Protein AF-0000000084921694 (afdb_homodimer)

Radius of gyration: 29.92 Å; Cα contacts (8 Å, |Δi|>4): 1055; chains: 2; bounding box: 49×85×59 Å

Nearest PDB structures (foldseek):
  3d2l-assembly1_A  TM=8.899E-01  e=3.617E-26  Exiguobacterium sibiricum 255-15
  7zkg-assembly1_A  TM=8.900E-01  e=3.407E-25  Streptomyces griseofuscus
  4hh4-assembly1_D  TM=8.832E-01  e=1.857E-19  Streptomyces caelestis
  6uk5-assembly1_B  TM=8.268E-01  e=9.432E-17  Micromonospora echinospora
  5bsz-assembly1_A  TM=8.401E-01  e=8.886E-16  Streptoalloteichus sp. ATCC 53650

pLDDT: mean 91.22, std 10.89, range [32.5, 98.5]

InterPro domains:
  IPR029063 S-adenosyl-L-methionine-dependent methyltransferase superfamily [G3DSA:3.40.50.150] (3-224)
  IPR029063 S-adenosyl-L-methionine-dependent methyltransferase superfamily [SSF53335] (3-247)
  IPR041698 Methyltransferase domain 25 [PF13649] (40-136)

Organism: Filifactor alocis (strain ATCC 35896 / CCUG 47790 / D40 B5) (NCBI:txid546269)

Structure (mmCIF, N/CA/C/O backbone):
data_AF-0000000084921694-model_v1
#
loop_
_entity.id
_entity.type
_entity.pdbx_description
1 polymer 'Methyltransferase domain protein'
#
loop_
_atom_site.group_PDB
_atom_site.id
_atom_site.type_symbol
_atom_site.label_atom_id
_atom_site.label_alt_id
_atom_site.label_comp_id
_atom_site.label_asym_id
_atom_site.label_entity_id
_atom_site.label_seq_id
_atom_site.pdbx_PDB_ins_code
_atom_site.Cartn_x
_atom_site.Cartn_y
_atom_site.Cartn_z
_atom_site.occupancy
_atom_site.B_iso_or_equiv
_atom_site.auth_seq_id
_atom_site.auth_comp_id
_atom_site.auth_asym_id
_atom_site.auth_atom_id
_atom_site.pdbx_PDB_model_num
ATOM 1 N N . MET A 1 1 ? -16.516 17.828 3.838 1 32.5 1 MET A N 1
ATOM 2 C CA . MET A 1 1 ? -17 16.469 3.588 1 32.5 1 MET A CA 1
ATOM 3 C C . MET A 1 1 ? -15.836 15.477 3.551 1 32.5 1 MET A C 1
ATOM 5 O O . MET A 1 1 ? -16.047 14.266 3.627 1 32.5 1 MET A O 1
ATOM 9 N N . ALA A 1 2 ? -14.703 16.031 2.949 1 41.72 2 ALA A N 1
ATOM 10 C CA . ALA A 1 2 ? -13.344 15.516 2.805 1 41.72 2 ALA A CA 1
ATOM 11 C C . ALA A 1 2 ? -12.711 15.242 4.168 1 41.72 2 ALA A C 1
ATOM 13 O O . ALA A 1 2 ? -12.086 14.203 4.371 1 41.72 2 ALA A O 1
ATOM 14 N N . TYR A 1 3 ? -12.836 16.203 5.039 1 47.59 3 TYR A N 1
ATOM 15 C CA . TYR A 1 3 ? -12.148 16.203 6.324 1 47.59 3 TYR A CA 1
ATOM 16 C C . TYR A 1 3 ? -12.719 15.133 7.246 1 47.59 3 TYR A C 1
ATOM 18 O O . TYR A 1 3 ? -12.062 14.711 8.203 1 47.59 3 TYR A O 1
ATOM 26 N N . GLU A 1 4 ? -13.828 14.594 6.785 1 55.38 4 GLU A N 1
ATOM 27 C CA . GLU A 1 4 ? -14.445 13.602 7.66 1 55.38 4 GLU A CA 1
ATOM 28 C C . GLU A 1 4 ? -13.688 12.281 7.621 1 55.38 4 GLU A C 1
ATOM 30 O O . GLU A 1 4 ? -13.477 11.648 8.656 1 55.38 4 GLU A O 1
ATOM 35 N N . VAL A 1 5 ? -13.234 12 6.414 1 59.91 5 VAL A N 1
ATOM 36 C CA . VAL A 1 5 ? -12.555 10.719 6.262 1 59.91 5 VAL A CA 1
ATOM 37 C C . VAL A 1 5 ? -11.219 10.742 7.004 1 59.91 5 VAL A C 1
ATOM 39 O O . VAL A 1 5 ? -10.883 9.797 7.719 1 59.91 5 VAL A O 1
ATOM 42 N N . ILE A 1 6 ? -10.617 11.914 6.82 1 60.06 6 ILE A N 1
ATOM 43 C CA . ILE A 1 6 ? -9.273 12.023 7.383 1 60.06 6 ILE A CA 1
ATOM 44 C C . ILE A 1 6 ? -9.344 12.016 8.906 1 60.06 6 ILE A C 1
ATOM 46 O O . ILE A 1 6 ? -8.523 11.391 9.57 1 60.06 6 ILE A O 1
ATOM 50 N N . SER A 1 7 ? -10.359 12.695 9.367 1 58.62 7 SER A N 1
ATOM 51 C CA . SER A 1 7 ? -10.484 12.719 10.82 1 58.62 7 SER A CA 1
ATOM 52 C C . SER A 1 7 ? -10.664 11.312 11.375 1 58.62 7 SER A C 1
ATOM 54 O O . SER A 1 7 ? -10.164 11.008 12.461 1 58.62 7 SER A O 1
ATOM 56 N N . LYS A 1 8 ? -11.266 10.492 10.586 1 59.59 8 LYS A N 1
ATOM 57 C CA . LYS A 1 8 ? -11.547 9.133 11.016 1 59.59 8 LYS A CA 1
ATOM 58 C C . LYS A 1 8 ? -10.297 8.258 10.938 1 59.59 8 LYS A C 1
ATOM 60 O O . LYS A 1 8 ? -10.125 7.336 11.742 1 59.59 8 LYS A O 1
ATOM 65 N N . ILE A 1 9 ? -9.531 8.586 9.875 1 62.19 9 ILE A N 1
ATOM 66 C CA . ILE A 1 9 ? -8.375 7.719 9.672 1 62.19 9 ILE A CA 1
ATOM 67 C C . ILE A 1 9 ? -7.141 8.344 10.32 1 62.19 9 ILE A C 1
ATOM 69 O O . ILE A 1 9 ? -6.18 7.641 10.648 1 62.19 9 ILE A O 1
ATOM 73 N N . TYR A 1 10 ? -7.305 9.656 10.469 1 55.69 10 TYR A N 1
ATOM 74 C CA . TYR A 1 10 ? -6.18 10.406 11.016 1 55.69 10 TYR A CA 1
ATOM 75 C C . TYR A 1 10 ? -5.688 9.789 12.32 1 55.69 10 TYR A C 1
ATOM 77 O O . TYR A 1 10 ? -4.484 9.602 12.508 1 55.69 10 TYR A O 1
ATOM 85 N N . ASP A 1 11 ? -6.703 9.469 13.078 1 53.53 11 ASP A N 1
ATOM 86 C CA . ASP A 1 11 ? -6.289 8.906 14.359 1 53.53 11 ASP A CA 1
ATOM 87 C C . ASP A 1 11 ? -5.555 7.582 14.164 1 53.53 11 ASP A C 1
ATOM 89 O O . ASP A 1 11 ? -4.578 7.301 14.859 1 53.53 11 ASP A O 1
ATOM 93 N N . GLU A 1 12 ? -6.023 6.871 13.266 1 55.19 12 GLU A N 1
ATOM 94 C CA . GLU A 1 12 ? -5.383 5.582 13.031 1 55.19 12 GLU A CA 1
ATOM 95 C C . GLU A 1 12 ? -4.012 5.754 12.383 1 55.19 12 GLU A C 1
ATOM 97 O O . GLU A 1 12 ? -3.061 5.059 12.734 1 55.19 12 GLU A O 1
ATOM 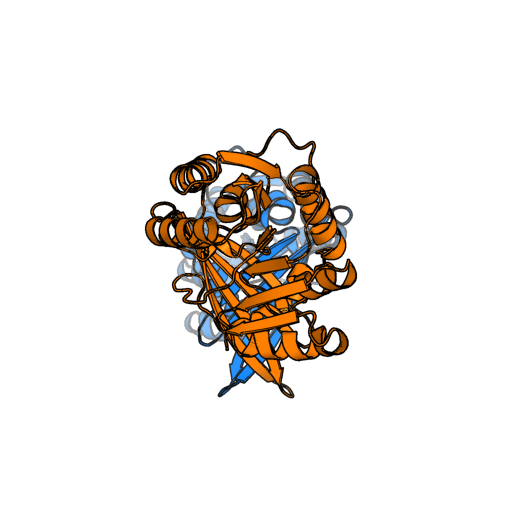102 N N . LEU A 1 13 ? -4.039 6.672 11.398 1 59.75 13 LEU A N 1
ATOM 103 C CA . LEU A 1 13 ? -2.77 6.941 10.727 1 59.75 13 LEU A CA 1
ATOM 104 C C . LEU A 1 13 ? -1.805 7.656 11.672 1 59.75 13 LEU A C 1
ATOM 106 O O . LEU A 1 13 ? -0.593 7.434 11.609 1 59.75 13 LEU A O 1
ATOM 110 N N . MET A 1 14 ? -2.518 8.406 12.586 1 57.53 14 MET A N 1
ATOM 111 C CA . MET A 1 14 ? -1.745 9.242 13.5 1 57.53 14 MET A CA 1
ATOM 112 C C . MET A 1 14 ? -1.631 8.578 14.875 1 57.53 14 MET A C 1
ATOM 114 O O . MET A 1 14 ? -1.115 9.18 15.812 1 57.53 14 MET A O 1
ATOM 118 N N . GLU A 1 15 ? -2.371 7.457 14.984 1 52.94 15 GLU A N 1
ATOM 119 C CA . GLU A 1 15 ? -2.352 6.781 16.281 1 52.94 15 GLU A CA 1
ATOM 120 C C . GLU A 1 15 ? -0.934 6.691 16.828 1 52.94 15 GLU A C 1
ATOM 122 O O . GLU A 1 15 ? -0.731 6.758 18.047 1 52.94 15 GLU A O 1
ATOM 127 N N . GLU A 1 16 ? -0.105 6.75 15.914 1 59.19 16 GLU A N 1
ATOM 128 C CA . GLU A 1 16 ? 1.253 6.586 16.422 1 59.19 16 GLU A CA 1
ATOM 129 C C . GLU A 1 16 ? 1.896 7.934 16.734 1 59.19 16 GLU A C 1
ATOM 131 O O . GLU A 1 16 ? 2.963 7.996 17.344 1 59.19 16 GLU A O 1
ATOM 136 N N . VAL A 1 17 ? 1.02 8.875 16.453 1 67.44 17 VAL A N 1
ATOM 137 C CA . VAL A 1 17 ? 1.657 10.18 16.656 1 67.44 17 VAL A CA 1
ATOM 138 C C . VAL A 1 17 ? 1.448 10.648 18.094 1 67.44 17 VAL A C 1
ATOM 140 O O . VAL A 1 17 ? 0.32 10.656 18.594 1 67.44 17 VAL A O 1
ATOM 143 N N . ASP A 1 18 ? 2.443 10.945 18.797 1 80.75 18 ASP A N 1
ATOM 144 C CA . ASP A 1 18 ? 2.42 11.555 20.125 1 80.75 18 ASP A CA 1
ATOM 145 C C . ASP A 1 18 ? 2.322 13.078 20.031 1 80.75 18 ASP A C 1
ATOM 147 O O . ASP A 1 18 ? 3.342 13.773 20.047 1 80.75 18 ASP A O 1
ATOM 151 N N . TYR A 1 19 ? 1.066 13.562 20.031 1 85.25 19 TYR A N 1
ATOM 152 C CA . TYR A 1 19 ? 0.812 14.992 19.859 1 85.25 19 TYR A CA 1
ATOM 153 C C . TYR A 1 19 ? 1.391 15.797 21 1 85.25 19 TYR A C 1
ATOM 155 O O . TYR A 1 19 ? 1.817 16.938 20.812 1 85.25 19 TYR A O 1
ATOM 163 N N . ASN A 1 20 ? 1.406 15.195 22.125 1 87.88 20 ASN A N 1
ATOM 164 C CA . ASN A 1 20 ? 1.988 15.891 23.266 1 87.88 20 ASN A CA 1
ATOM 165 C C . ASN A 1 20 ? 3.482 16.141 23.078 1 87.88 20 ASN A C 1
ATOM 167 O O . ASN A 1 20 ? 3.977 17.234 23.344 1 87.88 20 ASN A O 1
ATOM 171 N N . GLN A 1 21 ? 4.047 15.102 22.609 1 90.19 21 GLN A N 1
ATOM 172 C CA . GLN A 1 21 ? 5.473 15.258 22.344 1 90.19 21 GLN A CA 1
ATOM 173 C C . GLN A 1 21 ? 5.715 16.281 21.234 1 90.19 21 GLN A C 1
ATOM 175 O O . GLN A 1 21 ? 6.664 17.062 21.297 1 90.19 21 GLN A O 1
ATOM 180 N N . TRP A 1 22 ? 4.906 16.219 20.344 1 92.12 22 TRP A N 1
ATOM 181 C CA . TRP A 1 22 ? 4.969 17.156 19.219 1 92.12 22 TRP A CA 1
ATOM 182 C C . TRP A 1 22 ? 4.793 18.594 19.688 1 92.12 22 TRP A C 1
ATOM 184 O O . TRP A 1 22 ? 5.613 19.453 19.391 1 92.12 22 TRP A O 1
ATOM 194 N N . CYS A 1 23 ? 3.818 18.797 20.5 1 95 23 CYS A N 1
ATOM 195 C CA . CYS A 1 23 ? 3.533 20.125 21.047 1 95 23 CYS A CA 1
ATOM 196 C C . CYS A 1 23 ? 4.668 20.594 21.953 1 95 23 CYS A C 1
ATOM 198 O O . CYS A 1 23 ? 5.117 21.734 21.844 1 95 23 CYS A O 1
ATOM 200 N N . ASP A 1 24 ? 5.168 19.672 22.75 1 95.12 24 ASP A N 1
ATOM 201 C CA . ASP A 1 24 ? 6.273 19.984 23.656 1 95.12 24 ASP A CA 1
ATOM 202 C C . ASP A 1 24 ? 7.512 20.422 22.859 1 95.12 24 ASP A C 1
ATOM 204 O O . ASP A 1 24 ? 8.195 21.375 23.25 1 95.12 24 ASP A O 1
ATOM 208 N N . PHE A 1 25 ? 7.73 19.75 21.875 1 95.69 25 PHE A N 1
ATOM 209 C CA . PHE A 1 25 ? 8.906 20.031 21.062 1 95.69 25 PHE A CA 1
ATOM 210 C C . PHE A 1 25 ? 8.805 21.422 20.453 1 95.69 25 PHE A C 1
ATOM 212 O O . PHE A 1 25 ? 9.742 22.219 20.547 1 95.69 25 PHE A O 1
ATOM 219 N N . MET A 1 26 ? 7.656 21.719 19.891 1 95.69 26 MET A N 1
ATOM 220 C CA . MET A 1 26 ? 7.465 23.031 19.25 1 95.69 26 MET A CA 1
ATOM 221 C C . MET A 1 26 ? 7.484 24.141 20.281 1 95.69 26 MET A C 1
ATOM 223 O O . MET A 1 26 ? 8.016 25.234 20.031 1 95.69 26 MET A O 1
ATOM 227 N N . GLU A 1 27 ? 6.926 23.859 21.422 1 95.88 27 GLU A N 1
ATOM 228 C CA . GLU A 1 27 ? 6.945 24.859 22.484 1 95.88 27 GLU A CA 1
ATOM 229 C C . GLU A 1 27 ? 8.375 25.188 22.906 1 95.88 27 GLU A C 1
ATOM 231 O O . GLU A 1 27 ? 8.727 26.359 23.062 1 95.88 27 GLU A O 1
ATOM 236 N N . LYS A 1 28 ? 9.141 24.125 23.094 1 95.5 28 LYS A N 1
ATOM 237 C CA . LYS A 1 28 ? 10.539 24.328 23.453 1 95.5 28 LYS A CA 1
ATOM 238 C C . LYS A 1 28 ? 11.242 25.219 22.438 1 95.5 28 LYS A C 1
ATOM 240 O O . LYS A 1 28 ? 12.016 26.109 22.812 1 95.5 28 LYS A O 1
ATOM 245 N N . LEU A 1 29 ? 10.953 25.016 21.219 1 94.12 29 LEU A N 1
ATOM 246 C CA . LEU A 1 29 ? 11.617 25.75 20.141 1 94.12 29 LEU A CA 1
ATOM 247 C C . LEU A 1 29 ? 11.219 27.234 20.172 1 94.12 29 LEU A C 1
ATOM 249 O O . LEU A 1 29 ? 12.078 28.109 20.078 1 94.12 29 LEU A O 1
ATOM 253 N N . PHE A 1 30 ? 9.898 27.484 20.359 1 91.69 30 PHE A N 1
ATOM 254 C CA . PHE A 1 30 ? 9.523 28.891 20.281 1 91.69 30 PHE A CA 1
ATOM 255 C C . PHE A 1 30 ? 9.852 29.625 21.578 1 91.69 30 PHE A C 1
ATOM 257 O O . PHE A 1 30 ? 10.117 30.828 21.578 1 91.69 30 PHE A O 1
ATOM 264 N N . LEU A 1 31 ? 9.953 28.953 22.656 1 93.88 31 LEU A N 1
ATOM 265 C CA . LEU A 1 31 ? 10.305 29.578 23.922 1 93.88 31 LEU A CA 1
ATOM 266 C C . LEU A 1 31 ? 11.781 29.969 23.938 1 93.88 31 LEU A C 1
ATOM 268 O O . LEU A 1 31 ? 12.172 30.906 24.641 1 93.88 31 LEU A O 1
ATOM 272 N N . GLU A 1 32 ? 12.523 29.266 23.234 1 93.19 32 GLU A N 1
ATOM 273 C CA . GLU A 1 32 ? 13.945 29.578 23.156 1 93.19 32 GLU A CA 1
ATOM 274 C C . GLU A 1 32 ? 14.172 30.922 22.469 1 93.19 32 GLU A C 1
ATOM 276 O O . GLU A 1 32 ? 15.172 31.594 22.734 1 93.19 32 GLU A O 1
ATOM 281 N N . ARG A 1 33 ? 13.242 31.328 21.672 1 89.88 33 ARG A N 1
ATOM 282 C CA . ARG A 1 33 ? 13.414 32.562 20.891 1 89.88 33 ARG A CA 1
ATOM 283 C C . ARG A 1 33 ? 12.57 33.688 21.484 1 89.88 33 ARG A C 1
ATOM 285 O O . ARG A 1 33 ? 13.023 34.844 21.531 1 89.88 33 ARG A O 1
ATOM 292 N N . THR A 1 34 ? 11.336 33.25 21.844 1 91 34 THR A N 1
ATOM 293 C CA . THR A 1 34 ? 10.383 34.188 22.438 1 91 34 THR A CA 1
ATOM 294 C C . THR A 1 34 ? 9.898 33.719 23.797 1 91 34 THR A C 1
ATOM 296 O O . THR A 1 34 ? 8.93 32.938 23.875 1 91 34 THR A O 1
ATOM 299 N N . PRO A 1 35 ? 10.484 34.156 24.859 1 89.44 35 PRO A N 1
ATOM 300 C CA . PRO A 1 35 ? 10.188 33.594 26.172 1 89.44 35 PRO A CA 1
ATOM 301 C C . PRO A 1 35 ? 8.844 34.062 26.734 1 89.44 35 PRO A C 1
ATOM 303 O O . PRO A 1 35 ? 8.227 33.344 27.531 1 89.44 35 PRO A O 1
ATOM 306 N N . ASP A 1 36 ? 8.352 35.25 26.391 1 90.56 36 ASP A N 1
ATOM 307 C CA . ASP A 1 36 ? 7.133 35.781 26.984 1 90.56 36 ASP A CA 1
ATOM 308 C C . ASP A 1 36 ? 5.961 35.688 26 1 90.56 36 ASP A C 1
ATOM 310 O O . ASP A 1 36 ? 5.406 36.719 25.594 1 90.56 36 ASP A O 1
ATOM 314 N N . ILE A 1 37 ? 5.566 34.406 25.734 1 93.56 37 ILE A N 1
ATOM 315 C CA . ILE A 1 37 ? 4.461 34.188 24.812 1 93.56 37 ILE A CA 1
ATOM 316 C C . ILE A 1 37 ? 3.168 33.969 25.594 1 93.56 37 ILE A C 1
ATOM 318 O O . ILE A 1 37 ? 3.146 33.219 26.578 1 93.56 37 ILE A O 1
ATOM 322 N N . HIS A 1 38 ? 2.166 34.688 25.203 1 93.62 38 HIS A N 1
ATOM 323 C CA . HIS A 1 38 ? 0.856 34.5 25.812 1 93.62 38 HIS A CA 1
ATOM 324 C C . HIS A 1 38 ? -0.225 34.281 24.766 1 93.62 38 HIS A C 1
ATOM 326 O O . HIS A 1 38 ? -1.075 33.406 24.922 1 93.62 38 HIS A O 1
ATOM 332 N N . HIS A 1 39 ? -0.2 35.062 23.734 1 96.06 39 HIS A N 1
ATOM 333 C CA . HIS A 1 39 ? -1.208 35.031 22.688 1 96.06 39 HIS A CA 1
ATOM 334 C C . HIS A 1 39 ? -0.685 34.312 21.453 1 96.06 39 HIS A C 1
ATOM 336 O O . HIS A 1 39 ? 0.275 34.75 20.828 1 96.06 39 HIS A O 1
ATOM 342 N N . ILE A 1 40 ? -1.355 33.188 21.094 1 97.31 40 ILE A N 1
ATOM 343 C CA . ILE A 1 40 ? -0.927 32.344 19.969 1 97.31 40 ILE A CA 1
ATOM 344 C C . ILE A 1 40 ? -2.02 32.312 18.906 1 97.31 40 ILE A C 1
ATOM 346 O O . ILE A 1 40 ? -3.199 32.125 19.219 1 97.31 40 ILE A O 1
ATOM 350 N N . LEU A 1 41 ? -1.651 32.625 17.688 1 97.12 41 LEU A N 1
ATOM 351 C CA . LEU A 1 41 ? -2.504 32.344 16.547 1 97.12 41 LEU A CA 1
ATOM 352 C C . LEU A 1 41 ? -2.156 31.016 15.906 1 97.12 41 LEU A C 1
ATOM 354 O O . LEU A 1 41 ? -1.026 30.812 15.461 1 97.12 41 LEU A O 1
ATOM 358 N N . GLU A 1 42 ? -3.1 30.094 15.898 1 97.56 42 GLU A N 1
ATOM 359 C CA . GLU A 1 42 ? -2.867 28.781 15.305 1 97.56 42 GLU A CA 1
ATOM 360 C C . GLU A 1 42 ? -3.521 28.688 13.93 1 97.56 42 GLU A C 1
ATOM 362 O O . GLU A 1 42 ? -4.734 28.875 13.797 1 97.56 42 GLU A O 1
ATOM 367 N N . LEU A 1 43 ? -2.709 28.422 12.914 1 97.44 43 LEU A N 1
ATOM 368 C CA . LEU A 1 43 ? -3.197 28.203 11.555 1 97.44 43 LEU A CA 1
ATOM 369 C C . LEU A 1 43 ? -3.484 26.734 11.312 1 97.44 43 LEU A C 1
ATOM 371 O O . LEU A 1 43 ? -2.627 25.875 11.562 1 97.44 43 LEU A O 1
ATOM 375 N N . GLY A 1 44 ? -4.66 26.469 10.766 1 95.44 44 GLY A N 1
ATOM 376 C CA . GLY A 1 44 ? -5.027 25.078 10.547 1 95.44 44 GLY A CA 1
ATOM 377 C C . GLY A 1 44 ? -5.195 24.281 11.836 1 95.44 44 GLY A C 1
ATOM 378 O O . GLY A 1 44 ? -4.582 23.234 12.008 1 95.44 44 GLY A O 1
ATOM 379 N N . CYS A 1 45 ? -6.133 24.75 12.688 1 94.94 45 CYS A N 1
ATOM 380 C CA . CYS A 1 45 ? -6.219 24.188 14.023 1 94.94 45 CYS A CA 1
ATOM 381 C C . CYS A 1 45 ? -6.957 22.844 14 1 94.94 45 CYS A C 1
ATOM 383 O O . CYS A 1 45 ? -6.93 22.094 14.984 1 94.94 45 CYS A O 1
ATOM 385 N N . GLY A 1 46 ? -7.668 22.516 12.898 1 91.56 46 GLY A N 1
ATOM 386 C CA . GLY A 1 46 ? -8.352 21.234 12.766 1 91.56 46 GLY A CA 1
ATOM 387 C C . GLY A 1 46 ? -9.344 20.969 13.883 1 91.56 46 GLY A C 1
ATOM 388 O O . GLY A 1 46 ? -10.156 21.828 14.211 1 91.56 46 GLY A O 1
ATOM 389 N N . SER A 1 47 ? -9.312 19.781 14.43 1 88.38 47 SER A N 1
ATOM 390 C CA . SER A 1 47 ? -10.242 19.406 15.492 1 88.38 47 SER A CA 1
ATOM 391 C C . SER A 1 47 ? -9.773 19.938 16.844 1 88.38 47 SER A C 1
ATOM 393 O O . SER A 1 47 ? -10.383 19.641 17.875 1 88.38 47 SER A O 1
ATOM 395 N N . GLY A 1 48 ? -8.656 20.547 16.891 1 93.12 48 GLY A N 1
ATOM 396 C CA . GLY A 1 48 ? -8.242 21.266 18.078 1 93.12 48 GLY A CA 1
ATOM 397 C C . GLY A 1 48 ? -7.32 20.469 18.969 1 93.12 48 GLY A C 1
ATOM 398 O O . GLY A 1 48 ? -7.129 20.828 20.141 1 93.12 48 GLY A O 1
ATOM 399 N N . ILE A 1 49 ? -6.699 19.469 18.469 1 90.94 49 ILE A N 1
ATOM 400 C CA . ILE A 1 49 ? -5.844 18.609 19.297 1 90.94 49 ILE A CA 1
ATOM 401 C C . ILE A 1 49 ? -4.625 19.406 19.75 1 90.94 49 ILE A C 1
ATOM 403 O O . ILE A 1 49 ? -4.324 19.453 20.953 1 90.94 49 ILE A O 1
ATOM 407 N N . MET A 1 50 ? -3.984 20.047 18.859 1 94.31 50 MET A N 1
ATOM 408 C CA . MET A 1 50 ? -2.824 20.859 19.219 1 94.31 50 MET A CA 1
ATOM 409 C C . MET A 1 50 ? -3.248 22.094 20.016 1 94.31 50 MET A C 1
ATOM 411 O O . MET A 1 50 ? -2.537 22.516 20.922 1 94.31 50 MET A O 1
ATOM 415 N N . THR A 1 51 ? -4.391 22.609 19.641 1 96.69 51 THR A N 1
ATOM 416 C CA . THR A 1 51 ? -4.941 23.75 20.375 1 96.69 51 THR A CA 1
ATOM 417 C C . THR A 1 51 ? -5.109 23.406 21.859 1 96.69 51 THR A C 1
ATOM 419 O O . THR A 1 51 ? -4.746 24.188 22.734 1 96.69 51 THR A O 1
ATOM 422 N N . GLU A 1 52 ? -5.656 22.25 22.078 1 96.44 52 GLU A N 1
ATOM 423 C CA . GLU A 1 52 ? -5.867 21.797 23.453 1 96.44 52 GLU A CA 1
ATOM 424 C C . GLU A 1 52 ? -4.547 21.703 24.203 1 96.44 52 GLU A C 1
ATOM 426 O O . GLU A 1 52 ? -4.461 22.109 25.359 1 96.44 52 GLU A O 1
ATOM 431 N N . CYS A 1 53 ? -3.576 21.203 23.547 1 95.88 53 CYS A N 1
ATOM 432 C CA . CYS A 1 53 ? -2.25 21.094 24.141 1 95.88 53 CYS A CA 1
ATOM 433 C C . CYS A 1 53 ? -1.723 22.469 24.547 1 95.88 53 CYS A C 1
ATOM 435 O O . CYS A 1 53 ? -1.242 22.656 25.672 1 95.88 53 CYS A O 1
ATOM 437 N N . LEU A 1 54 ? -1.84 23.438 23.703 1 97.5 54 LEU A N 1
ATOM 438 C CA . LEU A 1 54 ? -1.373 24.797 23.953 1 97.5 54 LEU A CA 1
ATOM 439 C C . LEU A 1 54 ? -2.146 25.438 25.109 1 97.5 54 LEU A C 1
ATOM 441 O O . LEU A 1 54 ? -1.556 26.062 25.984 1 97.5 54 LEU A O 1
ATOM 445 N N . LEU A 1 55 ? -3.436 25.219 25.094 1 97.88 55 LEU A N 1
ATOM 446 C CA . LEU A 1 55 ? -4.289 25.781 26.125 1 97.88 55 LEU A CA 1
ATOM 447 C C . LEU A 1 55 ? -3.955 25.188 27.484 1 97.88 55 LEU A C 1
ATOM 449 O O . LEU A 1 55 ? -3.916 25.906 28.484 1 97.88 55 LEU A O 1
ATOM 453 N N . ASN A 1 56 ? -3.73 23.906 27.484 1 97 56 ASN A N 1
ATOM 454 C CA . ASN A 1 56 ? -3.355 23.234 28.719 1 97 56 ASN A CA 1
ATOM 455 C C . ASN A 1 56 ? -2.061 23.797 29.297 1 97 56 ASN A C 1
ATOM 457 O O . ASN A 1 56 ? -1.845 23.75 30.5 1 97 56 ASN A O 1
ATOM 461 N N . LYS A 1 57 ? -1.315 24.391 28.5 1 95.94 57 LYS A N 1
ATOM 462 C CA . LYS A 1 57 ? -0.029 24.938 28.922 1 95.94 57 LYS A CA 1
ATOM 463 C C . LYS A 1 57 ? -0.162 26.391 29.344 1 95.94 57 LYS A C 1
ATOM 465 O O . LYS A 1 57 ? 0.818 27.016 29.766 1 95.94 57 LYS A O 1
ATOM 470 N N . GLY A 1 58 ? -1.354 26.953 29.156 1 95.94 58 GLY A N 1
ATOM 471 C CA . GLY A 1 58 ? -1.637 28.266 29.719 1 95.94 58 GLY A CA 1
ATOM 472 C C . GLY A 1 58 ? -1.708 29.359 28.672 1 95.94 58 GLY A C 1
ATOM 473 O O . GLY A 1 58 ? -1.898 30.531 29.016 1 95.94 58 GLY A O 1
ATOM 474 N N . TYR A 1 59 ? -1.605 29.016 27.438 1 97.06 59 TYR A N 1
ATOM 475 C CA . TYR A 1 59 ? -1.667 30.016 26.391 1 97.06 59 TYR A CA 1
ATOM 476 C C . TYR A 1 59 ? -3.111 30.375 26.047 1 97.06 59 TYR A C 1
ATOM 478 O O . TYR A 1 59 ? -4.031 29.625 26.375 1 97.06 59 TYR A O 1
ATOM 486 N N . GLU A 1 60 ? -3.279 31.562 25.516 1 97.38 60 GLU A N 1
ATOM 487 C CA . GLU A 1 60 ? -4.523 31.906 24.844 1 97.38 60 GLU A CA 1
ATOM 488 C C . GLU A 1 60 ? -4.395 31.75 23.328 1 97.38 60 GLU A C 1
ATOM 490 O O . GLU A 1 60 ? -3.385 32.125 22.734 1 97.38 60 GLU A O 1
ATOM 495 N N . VAL A 1 61 ? -5.395 31.125 22.766 1 97.44 61 VAL A N 1
ATOM 496 C CA . VAL A 1 61 ? -5.195 30.688 21.375 1 97.44 61 VAL A CA 1
ATOM 497 C C . VAL A 1 61 ? -6.359 31.156 20.516 1 97.44 61 VAL A C 1
ATOM 499 O O . VAL A 1 61 ? -7.523 31.062 20.922 1 97.44 61 VAL A O 1
ATOM 502 N N . VAL A 1 62 ? -6.062 31.781 19.422 1 96.56 62 VAL A N 1
ATOM 503 C CA . VAL A 1 62 ? -7.008 31.922 18.312 1 96.56 62 VAL A CA 1
ATOM 504 C C . VAL A 1 62 ? -6.707 30.891 17.234 1 96.56 62 VAL A C 1
ATOM 506 O O . VAL A 1 62 ? -5.625 30.891 16.641 1 96.56 62 VAL A O 1
ATOM 509 N N . GLY A 1 63 ? -7.617 30.016 17.047 1 96.75 63 GLY A N 1
ATOM 510 C CA . GLY A 1 63 ? -7.453 28.984 16.031 1 96.75 63 GLY A CA 1
ATOM 511 C C . GLY A 1 63 ? -8.258 29.25 14.781 1 96.75 63 GLY A C 1
ATOM 512 O O . GLY A 1 63 ? -9.445 29.578 14.852 1 96.75 63 GLY A O 1
ATOM 513 N N . VAL A 1 64 ? -7.613 29.109 13.617 1 95.94 64 VAL A N 1
ATOM 514 C CA . VAL A 1 64 ? -8.328 29.312 12.359 1 95.94 64 VAL A CA 1
ATOM 515 C C . VAL A 1 64 ? -8.289 28.031 11.531 1 95.94 64 VAL A C 1
ATOM 517 O O . VAL A 1 64 ? -7.285 27.312 11.531 1 95.94 64 VAL A O 1
ATOM 520 N N . ASP A 1 65 ? -9.344 27.734 10.906 1 94 65 ASP A N 1
ATOM 521 C CA . ASP A 1 65 ? -9.461 26.625 9.961 1 94 65 ASP A CA 1
ATOM 522 C C . ASP A 1 65 ? -10.539 26.906 8.914 1 94 65 ASP A C 1
ATOM 524 O O . ASP A 1 65 ? -11.484 27.641 9.172 1 94 65 ASP A O 1
ATOM 528 N N . THR A 1 66 ? -10.336 26.297 7.762 1 93.25 66 THR A N 1
ATOM 529 C CA . THR A 1 66 ? -11.289 26.516 6.68 1 93.25 66 THR A CA 1
ATOM 530 C C . THR A 1 66 ? -12.492 25.594 6.812 1 93.25 66 THR A C 1
ATOM 532 O O . THR A 1 66 ? -13.57 25.891 6.297 1 93.25 66 THR A O 1
ATOM 535 N N . SER A 1 67 ? -12.352 24.516 7.559 1 88.81 67 SER A N 1
ATOM 536 C CA . SER A 1 67 ? -13.375 23.484 7.641 1 88.81 67 SER A CA 1
ATOM 537 C C . SER A 1 67 ? -14.328 23.75 8.805 1 88.81 67 SER A C 1
ATOM 539 O O . SER A 1 67 ? -13.938 23.641 9.969 1 88.81 67 SER A O 1
ATOM 541 N N . GLU A 1 68 ? -15.57 23.938 8.422 1 90.12 68 GLU A N 1
ATOM 542 C CA . GLU A 1 68 ? -16.594 24.141 9.445 1 90.12 68 GLU A CA 1
ATOM 543 C C . GLU A 1 68 ? -16.766 22.891 10.297 1 90.12 68 GLU A C 1
ATOM 545 O O . GLU A 1 68 ? -16.969 22.984 11.516 1 90.12 68 GLU A O 1
ATOM 550 N N . GLU A 1 69 ? -16.688 21.828 9.656 1 84.5 69 GLU A N 1
ATOM 551 C CA . GLU A 1 69 ? -16.844 20.547 10.367 1 84.5 69 GLU A CA 1
ATOM 552 C C . GLU A 1 69 ? -15.734 20.359 11.398 1 84.5 69 GLU A C 1
ATOM 554 O O . GLU A 1 69 ? -16 19.922 12.523 1 84.5 69 GLU A O 1
ATOM 559 N N . MET A 1 70 ? -14.555 20.672 11.047 1 88 70 MET A N 1
ATOM 560 C CA . MET A 1 70 ? -13.438 20.547 11.977 1 88 70 MET A CA 1
ATOM 561 C C . MET A 1 70 ? -13.594 21.531 13.148 1 88 70 MET A C 1
ATOM 563 O O . MET A 1 70 ? -13.32 21.172 14.297 1 88 70 MET A O 1
ATOM 567 N N . LEU A 1 71 ? -14.047 22.688 12.797 1 92.38 71 LEU A N 1
ATOM 568 C CA . LEU A 1 71 ? -14.219 23.703 13.836 1 92.38 71 LEU A CA 1
ATOM 569 C C . LEU A 1 71 ? -15.3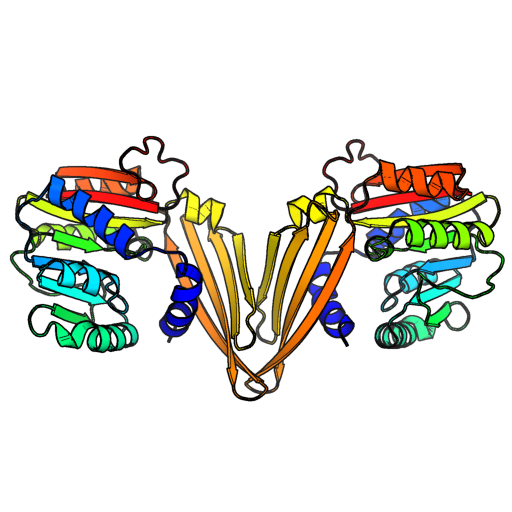12 23.297 14.82 1 92.38 71 LEU A C 1
ATOM 571 O O . LEU A 1 71 ? -15.227 23.609 16 1 92.38 71 LEU A O 1
ATOM 575 N N . PHE A 1 72 ? -16.297 22.641 14.289 1 90.94 72 PHE A N 1
ATOM 576 C CA . PHE A 1 72 ? -17.344 22.125 15.18 1 90.94 72 PHE A CA 1
ATOM 577 C C . PHE A 1 72 ? -16.766 21.125 16.172 1 90.94 72 PHE A C 1
ATOM 579 O O . PHE A 1 72 ? -17.047 21.203 17.375 1 90.94 72 PHE A O 1
ATOM 586 N N . LEU A 1 73 ? -15.977 20.266 15.703 1 88.25 73 LEU A N 1
ATOM 587 C CA . LEU A 1 73 ? -15.312 19.297 16.578 1 88.25 73 LEU A CA 1
ATOM 588 C C . LEU A 1 73 ? -14.391 20.016 17.562 1 88.25 73 LEU A C 1
ATOM 590 O O . LEU A 1 73 ? -14.328 19.641 18.734 1 88.25 73 LEU A O 1
ATOM 594 N N . ALA A 1 74 ? -13.711 20.969 17.094 1 92.75 74 ALA A N 1
ATOM 595 C CA . ALA A 1 74 ? -12.805 21.719 17.938 1 92.75 74 ALA A CA 1
ATOM 596 C C . ALA A 1 74 ? -13.562 22.438 19.047 1 92.75 74 ALA A C 1
ATOM 598 O O . ALA A 1 74 ? -13.109 22.469 20.203 1 92.75 74 ALA A O 1
ATOM 599 N N . GLN A 1 75 ? -14.633 23.016 18.656 1 96 75 GLN A N 1
ATOM 600 C CA . GLN A 1 75 ? -15.453 23.703 19.641 1 96 75 GLN A CA 1
ATOM 601 C C . GLN A 1 75 ? -15.867 22.781 20.766 1 96 75 GLN A C 1
ATOM 603 O O . GLN A 1 75 ? -15.812 23.156 21.938 1 96 75 GLN A O 1
ATOM 608 N N . GLU A 1 76 ? -16.266 21.625 20.438 1 94.19 76 GLU A N 1
ATOM 609 C CA . GLU A 1 76 ? -16.672 20.641 21.438 1 94.19 76 GLU A CA 1
ATOM 610 C C . GLU A 1 76 ? -15.477 20.219 22.297 1 94.19 76 GLU A C 1
ATOM 612 O O . GLU A 1 76 ? -15.594 20.125 23.531 1 94.19 76 GLU A O 1
ATOM 617 N N . ARG A 1 77 ? -14.367 20.062 21.719 1 93.88 77 ARG A N 1
ATOM 618 C CA . ARG A 1 77 ? -13.156 19.625 22.406 1 93.88 77 ARG A CA 1
ATOM 619 C C . ARG A 1 77 ? -12.664 20.688 23.391 1 93.88 77 ARG A C 1
ATOM 621 O O . ARG A 1 77 ? -12.172 20.359 24.469 1 93.88 77 ARG A O 1
ATOM 628 N N . LEU A 1 78 ? -12.883 21.922 23 1 97.5 78 LEU A N 1
ATOM 629 C CA . LEU A 1 78 ? -12.203 23.016 23.703 1 97.5 78 LEU A CA 1
ATOM 630 C C . LEU A 1 78 ? -13.18 23.797 24.578 1 97.5 78 LEU A C 1
ATOM 632 O O . LEU A 1 78 ? -12.828 24.828 25.125 1 97.5 78 LEU A O 1
ATOM 636 N N . ARG A 1 79 ? -14.328 23.266 24.734 1 97.06 79 ARG A N 1
ATOM 637 C CA . ARG A 1 79 ? -15.414 23.969 25.422 1 97.06 79 ARG A CA 1
ATOM 638 C C . ARG A 1 79 ? -15 24.375 26.828 1 97.06 79 ARG A C 1
ATOM 640 O O . ARG A 1 79 ? -15.328 25.469 27.297 1 97.06 79 ARG A O 1
ATOM 647 N N . ARG A 1 80 ? -14.266 23.625 27.469 1 97.12 80 ARG A N 1
ATOM 648 C CA . ARG A 1 80 ? -13.938 23.828 28.875 1 97.12 80 ARG A CA 1
ATOM 649 C C . ARG A 1 80 ? -13 25.016 29.047 1 97.12 80 ARG A C 1
ATOM 651 O O . ARG A 1 80 ? -12.836 25.531 30.156 1 97.12 80 ARG A O 1
ATOM 658 N N . PHE A 1 81 ? -12.43 25.516 27.984 1 97.69 81 PHE A N 1
ATOM 659 C CA . PHE A 1 81 ? -11.422 26.562 28.109 1 97.69 81 PHE A CA 1
ATOM 660 C C . PHE A 1 81 ? -12.062 27.938 28 1 97.69 81 PHE A C 1
ATOM 662 O O . PHE A 1 81 ? -11.406 28.953 28.234 1 97.69 81 PHE A O 1
ATOM 669 N N . GLY A 1 82 ? -13.258 28.016 27.578 1 94.62 82 GLY A N 1
ATOM 670 C CA . GLY A 1 82 ? -14.016 29.266 27.578 1 94.62 82 GLY A CA 1
ATOM 671 C C . GLY A 1 82 ? -13.406 30.344 26.703 1 94.62 82 GLY A C 1
ATOM 672 O O . GLY A 1 82 ? -13.117 30.094 25.531 1 94.62 82 GLY A O 1
ATOM 673 N N . ASN A 1 83 ? -13.062 31.469 27.391 1 93.75 83 ASN A N 1
ATOM 674 C CA . ASN A 1 83 ? -12.641 32.656 26.641 1 93.75 83 ASN A CA 1
ATOM 675 C C . ASN A 1 83 ? -11.164 32.594 26.281 1 93.75 83 ASN A C 1
ATOM 677 O O . ASN A 1 83 ? -10.641 33.5 25.625 1 93.75 83 ASN A O 1
ATOM 681 N N . LYS A 1 84 ? -10.508 31.594 26.656 1 96.88 84 LYS A N 1
ATOM 682 C CA . LYS A 1 84 ? -9.086 31.469 26.359 1 96.88 84 LYS A CA 1
ATOM 683 C C . LYS A 1 84 ? -8.867 31 24.922 1 96.88 84 LYS A C 1
ATOM 685 O O . LYS A 1 84 ? -7.734 31.016 24.422 1 96.88 84 LYS A O 1
ATOM 690 N N . VAL A 1 85 ? -9.922 30.578 24.25 1 97.62 85 VAL A N 1
ATOM 691 C CA . VAL A 1 85 ? -9.797 30.109 22.875 1 97.62 85 VAL A CA 1
ATOM 692 C C . VAL A 1 85 ? -10.891 30.75 22.016 1 97.62 85 VAL A C 1
ATOM 694 O O . VAL A 1 85 ? -12.039 30.875 22.453 1 97.62 85 VAL A O 1
ATOM 697 N N . ILE A 1 86 ? -10.539 31.25 20.938 1 95.94 86 ILE A N 1
ATOM 698 C CA . ILE A 1 86 ? -11.453 31.719 19.906 1 95.94 86 ILE A CA 1
ATOM 699 C C . ILE A 1 86 ? -11.219 30.938 18.609 1 95.94 86 ILE A C 1
ATOM 701 O O . ILE A 1 86 ? -10.078 30.781 18.172 1 95.94 86 ILE A O 1
ATOM 705 N N . LEU A 1 87 ? -12.234 30.391 18.062 1 96.62 87 LEU A N 1
ATOM 706 C CA . LEU A 1 87 ? -12.156 29.656 16.797 1 96.62 87 LEU A CA 1
ATOM 707 C C . LEU A 1 87 ? -12.789 30.438 15.664 1 96.62 87 LEU A C 1
ATOM 709 O O . LEU A 1 87 ? -13.891 30.969 15.812 1 96.62 87 LEU A O 1
ATOM 713 N N . MET A 1 88 ? -12.109 30.531 14.57 1 95.06 88 MET A N 1
ATOM 714 C CA . MET A 1 88 ? -12.578 31.312 13.438 1 95.06 88 MET A CA 1
ATOM 715 C C . MET A 1 88 ? -12.492 30.5 12.141 1 95.06 88 MET A C 1
ATOM 717 O O . MET A 1 88 ? -11.477 29.875 11.867 1 95.06 88 MET A O 1
ATOM 721 N N . GLU A 1 89 ? -13.57 30.547 11.391 1 94.12 89 GLU A N 1
ATOM 722 C CA . GLU A 1 89 ? -13.539 29.969 10.055 1 94.12 89 GLU A CA 1
ATOM 723 C C . GLU A 1 89 ? -12.883 30.906 9.047 1 94.12 89 GLU A C 1
ATOM 725 O O . GLU A 1 89 ? -13.453 31.938 8.688 1 94.12 89 GLU A O 1
ATOM 730 N N . GLN A 1 90 ? -11.68 30.547 8.664 1 91.88 90 GLN A N 1
ATOM 731 C CA . GLN A 1 90 ? -10.93 31.359 7.719 1 91.88 90 GLN A CA 1
ATOM 732 C C . GLN A 1 90 ? -10.117 30.5 6.762 1 91.88 90 GLN A C 1
ATOM 734 O O . GLN A 1 90 ? -9.617 29.438 7.148 1 91.88 90 GLN A O 1
ATOM 739 N N . ASP A 1 91 ? -10.023 31.047 5.59 1 93.12 91 ASP A N 1
ATOM 740 C CA . ASP A 1 91 ? -9.055 30.516 4.629 1 93.12 91 ASP A CA 1
ATOM 741 C C . ASP A 1 91 ? -7.688 31.172 4.816 1 93.12 91 ASP A C 1
ATOM 743 O O . ASP A 1 91 ? -7.531 32.375 4.605 1 93.12 91 ASP A O 1
ATOM 747 N N . ILE A 1 92 ? -6.715 30.391 5.148 1 91.12 92 ILE A N 1
ATOM 748 C CA . ILE A 1 92 ? -5.418 30.953 5.508 1 91.12 92 ILE A CA 1
ATOM 749 C C . ILE A 1 92 ? -4.797 31.641 4.289 1 91.12 92 ILE A C 1
ATOM 751 O O . ILE A 1 92 ? -3.893 32.469 4.422 1 91.12 92 ILE A O 1
ATOM 755 N N . GLU A 1 93 ? -5.238 31.281 3.135 1 91.25 93 GLU A N 1
ATOM 756 C CA . GLU A 1 93 ? -4.719 31.922 1.931 1 91.25 93 GLU A CA 1
ATOM 757 C C . GLU A 1 93 ? -5.359 33.281 1.719 1 91.25 93 GLU A C 1
ATOM 759 O O . GLU A 1 93 ? -4.879 34.094 0.912 1 91.25 93 GLU A O 1
ATOM 764 N N . ASN A 1 94 ? -6.449 33.469 2.377 1 88.12 94 ASN A N 1
ATOM 765 C CA . ASN A 1 94 ? -7.184 34.719 2.252 1 88.12 94 ASN A CA 1
ATOM 766 C C . ASN A 1 94 ? -7.699 35.219 3.604 1 88.12 94 ASN A C 1
ATOM 768 O O . ASN A 1 94 ? -8.891 35.5 3.758 1 88.12 94 ASN A O 1
ATOM 772 N N . MET A 1 95 ? -6.832 35.344 4.473 1 86.62 95 MET A N 1
ATOM 773 C CA . MET A 1 95 ? -7.227 35.781 5.809 1 86.62 95 MET A CA 1
ATOM 774 C C . MET A 1 95 ? -7.496 37.281 5.832 1 86.62 95 MET A C 1
ATOM 776 O O . MET A 1 95 ? -6.82 38.031 5.141 1 86.62 95 MET A O 1
ATOM 780 N N . ASP A 1 96 ? -8.57 37.625 6.543 1 81.12 96 ASP A N 1
ATOM 781 C CA . ASP A 1 96 ? -8.945 39.031 6.613 1 81.12 96 ASP A CA 1
ATOM 782 C C . ASP A 1 96 ? -9.352 39.438 8.031 1 81.12 96 ASP A C 1
ATOM 784 O O . ASP A 1 96 ? -10.531 39.688 8.297 1 81.12 96 ASP A O 1
ATOM 788 N N . PHE A 1 97 ? -8.578 39.188 8.969 1 77.31 97 PHE A N 1
ATOM 789 C CA . PHE A 1 97 ? -8.938 39.656 10.305 1 77.31 97 PHE A CA 1
ATOM 790 C C . PHE A 1 97 ? -7.809 40.469 10.922 1 77.31 97 PHE A C 1
ATOM 792 O O . PHE A 1 97 ? -6.668 40.406 10.453 1 77.31 97 PHE A O 1
ATOM 799 N N . GLU A 1 98 ? -8.273 41.375 11.82 1 77.94 98 GLU A N 1
ATOM 800 C CA . GLU A 1 98 ? -7.32 42.219 12.531 1 77.94 98 GLU A CA 1
ATOM 801 C C . GLU A 1 98 ? -7.082 41.719 13.953 1 77.94 98 GLU A C 1
ATOM 803 O O . GLU A 1 98 ? -8.016 41.594 14.742 1 77.94 98 GLU A O 1
ATOM 808 N N . ILE A 1 99 ? -6.086 40.938 14.039 1 71.88 99 ILE A N 1
ATOM 809 C CA . ILE A 1 99 ? -5.664 40.531 15.383 1 71.88 99 ILE A CA 1
ATOM 810 C C . ILE A 1 99 ? -4.316 41.156 15.703 1 71.88 99 ILE A C 1
ATOM 812 O O . ILE A 1 99 ? -3.389 41.125 14.891 1 71.88 99 ILE A O 1
ATOM 816 N N . TYR A 1 100 ? -4.422 41.875 16.812 1 73.88 100 TYR A N 1
ATOM 817 C CA . TYR A 1 100 ? -3.188 42.562 17.203 1 73.88 100 TYR A CA 1
ATOM 818 C C . TYR A 1 100 ? -2.555 41.844 18.406 1 73.88 100 TYR A C 1
ATOM 820 O O . TYR A 1 100 ? -3.184 41 19.031 1 73.88 100 TYR A O 1
ATOM 828 N N . GLU A 1 101 ? -1.221 41.844 18.547 1 82.56 101 GLU A N 1
ATOM 829 C CA . GLU A 1 101 ? -0.43 41.406 19.688 1 82.56 101 GLU A CA 1
ATOM 830 C C . GLU A 1 101 ? -0.211 39.875 19.656 1 82.56 101 GLU A C 1
ATOM 832 O O . GLU A 1 101 ? -0.333 39.219 20.688 1 82.56 101 GLU A O 1
ATOM 837 N N . ILE A 1 102 ? 0.025 39.469 18.516 1 94.56 102 ILE A N 1
ATOM 838 C CA . ILE A 1 102 ? 0.354 38.031 18.422 1 94.56 102 ILE A CA 1
ATOM 839 C C . ILE A 1 102 ? 1.819 37.812 18.797 1 94.56 102 ILE A C 1
ATOM 841 O O . ILE A 1 102 ? 2.717 38.375 18.172 1 94.56 102 ILE A O 1
ATOM 845 N N . ASP A 1 103 ? 1.996 37.031 19.859 1 96.62 103 ASP A N 1
ATOM 846 C CA . ASP A 1 103 ? 3.354 36.719 20.297 1 96.62 103 ASP A CA 1
ATOM 847 C C . ASP A 1 103 ? 3.951 35.594 19.438 1 96.62 103 ASP A C 1
ATOM 849 O O . ASP A 1 103 ? 5.16 35.562 19.188 1 96.62 103 ASP A O 1
ATOM 853 N N . CYS A 1 104 ? 3.059 34.688 19.062 1 97.62 104 CYS A N 1
ATOM 854 C CA . CYS A 1 104 ? 3.502 33.5 18.344 1 97.62 104 CYS A CA 1
ATOM 855 C C . CYS A 1 104 ? 2.438 33.031 17.359 1 97.62 104 CYS A C 1
ATOM 857 O O . CYS A 1 104 ? 1.248 33.031 17.672 1 97.62 104 CYS A O 1
ATOM 859 N N . ILE A 1 105 ? 2.848 32.781 16.188 1 97.5 105 ILE A N 1
ATOM 860 C CA . ILE A 1 105 ? 2.014 32.094 15.227 1 97.5 105 ILE A CA 1
ATOM 861 C C . ILE A 1 105 ? 2.424 30.609 15.164 1 97.5 105 ILE A C 1
ATOM 863 O O . ILE A 1 105 ? 3.609 30.297 15.039 1 97.5 105 ILE A O 1
ATOM 867 N N . PHE A 1 106 ? 1.441 29.75 15.281 1 98.25 106 PHE A N 1
ATOM 868 C CA . PHE A 1 106 ? 1.641 28.312 15.406 1 98.25 106 PHE A CA 1
ATOM 869 C C . PHE A 1 106 ? 0.89 27.562 14.312 1 98.25 106 PHE A C 1
ATOM 871 O O . PHE A 1 106 ? -0.294 27.812 14.086 1 98.25 106 PHE A O 1
ATOM 878 N N . SER A 1 107 ? 1.58 26.719 13.586 1 98 107 SER A N 1
ATOM 879 C CA . SER A 1 107 ? 0.936 25.891 12.578 1 98 107 SER A CA 1
ATOM 880 C C . SER A 1 107 ? 1.574 24.5 12.516 1 98 107 SER A C 1
ATOM 882 O O . SER A 1 107 ? 2.787 24.375 12.328 1 98 107 SER A O 1
ATOM 884 N N . SER A 1 108 ? 0.729 23.484 12.695 1 94.81 108 SER A N 1
ATOM 885 C CA . SER A 1 108 ? 1.255 22.125 12.703 1 94.81 108 SER A CA 1
ATOM 886 C C . SER A 1 108 ? 0.53 21.25 11.688 1 94.81 108 SER A C 1
ATOM 888 O O . SER A 1 108 ? -0.381 21.703 11 1 94.81 108 SER A O 1
ATOM 890 N N . ASN A 1 109 ? 1.042 20.078 11.531 1 91.38 109 ASN A N 1
ATOM 891 C CA . ASN A 1 109 ? 0.442 19.047 10.703 1 91.38 109 ASN A CA 1
ATOM 892 C C . ASN A 1 109 ? 0.476 19.406 9.227 1 91.38 109 ASN A C 1
ATOM 894 O O . ASN A 1 109 ? -0.522 19.25 8.523 1 91.38 109 ASN A O 1
ATOM 898 N N . ASP A 1 110 ? 1.528 20 8.828 1 94.12 110 ASP A N 1
ATOM 899 C CA . ASP A 1 110 ? 1.884 20.25 7.434 1 94.12 110 ASP A CA 1
ATOM 900 C C . ASP A 1 110 ? 0.872 21.172 6.766 1 94.12 110 ASP A C 1
ATOM 902 O O . ASP A 1 110 ? 0.581 21.031 5.574 1 94.12 110 ASP A O 1
ATOM 906 N N . THR A 1 111 ? 0.299 22.047 7.504 1 95.81 111 THR A N 1
ATOM 907 C CA . THR A 1 111 ? -0.715 22.969 7.012 1 95.81 111 THR A CA 1
ATOM 908 C C . THR A 1 111 ? -0.19 23.766 5.82 1 95.81 111 THR A C 1
ATOM 910 O O . THR A 1 111 ? -0.892 23.938 4.82 1 95.81 111 THR A O 1
ATOM 913 N N . LEU A 1 112 ? 1.071 24.203 5.867 1 97.56 112 LEU A N 1
ATOM 914 C CA . LEU A 1 112 ? 1.597 25.094 4.828 1 97.56 112 LEU A CA 1
ATOM 915 C C . LEU A 1 112 ? 1.86 24.312 3.541 1 97.56 112 LEU A C 1
ATOM 917 O O . LEU A 1 112 ? 2.006 24.906 2.471 1 97.56 112 LEU A O 1
ATOM 921 N N . ASN A 1 113 ? 1.975 23 3.652 1 97.81 113 ASN A N 1
ATOM 922 C CA . ASN A 1 113 ? 2.123 22.188 2.449 1 97.81 113 ASN A CA 1
ATOM 923 C C . ASN A 1 113 ? 0.895 22.297 1.55 1 97.81 113 ASN A C 1
ATOM 925 O O . ASN A 1 113 ? 0.965 21.984 0.359 1 97.81 113 ASN A O 1
ATOM 929 N N . TYR A 1 114 ? -0.196 22.797 2.104 1 96.25 114 TYR A N 1
ATOM 930 C CA . TYR A 1 114 ? -1.44 22.859 1.344 1 96.25 114 TYR A CA 1
ATOM 931 C C . TYR A 1 114 ? -1.525 24.156 0.544 1 96.25 114 TYR A C 1
ATOM 933 O O . TYR A 1 114 ? -2.449 24.328 -0.251 1 96.25 114 TYR A O 1
ATOM 941 N N . ILE A 1 115 ? -0.624 25.016 0.799 1 97.25 115 ILE A N 1
ATOM 942 C CA . ILE A 1 115 ? -0.514 26.203 -0.048 1 97.25 115 ILE A CA 1
ATOM 943 C C . ILE A 1 115 ? 0.321 25.875 -1.285 1 97.25 115 ILE A C 1
ATOM 945 O O . ILE A 1 115 ? 1.551 25.812 -1.214 1 97.25 115 ILE A O 1
ATOM 949 N N . LEU A 1 116 ? -0.297 25.766 -2.477 1 97.19 116 LEU A N 1
ATOM 950 C CA . LEU A 1 116 ? 0.315 25.125 -3.637 1 97.19 116 LEU A CA 1
ATOM 951 C C . LEU A 1 116 ? 1.137 26.125 -4.441 1 97.19 116 LEU A C 1
ATOM 953 O O . LEU A 1 116 ? 2.02 25.734 -5.211 1 97.19 116 LEU A O 1
ATOM 957 N N . GLU A 1 117 ? 0.806 27.422 -4.281 1 96.38 117 GLU A N 1
ATOM 958 C CA . GLU A 1 117 ? 1.49 28.453 -5.047 1 96.38 117 GLU A CA 1
ATOM 959 C C . GLU A 1 117 ? 2.416 29.281 -4.156 1 96.38 117 GLU A C 1
ATOM 961 O O . GLU A 1 117 ? 2.002 29.766 -3.098 1 96.38 117 GLU A O 1
ATOM 966 N N . GLN A 1 118 ? 3.557 29.5 -4.637 1 96 118 GLN A N 1
ATOM 967 C CA . GLN A 1 118 ? 4.562 30.219 -3.867 1 96 118 GLN A CA 1
ATOM 968 C C . GLN A 1 118 ? 4.098 31.641 -3.553 1 96 118 GLN A C 1
ATOM 970 O O . GLN A 1 118 ? 4.328 32.156 -2.453 1 96 118 GLN A O 1
ATOM 975 N N . ASP A 1 119 ? 3.449 32.219 -4.527 1 96.19 119 ASP A N 1
ATOM 976 C CA . ASP A 1 119 ? 2.996 33.594 -4.332 1 96.19 119 ASP A CA 1
ATOM 977 C C . ASP A 1 119 ? 1.952 33.688 -3.221 1 96.19 119 ASP A C 1
ATOM 979 O O . ASP A 1 119 ? 1.922 34.656 -2.461 1 96.19 119 ASP A O 1
ATOM 983 N N . LYS A 1 120 ? 1.159 32.719 -3.166 1 96.94 120 LYS A N 1
ATOM 984 C CA . LYS A 1 120 ? 0.159 32.688 -2.102 1 96.94 120 LYS A CA 1
ATOM 985 C C . LYS A 1 120 ? 0.815 32.5 -0.737 1 96.94 120 LYS A C 1
ATOM 987 O O . LYS A 1 120 ? 0.372 33.062 0.257 1 96.94 120 LYS A O 1
ATOM 992 N N . LEU A 1 121 ? 1.858 31.703 -0.732 1 97.56 121 LEU A N 1
ATOM 993 C CA . LEU A 1 121 ? 2.605 31.516 0.508 1 97.56 121 LEU A CA 1
ATOM 994 C C . LEU A 1 121 ? 3.275 32.812 0.934 1 97.56 121 LEU A C 1
ATOM 996 O O . LEU A 1 121 ? 3.213 33.219 2.105 1 97.56 121 LEU A O 1
ATOM 1000 N N . LYS A 1 122 ? 3.834 33.469 -0.012 1 97.31 122 LYS A N 1
ATOM 1001 C CA . LYS A 1 122 ? 4.473 34.75 0.265 1 97.31 122 LYS A CA 1
ATOM 1002 C C . LYS A 1 122 ? 3.469 35.75 0.824 1 97.31 122 LYS A C 1
ATOM 1004 O O . LYS A 1 122 ? 3.76 36.469 1.794 1 97.31 122 LYS A O 1
ATOM 1009 N N . ASN A 1 123 ? 2.332 35.781 0.188 1 96.06 123 ASN A N 1
ATOM 1010 C CA . ASN A 1 123 ? 1.286 36.688 0.649 1 96.06 123 ASN A CA 1
ATOM 1011 C C . ASN A 1 123 ? 0.869 36.375 2.084 1 96.06 123 ASN A C 1
ATOM 1013 O O . ASN A 1 123 ? 0.706 37.281 2.898 1 96.06 123 ASN A O 1
ATOM 1017 N N . LEU A 1 124 ? 0.708 35.125 2.361 1 96.44 124 LEU A N 1
ATOM 1018 C CA . LEU A 1 124 ? 0.327 34.719 3.709 1 96.44 124 LEU A CA 1
ATOM 1019 C C . LEU A 1 124 ? 1.393 35.125 4.723 1 96.44 124 LEU A C 1
ATOM 1021 O O . LEU A 1 124 ? 1.079 35.719 5.754 1 96.44 124 LEU A O 1
ATOM 1025 N N . LEU A 1 125 ? 2.605 34.875 4.398 1 97.12 125 LEU A N 1
ATOM 1026 C CA . LEU A 1 125 ? 3.697 35.125 5.332 1 97.12 125 LEU A CA 1
ATOM 1027 C C . LEU A 1 125 ? 3.879 36.594 5.57 1 97.12 125 LEU A C 1
ATOM 1029 O O . LEU A 1 125 ? 4.152 37.031 6.695 1 97.12 125 LEU A O 1
ATOM 1033 N N . SER A 1 126 ? 3.682 37.344 4.539 1 95.56 126 SER A N 1
ATOM 1034 C CA . SER A 1 126 ? 3.732 38.781 4.688 1 95.56 126 SER A CA 1
ATOM 1035 C C . SER A 1 126 ? 2.604 39.281 5.578 1 95.56 126 SER A C 1
ATOM 1037 O O . SER A 1 126 ? 2.822 40.156 6.445 1 95.56 126 SER A O 1
ATOM 1039 N N . TYR A 1 127 ? 1.475 38.75 5.293 1 94.69 127 TYR A N 1
ATOM 1040 C CA . TYR A 1 127 ? 0.3 39.094 6.082 1 94.69 127 TYR A CA 1
ATOM 1041 C C . TYR A 1 127 ? 0.524 38.812 7.559 1 94.69 127 TYR A C 1
ATOM 1043 O O . TYR A 1 127 ? 0.231 39.625 8.422 1 94.69 127 TYR A O 1
ATOM 1051 N N . LEU A 1 128 ? 1.035 37.688 7.891 1 95.19 128 LEU A N 1
ATOM 1052 C CA . LEU A 1 128 ? 1.281 37.219 9.258 1 95.19 128 LEU A CA 1
ATOM 1053 C C . LEU A 1 128 ? 2.369 38.062 9.922 1 95.19 128 LEU A C 1
ATOM 1055 O O . LEU A 1 128 ? 2.248 38.438 11.086 1 95.19 128 LEU A O 1
ATOM 1059 N N . ASN A 1 129 ? 3.408 38.344 9.141 1 95.06 129 ASN A N 1
ATOM 1060 C CA . ASN A 1 129 ? 4.516 39.125 9.672 1 95.06 129 ASN A CA 1
ATOM 1061 C C . ASN A 1 129 ? 4.047 40.469 10.18 1 95.06 129 ASN A C 1
ATOM 1063 O O . ASN A 1 129 ? 4.488 40.938 11.234 1 95.06 129 ASN A O 1
ATOM 1067 N N . ARG A 1 130 ? 3.115 41.062 9.5 1 92.94 130 ARG A N 1
ATOM 1068 C CA . ARG A 1 130 ? 2.602 42.406 9.859 1 92.94 130 ARG A CA 1
ATOM 1069 C C . ARG A 1 130 ? 1.832 42.344 11.172 1 92.94 130 ARG A C 1
ATOM 1071 O O . ARG A 1 130 ? 1.708 43.344 11.867 1 92.94 130 ARG A O 1
ATOM 1078 N N . ARG A 1 131 ? 1.446 41.219 11.531 1 93.31 131 ARG A N 1
ATOM 1079 C CA . ARG A 1 131 ? 0.583 41.094 12.703 1 93.31 131 ARG A CA 1
ATOM 1080 C C . ARG A 1 131 ? 1.337 40.469 13.875 1 93.31 131 ARG A C 1
ATOM 1082 O O . ARG A 1 131 ? 0.839 40.469 15.008 1 93.31 131 ARG A O 1
ATOM 1089 N N . LEU A 1 132 ? 2.412 39.969 13.57 1 94.62 132 LEU A N 1
ATOM 1090 C CA . LEU A 1 132 ? 3.291 39.438 14.602 1 94.62 132 LEU A CA 1
ATOM 1091 C C . LEU A 1 132 ? 4.051 40.531 15.312 1 94.62 132 LEU A C 1
ATOM 1093 O O . LEU A 1 132 ? 4.547 41.469 14.672 1 94.62 132 LEU A O 1
ATOM 1097 N N . LYS A 1 133 ? 4.168 40.5 16.656 1 94.38 133 LYS A N 1
ATOM 1098 C CA . LYS A 1 133 ? 4.953 41.469 17.406 1 94.38 133 LYS A CA 1
ATOM 1099 C C . LYS A 1 133 ? 6.426 41.406 17 1 94.38 133 LYS A C 1
ATOM 1101 O O . LYS A 1 133 ? 6.918 40.375 16.562 1 94.38 133 LYS A O 1
ATOM 1106 N N . LYS A 1 134 ? 7.047 42.594 17.25 1 92.81 134 LYS A N 1
ATOM 1107 C CA . LYS A 1 134 ? 8.5 42.562 17.109 1 92.81 134 LYS A CA 1
ATOM 1108 C C . LYS A 1 134 ? 9.133 41.562 18.062 1 92.81 134 LYS A C 1
ATOM 1110 O O . LYS A 1 134 ? 8.82 41.531 19.25 1 92.81 134 LYS A O 1
ATOM 1115 N N . GLY A 1 135 ? 9.867 40.719 17.516 1 93.56 135 GLY A N 1
ATOM 1116 C CA . GLY A 1 135 ? 10.477 39.656 18.328 1 93.56 135 GLY A CA 1
ATOM 1117 C C . GLY A 1 135 ? 9.602 38.438 18.453 1 93.56 135 GLY A C 1
ATOM 1118 O O . GLY A 1 135 ? 10.016 37.438 19.047 1 93.56 135 GLY A O 1
ATOM 1119 N N . GLY A 1 136 ? 8.406 38.531 17.859 1 96.12 136 GLY A N 1
ATOM 1120 C CA . GLY A 1 136 ? 7.527 37.375 17.859 1 96.12 136 GLY A CA 1
ATOM 1121 C C . GLY A 1 136 ? 8.016 36.25 16.969 1 96.12 136 GLY A C 1
ATOM 1122 O O . GLY A 1 136 ? 8.938 36.438 16.172 1 96.12 136 GLY A O 1
ATOM 1123 N N . THR A 1 137 ? 7.398 35.062 17.125 1 97.25 137 THR A N 1
ATOM 1124 C CA . THR A 1 137 ? 7.891 33.875 16.422 1 97.25 137 THR A CA 1
ATOM 1125 C C . THR A 1 137 ? 6.766 33.188 15.648 1 97.25 137 THR A C 1
ATOM 1127 O O . THR A 1 137 ? 5.637 33.094 16.141 1 97.25 137 THR A O 1
ATOM 1130 N N . PHE A 1 138 ? 7.09 32.812 14.453 1 98.19 138 PHE A N 1
ATOM 1131 C CA . PHE A 1 138 ? 6.262 31.875 13.688 1 98.19 138 PHE A CA 1
ATOM 1132 C C . PHE A 1 138 ? 6.879 30.484 13.672 1 98.19 138 PHE A C 1
ATOM 1134 O O . PHE A 1 138 ? 7.965 30.281 13.125 1 98.19 138 PHE A O 1
ATOM 1141 N N . ILE A 1 139 ? 6.176 29.547 14.305 1 98.44 139 ILE A N 1
ATOM 1142 C CA . ILE A 1 139 ? 6.66 28.156 14.32 1 98.44 139 ILE A CA 1
ATOM 1143 C C . ILE A 1 139 ? 5.691 27.266 13.555 1 98.44 139 ILE A C 1
ATOM 1145 O O . ILE A 1 139 ? 4.477 27.328 13.758 1 98.44 139 ILE A O 1
ATOM 1149 N N . PHE A 1 140 ? 6.227 26.469 12.656 1 98.44 140 PHE A N 1
ATOM 1150 C CA . PHE A 1 140 ? 5.383 25.562 11.891 1 98.44 140 PHE A CA 1
ATOM 1151 C C . PHE A 1 140 ? 6.176 24.344 11.43 1 98.44 140 PHE A C 1
ATOM 1153 O O . PHE A 1 140 ? 7.406 24.359 11.461 1 98.44 140 PHE A O 1
ATOM 1160 N N . ASP A 1 141 ? 5.406 23.312 11.148 1 97.44 141 ASP A N 1
ATOM 1161 C CA . ASP A 1 141 ? 6.031 22.141 10.539 1 97.44 141 ASP A CA 1
ATOM 1162 C C . ASP A 1 141 ? 5.473 21.875 9.141 1 97.44 141 ASP A C 1
ATOM 1164 O O . ASP A 1 141 ? 4.402 22.391 8.797 1 97.44 141 ASP A O 1
ATOM 1168 N N . ILE A 1 142 ? 6.281 21.203 8.359 1 97.62 142 ILE A N 1
ATOM 1169 C CA . ILE A 1 142 ? 5.832 20.75 7.051 1 97.62 142 ILE A CA 1
ATOM 1170 C C . ILE A 1 142 ? 6.328 19.312 6.809 1 97.62 142 ILE A C 1
ATOM 1172 O O . ILE A 1 142 ? 7.309 18.891 7.418 1 97.62 142 ILE A O 1
ATOM 1176 N N . SER A 1 143 ? 5.574 18.625 5.996 1 96.31 143 SER A N 1
ATOM 1177 C CA . SER A 1 143 ? 6.141 17.406 5.406 1 96.31 143 SER A CA 1
ATOM 1178 C C . SER A 1 143 ? 7.285 17.75 4.453 1 96.31 143 SER A C 1
ATOM 1180 O O . SER A 1 143 ? 7.145 18.609 3.586 1 96.31 143 SER A O 1
ATOM 1182 N N . SER A 1 144 ? 8.406 17.094 4.633 1 97.12 144 SER A N 1
ATOM 1183 C CA . SER A 1 144 ? 9.594 17.406 3.838 1 97.12 144 SER A CA 1
ATOM 1184 C C . SER A 1 144 ? 9.414 16.984 2.387 1 97.12 144 SER A C 1
ATOM 1186 O O . SER A 1 144 ? 8.531 16.188 2.072 1 97.12 144 SER A O 1
ATOM 1188 N N . GLU A 1 145 ? 10.242 17.594 1.587 1 96.81 145 GLU A N 1
ATOM 1189 C CA . GLU A 1 145 ? 10.273 17.156 0.194 1 96.81 145 GLU A CA 1
ATOM 1190 C C . GLU A 1 145 ? 10.609 15.672 0.087 1 96.81 145 GLU A C 1
ATOM 1192 O O . GLU A 1 145 ? 10.047 14.953 -0.741 1 96.81 145 GLU A O 1
ATOM 1197 N N . TYR A 1 146 ? 11.5 15.227 0.914 1 95.75 146 TYR A N 1
ATOM 1198 C CA . TYR A 1 146 ? 11.875 13.812 0.964 1 95.75 146 TYR A CA 1
ATOM 1199 C C . TYR A 1 146 ? 10.664 12.938 1.261 1 95.75 146 TYR A C 1
ATOM 1201 O O . TYR A 1 146 ? 10.406 11.969 0.551 1 95.75 146 TYR A O 1
ATOM 1209 N N . LYS A 1 147 ? 9.938 13.266 2.246 1 95.38 147 LYS A N 1
ATOM 1210 C CA . LYS A 1 147 ? 8.758 12.492 2.623 1 95.38 147 LYS A CA 1
ATOM 1211 C C . LYS A 1 147 ? 7.73 12.469 1.492 1 95.38 147 LYS A C 1
ATOM 1213 O O . LYS A 1 147 ? 7.246 11.406 1.107 1 95.38 147 LYS A O 1
ATOM 1218 N N . LEU A 1 148 ? 7.434 13.641 0.92 1 96.62 148 LEU A N 1
ATOM 1219 C CA . LEU A 1 148 ? 6.355 13.758 -0.056 1 96.62 148 LEU A CA 1
ATOM 1220 C C . LEU A 1 148 ? 6.73 13.078 -1.365 1 96.62 148 LEU A C 1
ATOM 1222 O O . LEU A 1 148 ? 5.879 12.461 -2.014 1 96.62 148 LEU A O 1
ATOM 1226 N N . SER A 1 149 ? 8.016 13.141 -1.75 1 96.38 149 SER A N 1
ATOM 1227 C CA . SER A 1 149 ? 8.422 12.617 -3.051 1 96.38 149 SER A CA 1
ATOM 1228 C C . SER A 1 149 ? 8.836 11.156 -2.953 1 96.38 149 SER A C 1
ATOM 1230 O O . SER A 1 149 ? 8.547 10.359 -3.852 1 96.38 149 SER A O 1
ATOM 1232 N N . GLU A 1 150 ? 9.469 10.773 -1.786 1 92.81 150 GLU A N 1
ATOM 1233 C CA . GLU A 1 150 ? 10.109 9.461 -1.74 1 92.81 150 GLU A CA 1
ATOM 1234 C C . GLU A 1 150 ? 9.312 8.492 -0.875 1 92.81 150 GLU A C 1
ATOM 1236 O O . GLU A 1 150 ? 9.289 7.289 -1.144 1 92.81 150 GLU A O 1
ATOM 1241 N N . ILE A 1 151 ? 8.797 8.969 0.148 1 90.44 151 ILE A N 1
ATOM 1242 C CA . ILE A 1 151 ? 8.102 8.078 1.069 1 90.44 151 ILE A CA 1
ATOM 1243 C C . ILE A 1 151 ? 6.645 7.938 0.649 1 90.44 151 ILE A C 1
ATOM 1245 O O . ILE A 1 151 ? 6.164 6.828 0.402 1 90.44 151 ILE A O 1
ATOM 1249 N N . LEU A 1 152 ? 5.973 9.062 0.476 1 89.94 152 LEU A N 1
ATOM 1250 C CA . LEU A 1 152 ? 4.566 9.047 0.088 1 89.94 152 LEU A CA 1
ATOM 1251 C C . LEU A 1 152 ? 4.422 8.891 -1.422 1 89.94 152 LEU A C 1
ATOM 1253 O O . LEU A 1 152 ? 3.547 8.156 -1.89 1 89.94 152 LEU A O 1
ATOM 1257 N N . GLY A 1 153 ? 5.297 9.547 -2.143 1 90.44 153 GLY A N 1
ATOM 1258 C CA . GLY A 1 153 ? 5.133 9.641 -3.584 1 90.44 153 GLY A CA 1
ATOM 1259 C C . GLY A 1 153 ? 5.07 8.281 -4.266 1 90.44 153 GLY A C 1
ATOM 1260 O O . GLY A 1 153 ? 5.992 7.48 -4.141 1 90.44 153 GLY A O 1
ATOM 1261 N N . ASN A 1 154 ? 3.924 8.031 -4.883 1 88.38 154 ASN A N 1
ATOM 1262 C CA . ASN A 1 154 ? 3.668 6.871 -5.73 1 88.38 154 ASN A CA 1
ATOM 1263 C C . ASN A 1 154 ? 3.592 5.582 -4.918 1 88.38 154 ASN A C 1
ATOM 1265 O O . ASN A 1 154 ? 3.93 4.508 -5.414 1 88.38 154 ASN A O 1
ATOM 1269 N N . ASN A 1 155 ? 3.434 5.746 -3.672 1 90.25 155 ASN A N 1
ATOM 1270 C CA . ASN A 1 155 ? 3.213 4.602 -2.791 1 90.25 155 ASN A CA 1
ATOM 1271 C C . ASN A 1 155 ? 1.766 4.539 -2.311 1 90.25 155 ASN A C 1
ATOM 1273 O O . ASN A 1 155 ? 1.017 5.508 -2.449 1 90.25 155 ASN A O 1
ATOM 1277 N N . VAL A 1 156 ? 1.458 3.357 -1.85 1 91.62 156 VAL A N 1
ATOM 1278 C CA . VAL A 1 156 ? 0.109 3.113 -1.35 1 91.62 156 VAL A CA 1
ATOM 1279 C C . VAL A 1 156 ? 0.172 2.65 0.104 1 91.62 156 VAL A C 1
ATOM 1281 O O . VAL A 1 156 ? 1.071 1.896 0.483 1 91.62 156 VAL A O 1
ATOM 1284 N N . PHE A 1 157 ? -0.742 3.16 0.878 1 89.69 157 PHE A N 1
ATOM 1285 C CA . PHE A 1 157 ? -0.914 2.725 2.258 1 89.69 157 PHE A CA 1
ATOM 1286 C C . PHE A 1 157 ? -2.359 2.32 2.523 1 89.69 157 PHE A C 1
ATOM 1288 O O . PHE A 1 157 ? -3.27 2.748 1.808 1 89.69 157 PHE A O 1
ATOM 1295 N N . GLY A 1 158 ? -2.57 1.468 3.461 1 90.88 158 GLY A N 1
ATOM 1296 C CA . GLY A 1 158 ? -3.922 1.049 3.799 1 90.88 158 GLY A CA 1
ATOM 1297 C C . GLY A 1 158 ? -3.963 -0.027 4.867 1 90.88 158 GLY A C 1
ATOM 1298 O O . GLY A 1 158 ? -2.945 -0.654 5.164 1 90.88 158 GLY A O 1
ATOM 1299 N N . GLN A 1 159 ? -5.121 -0.171 5.402 1 90.25 159 GLN A N 1
ATOM 1300 C CA . GLN A 1 159 ? -5.359 -1.188 6.418 1 90.25 159 GLN A CA 1
ATOM 1301 C C . GLN A 1 159 ? -6.84 -1.55 6.496 1 90.25 159 GLN A C 1
ATOM 1303 O O . GLN A 1 159 ? -7.707 -0.692 6.305 1 90.25 159 GLN A O 1
ATOM 1308 N N . SER A 1 160 ? -7.07 -2.766 6.691 1 91.56 160 SER A N 1
ATOM 1309 C CA . SER A 1 160 ? -8.445 -3.23 6.84 1 91.56 160 SER A CA 1
ATOM 1310 C C . SER A 1 160 ? -8.75 -3.598 8.289 1 91.56 160 SER A C 1
ATOM 1312 O O . SER A 1 160 ? -7.949 -4.254 8.953 1 91.56 160 SER A O 1
ATOM 1314 N N . PHE A 1 161 ? -9.82 -3.047 8.758 1 87.69 161 PHE A N 1
ATOM 1315 C CA . PHE A 1 161 ? -10.445 -3.42 10.023 1 87.69 161 PHE A CA 1
ATOM 1316 C C . PHE A 1 161 ? -11.805 -4.059 9.789 1 87.69 161 PHE A C 1
ATOM 1318 O O . PHE A 1 161 ? -12.297 -4.102 8.656 1 87.69 161 PHE A O 1
ATOM 1325 N N . GLU A 1 162 ? -12.336 -4.625 10.805 1 87.56 162 GLU A N 1
ATOM 1326 C CA . GLU A 1 162 ? -13.641 -5.266 10.633 1 87.56 162 GLU A CA 1
ATOM 1327 C C . GLU A 1 162 ? -14.695 -4.258 10.195 1 87.56 162 GLU A C 1
ATOM 1329 O O . GLU A 1 162 ? -15.492 -4.539 9.297 1 87.56 162 GLU A O 1
ATOM 1334 N N . ASP A 1 163 ? -14.68 -3.088 10.75 1 90.31 163 ASP A N 1
ATOM 1335 C CA . ASP A 1 163 ? -15.773 -2.143 10.531 1 90.31 163 ASP A CA 1
ATOM 1336 C C . ASP A 1 163 ? -15.367 -1.048 9.555 1 90.31 163 ASP A C 1
ATOM 1338 O O . ASP A 1 163 ? -16.172 -0.177 9.219 1 90.31 163 ASP A O 1
ATOM 1342 N N . MET A 1 164 ? -14.125 -1.15 9.031 1 89.75 164 MET A N 1
ATOM 1343 C CA . MET A 1 164 ? -13.703 -0.119 8.086 1 89.75 164 MET A CA 1
ATOM 1344 C C . MET A 1 164 ? -12.461 -0.559 7.32 1 89.75 164 MET A C 1
ATOM 1346 O O . MET A 1 164 ? -11.695 -1.392 7.801 1 89.75 164 MET A O 1
ATOM 1350 N N . ILE A 1 165 ? -12.297 -0.021 6.141 1 91 165 ILE A N 1
ATOM 1351 C CA . ILE A 1 165 ? -11.07 -0.132 5.352 1 91 165 ILE A CA 1
ATOM 1352 C C . ILE A 1 165 ? -10.688 1.239 4.805 1 91 165 ILE A C 1
ATOM 1354 O O . ILE A 1 165 ? -11.547 2.031 4.426 1 91 165 ILE A O 1
ATOM 1358 N N . TYR A 1 166 ? -9.422 1.483 4.855 1 90.62 166 TYR A N 1
ATOM 1359 C CA . TYR A 1 166 ? -9.008 2.701 4.172 1 90.62 166 TYR A CA 1
ATOM 1360 C C . TYR A 1 166 ? -7.855 2.422 3.209 1 90.62 166 TYR A C 1
ATOM 1362 O O . TYR A 1 166 ? -7.031 1.538 3.459 1 90.62 166 TYR A O 1
ATOM 1370 N N . LEU A 1 167 ? -7.812 3.104 2.15 1 92.94 167 LEU A N 1
ATOM 1371 C CA . LEU A 1 167 ? -6.777 3.07 1.122 1 92.94 167 LEU A CA 1
ATOM 1372 C C . LEU A 1 167 ? -6.266 4.473 0.823 1 92.94 167 LEU A C 1
ATOM 1374 O O . LEU A 1 167 ? -7.047 5.371 0.498 1 92.94 167 LEU A O 1
ATOM 1378 N N . TRP A 1 168 ? -4.988 4.645 1.044 1 91.12 168 TRP A N 1
ATOM 1379 C CA . TRP A 1 168 ? -4.305 5.906 0.792 1 91.12 168 TRP A CA 1
ATOM 1380 C C . TRP A 1 168 ? -3.389 5.801 -0.424 1 91.12 168 TRP A C 1
ATOM 1382 O O . TRP A 1 168 ? -2.301 5.227 -0.341 1 91.12 168 TRP A O 1
ATOM 1392 N N . GLU A 1 169 ? -3.857 6.363 -1.547 1 93.94 169 GLU A N 1
ATOM 1393 C CA . GLU A 1 169 ? -3.115 6.336 -2.803 1 93.94 169 GLU A CA 1
ATOM 1394 C C . GLU A 1 169 ? -2.422 7.672 -3.064 1 93.94 169 GLU A C 1
ATOM 1396 O O . GLU A 1 169 ? -3.057 8.727 -3 1 93.94 169 GLU A O 1
ATOM 1401 N N . ASN A 1 170 ? -1.134 7.625 -3.357 1 94.19 170 ASN A N 1
ATOM 1402 C CA . ASN A 1 170 ? -0.357 8.852 -3.527 1 94.19 170 ASN A CA 1
ATOM 1403 C C . ASN A 1 170 ? 0.356 8.875 -4.875 1 94.19 170 ASN A C 1
ATOM 1405 O O . ASN A 1 170 ? 0.908 7.863 -5.312 1 94.19 170 ASN A O 1
ATOM 1409 N N . GLU A 1 171 ? 0.269 9.953 -5.562 1 96.5 171 GLU A N 1
ATOM 1410 C CA . GLU A 1 171 ? 0.975 10.203 -6.816 1 96.5 171 GLU A CA 1
ATOM 1411 C C . GLU A 1 171 ? 1.76 11.508 -6.762 1 96.5 171 GLU A C 1
ATOM 1413 O O . GLU A 1 171 ? 1.193 12.562 -6.484 1 96.5 171 GLU A O 1
ATOM 1418 N N . TYR A 1 172 ? 3.037 11.438 -7.027 1 97.75 172 TYR A N 1
ATOM 1419 C CA . TYR A 1 172 ? 3.881 12.625 -6.961 1 97.75 172 TYR A CA 1
ATOM 1420 C C . TYR A 1 172 ? 4.18 13.164 -8.359 1 97.75 172 TYR A C 1
ATOM 1422 O O . TYR A 1 172 ? 4.613 12.414 -9.234 1 97.75 172 TYR A O 1
ATOM 1430 N N . ASP A 1 173 ? 3.896 14.391 -8.617 1 97.75 173 ASP A N 1
ATOM 1431 C CA . ASP A 1 173 ? 4.25 15.117 -9.828 1 97.75 173 ASP A CA 1
ATOM 1432 C C . ASP A 1 173 ? 5.574 15.859 -9.664 1 97.75 173 ASP A C 1
ATOM 1434 O O . ASP A 1 173 ? 5.637 16.891 -8.992 1 97.75 173 ASP A O 1
ATOM 1438 N N . GLU A 1 174 ? 6.605 15.422 -10.328 1 96.38 174 GLU A N 1
ATOM 1439 C CA . GLU A 1 174 ? 7.949 15.977 -10.172 1 96.38 174 GLU A CA 1
ATOM 1440 C C . GLU A 1 174 ? 8.023 17.406 -10.719 1 96.38 174 GLU A C 1
ATOM 1442 O O . GLU A 1 174 ? 8.742 18.234 -10.172 1 96.38 174 GLU A O 1
ATOM 1447 N N . GLU A 1 175 ? 7.297 17.641 -11.773 1 96.5 175 GLU A N 1
ATOM 1448 C CA . GLU A 1 175 ? 7.336 18.969 -12.398 1 96.5 175 GLU A CA 1
ATOM 1449 C C . GLU A 1 175 ? 6.68 20.016 -11.508 1 96.5 175 GLU A C 1
ATOM 1451 O O . GLU A 1 175 ? 7.234 21.094 -11.297 1 96.5 175 GLU A O 1
ATOM 1456 N N . LYS A 1 176 ? 5.586 19.719 -10.906 1 97 176 LYS A N 1
ATOM 1457 C CA . LYS A 1 176 ? 4.852 20.656 -10.062 1 97 176 LYS A CA 1
ATOM 1458 C C . LYS A 1 176 ? 5.316 20.578 -8.617 1 97 176 LYS A C 1
ATOM 1460 O O . LYS A 1 176 ? 4.977 21.438 -7.797 1 97 176 LYS A O 1
ATOM 1465 N N . LYS A 1 177 ? 6.086 19.531 -8.258 1 97.75 177 LYS A N 1
ATOM 1466 C CA . LYS A 1 177 ? 6.512 19.234 -6.895 1 97.75 177 LYS A CA 1
ATOM 1467 C C . LYS A 1 177 ? 5.309 19.109 -5.961 1 97.75 177 LYS A C 1
ATOM 1469 O O . LYS A 1 177 ? 5.289 19.719 -4.887 1 97.75 177 LYS A O 1
ATOM 1474 N N . GLN A 1 178 ? 4.332 18.391 -6.438 1 98.38 178 GLN A N 1
ATOM 1475 C CA . GLN A 1 178 ? 3.096 18.203 -5.688 1 98.38 178 GLN A CA 1
ATOM 1476 C C . GLN A 1 178 ? 2.748 16.719 -5.57 1 98.38 178 GLN A C 1
ATOM 1478 O O . GLN A 1 178 ? 2.986 15.938 -6.496 1 98.38 178 GLN A O 1
ATOM 1483 N N . VAL A 1 179 ? 2.27 16.344 -4.426 1 97.62 179 VAL A N 1
ATOM 1484 C CA . VAL A 1 179 ? 1.744 14.992 -4.238 1 97.62 179 VAL A CA 1
ATOM 1485 C C . VAL A 1 179 ? 0.219 15.039 -4.172 1 97.62 179 VAL A C 1
ATOM 1487 O O . VAL A 1 179 ? -0.355 15.812 -3.408 1 97.62 179 VAL A O 1
ATOM 1490 N N . GLU A 1 180 ? -0.396 14.336 -5.051 1 97.12 180 GLU A N 1
ATOM 1491 C CA . GLU A 1 180 ? -1.838 14.125 -4.977 1 97.12 180 GLU A CA 1
ATOM 1492 C C . GLU A 1 180 ? -2.174 12.891 -4.152 1 97.12 180 GLU A C 1
ATOM 1494 O O . GLU A 1 180 ? -1.724 11.781 -4.469 1 97.12 180 GLU A O 1
ATOM 1499 N N . MET A 1 181 ? -2.926 13.102 -3.115 1 93.44 181 MET A N 1
ATOM 1500 C CA . MET A 1 181 ? -3.279 12.031 -2.193 1 93.44 181 MET A CA 1
ATOM 1501 C C . MET A 1 181 ? -4.773 11.727 -2.252 1 93.44 181 MET A C 1
ATOM 1503 O O . MET A 1 181 ? -5.598 12.641 -2.143 1 93.44 181 MET A O 1
ATOM 1507 N N . THR A 1 182 ? -5.102 10.555 -2.539 1 93.5 182 THR A N 1
ATOM 1508 C CA . THR A 1 182 ? -6.484 10.094 -2.523 1 93.5 182 THR A CA 1
ATOM 1509 C C . THR A 1 182 ? -6.711 9.094 -1.398 1 93.5 182 THR A C 1
ATOM 1511 O O . THR A 1 182 ? -6.062 8.039 -1.36 1 93.5 182 THR A O 1
ATOM 1514 N N . ILE A 1 183 ? -7.609 9.461 -0.526 1 91.12 183 ILE A N 1
ATOM 1515 C CA . ILE A 1 183 ? -7.938 8.555 0.569 1 91.12 183 ILE A CA 1
ATOM 1516 C C . ILE A 1 183 ? -9.367 8.039 0.4 1 91.12 183 ILE A C 1
ATOM 1518 O O . ILE A 1 183 ? -10.312 8.828 0.322 1 91.12 183 ILE A O 1
ATOM 1522 N N . THR A 1 184 ? -9.461 6.809 0.268 1 92.06 184 THR A N 1
ATOM 1523 C CA . THR A 1 184 ? -10.758 6.148 0.199 1 92.06 184 THR A CA 1
ATOM 1524 C C . THR A 1 184 ? -11.047 5.391 1.492 1 92.06 184 THR A C 1
ATOM 1526 O O . THR A 1 184 ? -10.219 4.602 1.956 1 92.06 184 THR A O 1
ATOM 1529 N N . LEU A 1 185 ? -12.18 5.699 2.064 1 91.12 185 LEU A N 1
ATOM 1530 C CA . LEU A 1 185 ? -12.625 5.047 3.289 1 91.12 185 LEU A CA 1
ATOM 1531 C C . LEU A 1 185 ? -13.914 4.27 3.047 1 91.12 185 LEU A C 1
ATOM 1533 O O . LEU A 1 185 ? -14.852 4.785 2.43 1 91.12 185 LEU A O 1
ATOM 1537 N N . MET A 1 186 ? -13.891 3.047 3.4 1 93 186 MET A N 1
ATOM 1538 C CA . MET A 1 186 ? -15.102 2.234 3.463 1 93 186 MET A CA 1
ATOM 1539 C C . MET A 1 186 ? -15.523 1.998 4.91 1 93 186 MET A C 1
ATOM 1541 O O . MET A 1 186 ? -14.773 1.405 5.691 1 93 186 MET A O 1
ATOM 1545 N N . GLU A 1 187 ? -16.719 2.457 5.25 1 91.69 187 GLU A N 1
ATOM 1546 C CA . GLU A 1 187 ? -17.219 2.312 6.617 1 91.69 187 GLU A CA 1
ATOM 1547 C C . GLU A 1 187 ? -18.453 1.419 6.664 1 91.69 187 GLU A C 1
ATOM 1549 O O . GLU A 1 187 ? -19.344 1.553 5.832 1 91.69 187 GLU A O 1
ATOM 1554 N N . GLN A 1 188 ? -18.453 0.543 7.621 1 93.56 188 GLN A N 1
ATOM 1555 C CA . GLN A 1 188 ? -19.531 -0.424 7.734 1 93.56 188 GLN A CA 1
ATOM 1556 C C . GLN A 1 188 ? -20.875 0.275 7.941 1 93.56 188 GLN A C 1
ATOM 1558 O O . GLN A 1 188 ? -20.969 1.208 8.742 1 93.56 188 GLN A O 1
ATOM 1563 N N . GLU A 1 189 ? -21.844 -0.035 7.199 1 94.38 189 GLU A N 1
ATOM 1564 C CA . GLU A 1 189 ? -23.25 0.355 7.301 1 94.38 189 GLU A CA 1
ATOM 1565 C C . GLU A 1 189 ? -24.172 -0.859 7.211 1 94.38 189 GLU A C 1
ATOM 1567 O O . GLU A 1 189 ? -24.594 -1.245 6.117 1 94.38 189 GLU A O 1
ATOM 1572 N N . GLY A 1 190 ? -24.547 -1.409 8.406 1 94 190 GLY A N 1
ATOM 1573 C CA . GLY A 1 190 ? -25.25 -2.684 8.398 1 94 190 GLY A CA 1
ATOM 1574 C C . GLY A 1 190 ? -24.375 -3.844 7.969 1 94 190 GLY A C 1
ATOM 1575 O O . GLY A 1 190 ? -23.297 -4.062 8.539 1 94 190 GLY A O 1
ATOM 1576 N N . MET A 1 191 ? -24.828 -4.535 6.957 1 93.81 191 MET A N 1
ATOM 1577 C CA . MET A 1 191 ? -24.062 -5.668 6.449 1 93.81 191 MET A CA 1
ATOM 1578 C C . MET A 1 191 ? -23.156 -5.238 5.301 1 93.81 191 MET A C 1
ATOM 1580 O O . MET A 1 191 ? -22.359 -6.039 4.801 1 93.81 191 MET A O 1
ATOM 1584 N N . LEU A 1 192 ? -23.391 -3.998 4.98 1 96.75 192 LEU A N 1
ATOM 1585 C CA . LEU A 1 192 ? -22.641 -3.467 3.848 1 96.75 192 LEU A CA 1
ATOM 1586 C C . LEU A 1 192 ? -21.75 -2.301 4.281 1 96.75 192 LEU A C 1
ATOM 1588 O O . LEU A 1 192 ? -21.516 -2.104 5.473 1 96.75 192 LEU A O 1
ATOM 1592 N N . TYR A 1 193 ? -21.125 -1.639 3.295 1 95.5 193 TYR A N 1
ATOM 1593 C CA . TYR A 1 193 ? -20.188 -0.558 3.596 1 95.5 193 TYR A CA 1
ATOM 1594 C C . TYR A 1 193 ? -20.484 0.671 2.744 1 95.5 193 TYR A C 1
ATOM 1596 O O . TYR A 1 193 ? -20.891 0.548 1.586 1 95.5 193 TYR A O 1
ATOM 1604 N N . ARG A 1 194 ? -20.219 1.772 3.357 1 95.12 194 ARG A N 1
ATOM 1605 C CA . ARG A 1 194 ? -20.375 3.049 2.664 1 95.12 194 ARG A CA 1
ATOM 1606 C C . ARG A 1 194 ? -19.016 3.623 2.287 1 95.12 194 ARG A C 1
ATOM 1608 O O . ARG A 1 194 ? -18.062 3.578 3.084 1 95.12 194 ARG A O 1
ATOM 1615 N N . ARG A 1 195 ? -18.969 4.098 1.047 1 93.5 195 ARG A N 1
ATOM 1616 C CA . ARG A 1 195 ? -17.719 4.652 0.531 1 93.5 195 ARG A CA 1
ATOM 1617 C C . ARG A 1 195 ? -17.656 6.16 0.762 1 93.5 195 ARG A C 1
ATOM 1619 O O . ARG A 1 195 ? -18.641 6.871 0.546 1 93.5 195 ARG A O 1
ATOM 1626 N N . MET A 1 196 ? -16.578 6.598 1.252 1 91 196 MET A N 1
ATOM 1627 C CA . MET A 1 196 ? -16.203 8.008 1.313 1 91 196 MET A CA 1
ATOM 1628 C C . MET A 1 196 ? -14.82 8.242 0.726 1 91 196 MET A C 1
ATOM 1630 O O . MET A 1 196 ? -13.938 7.387 0.851 1 91 196 MET A O 1
ATOM 1634 N N . GLN A 1 197 ? -14.664 9.25 0.022 1 90.44 197 GLN A N 1
ATOM 1635 C CA . GLN A 1 197 ? -13.367 9.531 -0.587 1 90.44 197 GLN A CA 1
ATOM 1636 C C . GLN A 1 197 ? -12.984 11 -0.414 1 90.44 197 GLN A C 1
ATOM 1638 O O . GLN A 1 197 ? -13.836 11.883 -0.504 1 90.44 197 GLN A O 1
ATOM 1643 N N . GLU A 1 198 ? -11.75 11.25 -0.158 1 89.31 198 GLU A N 1
ATOM 1644 C CA . GLU A 1 198 ? -11.188 12.586 -0.05 1 89.31 198 GLU A CA 1
ATOM 1645 C C . GLU A 1 198 ? -9.914 12.719 -0.884 1 89.31 198 GLU A C 1
ATOM 1647 O O . GLU A 1 198 ? -9.109 11.781 -0.955 1 89.31 198 GLU A O 1
ATOM 1652 N N . LYS A 1 199 ? -9.812 13.82 -1.517 1 91.69 199 LYS A N 1
ATOM 1653 C CA . LYS A 1 199 ? -8.609 14.133 -2.277 1 91.69 199 LYS A CA 1
ATOM 1654 C C . LYS A 1 199 ? -7.938 15.398 -1.749 1 91.69 199 LYS A C 1
ATOM 1656 O O . LYS A 1 199 ? -8.609 16.359 -1.399 1 91.69 199 LYS A O 1
ATOM 1661 N N . GLN A 1 200 ? -6.699 15.289 -1.61 1 92 200 GLN A N 1
ATOM 1662 C CA . GLN A 1 200 ? -5.895 16.422 -1.169 1 92 200 GLN A CA 1
ATOM 1663 C C . GLN A 1 200 ? -4.602 16.531 -1.973 1 92 200 GLN A C 1
ATOM 1665 O O . GLN A 1 200 ? -4.137 15.539 -2.545 1 92 200 GLN A O 1
ATOM 1670 N N . THR A 1 201 ? -4.105 17.703 -2.062 1 96.12 201 THR A N 1
ATOM 1671 C CA . THR A 1 201 ? -2.83 17.938 -2.727 1 96.12 201 THR A CA 1
ATOM 1672 C C . THR A 1 201 ? -1.909 18.781 -1.838 1 96.12 201 THR A C 1
ATOM 1674 O O . THR A 1 201 ? -2.35 19.734 -1.21 1 96.12 201 THR A O 1
ATOM 1677 N N . GLN A 1 202 ? -0.727 18.359 -1.71 1 97.12 202 GLN A N 1
ATOM 1678 C CA . GLN A 1 202 ? 0.294 19.109 -0.989 1 97.12 202 GLN A CA 1
ATOM 1679 C C . GLN A 1 202 ? 1.464 19.469 -1.903 1 97.12 202 GLN A C 1
ATOM 1681 O O . GLN A 1 202 ? 1.793 18.719 -2.82 1 97.12 202 GLN A O 1
ATOM 1686 N N . ARG A 1 203 ? 2.064 20.609 -1.654 1 98.31 203 ARG A N 1
ATOM 1687 C CA . ARG A 1 203 ? 3.271 21.031 -2.355 1 98.31 203 ARG A CA 1
ATOM 1688 C C . ARG A 1 203 ? 4.516 20.766 -1.517 1 98.31 203 ARG A C 1
ATOM 1690 O O . ARG A 1 203 ? 4.52 21.016 -0.307 1 98.31 203 ARG A O 1
ATOM 1697 N N . ALA A 1 204 ? 5.512 20.234 -2.178 1 98.12 204 ALA A N 1
ATOM 1698 C CA . ALA A 1 204 ? 6.812 20.047 -1.544 1 98.12 204 ALA A CA 1
ATOM 1699 C C . ALA A 1 204 ? 7.641 21.328 -1.599 1 98.12 204 ALA A C 1
ATOM 1701 O O . ALA A 1 204 ? 7.957 21.828 -2.684 1 98.12 204 ALA A O 1
ATOM 1702 N N . TYR A 1 205 ? 7.938 21.875 -0.487 1 97.94 205 TYR A N 1
ATOM 1703 C CA . TYR A 1 205 ? 8.852 23.016 -0.382 1 97.94 205 TYR A CA 1
ATOM 1704 C C . TYR A 1 205 ? 10.211 22.562 0.142 1 97.94 205 TYR A C 1
ATOM 1706 O O . TYR A 1 205 ? 10.297 21.859 1.148 1 97.94 205 TYR A O 1
ATOM 1714 N N . SER A 1 206 ? 11.258 22.953 -0.537 1 97.31 206 SER A N 1
ATOM 1715 C CA . SER A 1 206 ? 12.594 22.703 0.001 1 97.31 206 SER A CA 1
ATOM 1716 C C . SER A 1 206 ? 12.906 23.641 1.165 1 97.31 206 SER A C 1
ATOM 1718 O O . SER A 1 206 ? 12.258 24.672 1.329 1 97.31 206 SER A O 1
ATOM 1720 N N . ILE A 1 207 ? 13.891 23.266 1.935 1 97.88 207 ILE A N 1
ATOM 1721 C CA . ILE A 1 207 ? 14.344 24.109 3.035 1 97.88 207 ILE A CA 1
ATOM 1722 C C . ILE A 1 207 ? 14.781 25.469 2.496 1 97.88 207 ILE A C 1
ATOM 1724 O O . ILE A 1 207 ? 14.406 26.5 3.047 1 97.88 207 ILE A O 1
ATOM 1728 N N . LYS A 1 208 ? 15.453 25.453 1.393 1 97.44 208 LYS A N 1
ATOM 1729 C CA . LYS A 1 208 ? 15.945 26.688 0.787 1 97.44 208 LYS A CA 1
ATOM 1730 C C . LYS A 1 208 ? 14.789 27.578 0.328 1 97.44 208 LYS A C 1
ATOM 1732 O O . LYS A 1 208 ? 14.781 28.781 0.593 1 97.44 208 LYS A O 1
ATOM 1737 N N . GLU A 1 209 ? 13.852 27 -0.345 1 97.44 209 GLU A N 1
ATOM 1738 C CA . GLU A 1 209 ? 12.695 27.75 -0.817 1 97.44 209 GLU A CA 1
ATOM 1739 C C . GLU A 1 209 ? 11.945 28.391 0.345 1 97.44 209 GLU A C 1
ATOM 1741 O O . GLU A 1 209 ? 11.656 29.594 0.31 1 97.44 209 GLU A O 1
ATOM 1746 N N . MET A 1 210 ? 11.695 27.625 1.362 1 98.19 210 MET A N 1
ATOM 1747 C CA . MET A 1 210 ? 10.914 28.109 2.498 1 98.19 210 MET A CA 1
ATOM 1748 C C . MET A 1 210 ? 11.664 29.203 3.254 1 98.19 210 MET A C 1
ATOM 1750 O O . MET A 1 210 ? 11.094 30.234 3.586 1 98.19 210 MET A O 1
ATOM 1754 N N . THR A 1 211 ? 12.953 29 3.477 1 98.06 211 THR A N 1
ATOM 1755 C CA . THR A 1 211 ? 13.773 29.969 4.191 1 98.06 211 THR A CA 1
ATOM 1756 C C . THR A 1 211 ? 13.852 31.281 3.414 1 98.06 211 THR A C 1
ATOM 1758 O O . THR A 1 211 ? 13.734 32.344 3.996 1 98.06 211 THR A O 1
ATOM 1761 N N . THR A 1 212 ? 13.961 31.156 2.135 1 97.94 212 THR A N 1
ATOM 1762 C CA . THR A 1 212 ? 14.047 32.344 1.284 1 97.94 212 THR A CA 1
ATOM 1763 C C . THR A 1 212 ? 12.75 33.125 1.344 1 97.94 212 THR A C 1
ATOM 1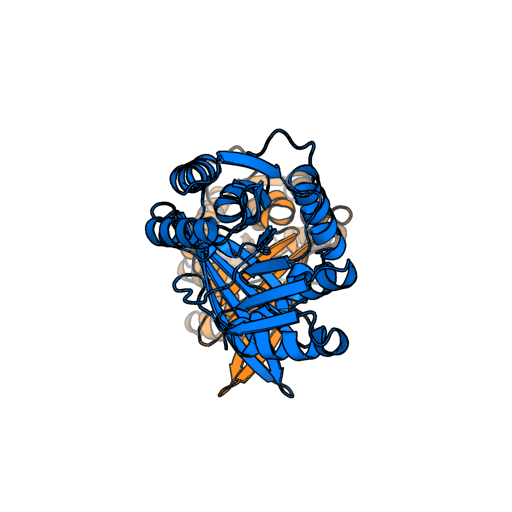765 O O . THR A 1 212 ? 12.773 34.375 1.506 1 97.94 212 THR A O 1
ATOM 1768 N N . ILE A 1 213 ? 11.664 32.438 1.238 1 98.12 213 ILE A N 1
ATOM 1769 C CA . ILE A 1 213 ? 10.367 33.125 1.266 1 98.12 213 ILE A CA 1
ATOM 1770 C C . ILE A 1 213 ? 10.164 33.781 2.621 1 98.12 213 ILE A C 1
ATOM 1772 O O . ILE A 1 213 ? 9.695 34.938 2.693 1 98.12 213 ILE A O 1
ATOM 1776 N N . LEU A 1 214 ? 10.508 33.094 3.699 1 98.5 214 LEU A N 1
ATOM 1777 C CA . LEU A 1 214 ? 10.398 33.656 5.043 1 98.5 214 LEU A CA 1
ATOM 1778 C C . LEU A 1 214 ? 11.227 34.938 5.172 1 98.5 214 LEU A C 1
ATOM 1780 O O . LEU A 1 214 ? 10.742 35.938 5.676 1 98.5 214 LEU A O 1
ATOM 1784 N N . GLN A 1 215 ? 12.414 34.875 4.68 1 97.75 215 GLN A N 1
ATOM 1785 C CA . GLN A 1 215 ? 13.305 36.031 4.773 1 97.75 215 GLN A CA 1
ATOM 1786 C C . GLN A 1 215 ? 12.789 37.188 3.92 1 97.75 215 GLN A C 1
ATOM 1788 O O . GLN A 1 215 ? 12.805 38.344 4.355 1 97.75 215 GLN A O 1
ATOM 1793 N N . GLU A 1 216 ? 12.289 36.875 2.809 1 97.56 216 GLU A N 1
ATOM 1794 C CA . GLU A 1 216 ? 11.773 37.906 1.899 1 97.56 216 GLU A CA 1
ATOM 1795 C C . GLU A 1 216 ? 10.523 38.562 2.471 1 97.56 216 GLU A C 1
ATOM 1797 O O . GLU A 1 216 ? 10.188 39.688 2.096 1 97.56 216 GLU A O 1
ATOM 1802 N N . THR A 1 217 ? 9.914 37.906 3.332 1 97.75 217 THR A N 1
ATOM 1803 C CA . THR A 1 217 ? 8.656 38.438 3.854 1 97.75 217 THR A CA 1
ATOM 1804 C C . THR A 1 217 ? 8.852 39.031 5.246 1 97.75 217 THR A C 1
ATOM 1806 O O . THR A 1 217 ? 7.875 39.312 5.945 1 97.75 217 THR A O 1
ATOM 1809 N N . GLY A 1 218 ? 10.047 39.125 5.77 1 96.81 218 GLY A N 1
ATOM 1810 C CA . GLY A 1 218 ? 10.305 39.969 6.914 1 96.81 218 GLY A CA 1
ATOM 1811 C C . GLY A 1 218 ? 10.758 39.219 8.141 1 96.81 218 GLY A C 1
ATOM 1812 O O . GLY A 1 218 ? 10.969 39.812 9.203 1 96.81 218 GLY A O 1
ATOM 1813 N N . TYR A 1 219 ? 10.914 37.906 8.055 1 97.62 219 TYR A N 1
ATOM 1814 C CA . TYR A 1 219 ? 11.438 37.156 9.18 1 97.62 219 TYR A CA 1
ATOM 1815 C C . TYR A 1 219 ? 12.961 37.156 9.18 1 97.62 219 TYR A C 1
ATOM 1817 O O . TYR A 1 219 ? 13.594 36.625 8.266 1 97.62 219 TYR A O 1
ATOM 1825 N N . ARG A 1 220 ? 13.492 37.719 10.18 1 93.56 220 ARG A N 1
ATOM 1826 C CA . ARG A 1 220 ? 14.914 38.031 10.219 1 93.56 220 ARG A CA 1
ATOM 1827 C C . ARG A 1 220 ? 15.758 36.781 10.461 1 93.56 220 ARG A C 1
ATOM 1829 O O . ARG A 1 220 ? 16.812 36.625 9.859 1 93.56 220 ARG A O 1
ATOM 1836 N N . GLU A 1 221 ? 15.32 36 11.375 1 96.5 221 GLU A N 1
ATOM 1837 C CA . GLU A 1 221 ? 16.016 34.75 11.703 1 96.5 221 GLU A CA 1
ATOM 1838 C C . GLU A 1 221 ? 15.133 33.531 11.438 1 96.5 221 GLU A C 1
ATOM 1840 O O . GLU A 1 221 ? 13.945 33.531 11.773 1 96.5 221 GLU A O 1
ATOM 1845 N N . VAL A 1 222 ? 15.773 32.594 10.805 1 97.62 222 VAL A N 1
ATOM 1846 C CA . VAL A 1 222 ? 15.055 31.359 10.516 1 97.62 222 VAL A CA 1
ATOM 1847 C C . VAL A 1 222 ? 15.891 30.156 10.969 1 97.62 222 VAL A C 1
ATOM 1849 O O . VAL A 1 222 ? 17.062 30.047 10.625 1 97.62 222 VAL A O 1
ATOM 1852 N N . PHE A 1 223 ? 15.242 29.297 11.789 1 97 223 PHE A N 1
ATOM 1853 C CA . PHE A 1 223 ? 15.844 28.062 12.242 1 97 223 PHE A CA 1
ATOM 1854 C C . PHE A 1 223 ? 15.055 26.844 11.75 1 97 223 PHE A C 1
ATOM 1856 O O . PHE A 1 223 ? 13.82 26.891 11.695 1 97 223 PHE A O 1
ATOM 1863 N N . VAL A 1 224 ? 15.773 25.828 11.383 1 97.44 224 VAL A N 1
ATOM 1864 C CA . VAL A 1 224 ? 15.125 24.641 10.844 1 97.44 224 VAL A CA 1
ATOM 1865 C C . VAL A 1 224 ? 15.578 23.406 11.617 1 97.44 224 VAL A C 1
ATOM 1867 O O . VAL A 1 224 ? 16.766 23.25 11.922 1 97.44 224 VAL A O 1
ATOM 1870 N N . TYR A 1 225 ? 14.594 22.578 11.977 1 96.88 225 TYR A N 1
ATOM 1871 C CA . TYR A 1 225 ? 14.852 21.328 12.688 1 96.88 225 TYR A CA 1
ATOM 1872 C C . TYR A 1 225 ? 14.164 20.156 11.992 1 96.88 225 TYR A C 1
ATOM 1874 O O . TYR A 1 225 ? 13.266 20.344 11.172 1 96.88 225 TYR A O 1
ATOM 1882 N N . GLY A 1 226 ? 14.625 18.891 12.367 1 95.44 226 GLY A N 1
ATOM 1883 C CA . GLY A 1 226 ? 14.086 17.703 11.727 1 95.44 226 GLY A CA 1
ATOM 1884 C C . GLY A 1 226 ? 13.594 16.672 12.711 1 95.44 226 GLY A C 1
ATOM 1885 O O . GLY A 1 226 ? 14.258 16.391 13.711 1 95.44 226 GLY A O 1
ATOM 1886 N N . ASP A 1 227 ? 12.438 16.047 12.492 1 89.81 227 ASP A N 1
ATOM 1887 C CA . ASP A 1 227 ? 11.875 14.852 13.117 1 89.81 227 ASP A CA 1
ATOM 1888 C C . ASP A 1 227 ? 11.883 14.977 14.641 1 89.81 227 ASP A C 1
ATOM 1890 O O . ASP A 1 227 ? 12.273 14.047 15.344 1 89.81 227 ASP A O 1
ATOM 1894 N N . LEU A 1 228 ? 11.539 15.898 15.164 1 90.25 228 LEU A N 1
ATOM 1895 C CA . LEU A 1 228 ? 11.406 16.188 16.594 1 90.25 228 LEU A CA 1
ATOM 1896 C C . LEU A 1 228 ? 12.734 15.984 17.312 1 90.25 228 LEU A C 1
ATOM 1898 O O . LEU A 1 228 ? 12.766 15.469 18.438 1 90.25 228 LEU A O 1
ATOM 1902 N N . ASP A 1 229 ? 13.773 16.188 16.672 1 89.25 229 ASP A N 1
ATOM 1903 C CA . ASP A 1 229 ? 15.125 16.062 17.219 1 89.25 229 ASP A CA 1
ATOM 1904 C C . ASP A 1 229 ? 15.938 17.328 16.938 1 89.25 229 ASP A C 1
ATOM 1906 O O . ASP A 1 229 ? 16.422 17.531 15.828 1 89.25 229 ASP A O 1
ATOM 1910 N N . LYS A 1 230 ? 16.219 18.031 17.984 1 89.56 230 LYS A N 1
ATOM 1911 C CA . LYS A 1 230 ? 16.922 19.312 17.859 1 89.56 230 LYS A CA 1
ATOM 1912 C C . LYS A 1 230 ? 18.375 19.109 17.438 1 89.56 230 LYS A C 1
ATOM 1914 O O . LYS A 1 230 ? 19.016 20.016 16.922 1 89.56 230 LYS A O 1
ATOM 1919 N N . GLU A 1 231 ? 18.859 17.953 17.641 1 86.94 231 GLU A N 1
ATOM 1920 C CA . GLU A 1 231 ? 20.266 17.672 17.359 1 86.94 231 GLU A CA 1
ATOM 1921 C C . GLU A 1 231 ? 20.453 17.094 15.961 1 86.94 231 GLU A C 1
ATOM 1923 O O . GLU A 1 231 ? 21.578 16.875 15.523 1 86.94 231 GLU A O 1
ATOM 1928 N N . GLN A 1 232 ? 19.375 16.859 15.289 1 85.44 232 GLN A N 1
ATOM 1929 C CA . GLN A 1 232 ? 19.469 16.328 13.938 1 85.44 232 GLN A CA 1
ATOM 1930 C C . GLN A 1 232 ? 20.109 17.328 12.984 1 85.44 232 GLN A C 1
ATOM 1932 O O . GLN A 1 232 ? 19.516 18.359 12.664 1 85.44 232 GLN A O 1
ATOM 1937 N N . LYS A 1 233 ? 21.266 17.016 12.445 1 84.88 233 LYS A N 1
ATOM 1938 C CA . LYS A 1 233 ? 22 17.969 11.609 1 84.88 233 LYS A CA 1
ATOM 1939 C C . LYS A 1 233 ? 21.719 17.734 10.133 1 84.88 233 LYS A C 1
ATOM 1941 O O . LYS A 1 233 ? 21.594 18.688 9.359 1 84.88 233 LYS A O 1
ATOM 1946 N N . ASP A 1 234 ? 21.625 16.5 9.898 1 91.69 234 ASP A N 1
ATOM 1947 C CA . ASP A 1 234 ? 21.328 16.156 8.508 1 91.69 234 ASP A CA 1
ATOM 1948 C C . ASP A 1 234 ? 19.828 16.141 8.25 1 91.69 234 ASP A C 1
ATOM 1950 O O . ASP A 1 234 ? 19.109 15.273 8.758 1 91.69 234 ASP A O 1
ATOM 1954 N N . LEU A 1 235 ? 19.438 17.094 7.457 1 94.81 235 LEU A N 1
ATOM 1955 C CA . LEU A 1 235 ? 18 17.297 7.273 1 94.81 235 LEU A CA 1
ATOM 1956 C C . LEU A 1 235 ? 17.547 16.734 5.934 1 94.81 235 LEU A C 1
ATOM 1958 O O . LEU A 1 235 ? 16.375 16.859 5.57 1 94.81 235 LEU A O 1
ATOM 1962 N N . ASP A 1 236 ? 18.406 16.031 5.223 1 91.5 236 ASP A N 1
ATOM 1963 C CA . ASP A 1 236 ? 18.125 15.602 3.857 1 91.5 236 ASP A CA 1
ATOM 1964 C C . ASP A 1 236 ? 17.094 14.477 3.838 1 91.5 236 ASP A C 1
ATOM 1966 O O . ASP A 1 236 ? 16.359 14.32 2.859 1 91.5 236 ASP A O 1
ATOM 1970 N N . PHE A 1 237 ? 17.047 13.734 4.93 1 92.62 237 PHE A N 1
ATOM 1971 C CA . PHE A 1 237 ? 16.219 12.539 4.902 1 92.62 237 PHE A CA 1
ATOM 1972 C C . PHE A 1 237 ? 15.211 12.555 6.055 1 92.62 237 PHE A C 1
ATOM 1974 O O . PHE A 1 237 ? 14.727 11.5 6.473 1 92.62 237 PHE A O 1
ATOM 1981 N N . VAL A 1 238 ? 14.922 13.719 6.566 1 94.75 238 VAL A N 1
ATOM 1982 C CA . VAL A 1 238 ? 13.906 13.828 7.609 1 94.75 238 VAL A CA 1
ATOM 1983 C C . VAL A 1 238 ? 12.516 13.898 6.973 1 94.75 238 VAL A C 1
ATOM 1985 O O . VAL A 1 238 ? 12.367 14.383 5.848 1 94.75 238 VAL A O 1
ATOM 1988 N N . GLU A 1 239 ? 11.562 13.414 7.656 1 93.75 239 GLU A N 1
ATOM 1989 C CA . GLU A 1 239 ? 10.203 13.359 7.125 1 93.75 239 GLU A CA 1
ATOM 1990 C C . GLU A 1 239 ? 9.43 14.625 7.473 1 93.75 239 GLU A C 1
ATOM 1992 O O . GLU A 1 239 ? 8.539 15.039 6.723 1 93.75 239 GLU A O 1
ATOM 1997 N N . ARG A 1 240 ? 9.766 15.156 8.609 1 95.62 240 ARG A N 1
ATOM 1998 C CA . ARG A 1 240 ? 9.102 16.375 9.062 1 95.62 240 ARG A CA 1
ATOM 1999 C C . ARG A 1 240 ? 10.117 17.469 9.375 1 95.62 240 ARG A C 1
ATOM 2001 O O . ARG A 1 240 ? 11.141 17.203 10.008 1 95.62 240 ARG A O 1
ATOM 2008 N N . LEU A 1 241 ? 9.859 18.594 8.828 1 97.5 241 LEU A N 1
ATOM 2009 C CA . LEU A 1 241 ? 10.68 19.766 9.094 1 97.5 241 LEU A CA 1
ATOM 2010 C C . LEU A 1 241 ? 9.953 20.75 10 1 97.5 241 LEU A C 1
ATOM 2012 O O . LEU A 1 241 ? 8.75 20.969 9.844 1 97.5 241 LEU A O 1
ATOM 2016 N N . PHE A 1 242 ? 10.641 21.297 10.938 1 97.75 242 PHE A N 1
ATOM 2017 C CA . PHE A 1 242 ? 10.133 22.344 11.812 1 97.75 242 PHE A CA 1
ATOM 2018 C C . PHE A 1 242 ? 10.867 23.656 11.57 1 97.75 242 PHE A C 1
ATOM 2020 O O . PHE A 1 242 ? 12.094 23.703 11.562 1 97.75 242 PHE A O 1
ATOM 2027 N N . PHE A 1 243 ? 10.141 24.719 11.359 1 98.31 243 PHE A N 1
ATOM 2028 C CA . PHE A 1 243 ? 10.703 26.047 11.133 1 98.31 243 PHE A CA 1
ATOM 2029 C C . PHE A 1 243 ? 10.352 26.984 12.281 1 98.31 243 PHE A C 1
ATOM 2031 O O . PHE A 1 243 ? 9.211 26.984 12.75 1 98.31 243 PHE A O 1
ATOM 2038 N N . VAL A 1 244 ? 11.328 27.656 12.781 1 98 244 VAL A N 1
ATOM 2039 C CA . VAL A 1 244 ? 11.148 28.781 13.703 1 98 244 VAL A CA 1
ATOM 2040 C C . VAL A 1 244 ? 11.617 30.062 13.039 1 98 244 VAL A C 1
ATOM 2042 O O . VAL A 1 244 ? 12.805 30.234 12.773 1 98 244 VAL A O 1
ATOM 2045 N N . ALA A 1 245 ? 10.703 30.922 12.758 1 98.31 245 ALA A N 1
ATOM 2046 C CA . ALA A 1 245 ? 11 32.188 12.109 1 98.31 245 ALA A CA 1
ATOM 2047 C C . ALA A 1 245 ? 10.711 33.375 13.047 1 98.31 245 ALA A C 1
ATOM 2049 O O . ALA A 1 245 ? 9.586 33.5 13.539 1 98.31 245 ALA A O 1
ATOM 2050 N N . VAL A 1 246 ? 11.688 34.188 13.219 1 97.38 246 VAL A N 1
ATOM 2051 C CA . VAL A 1 246 ? 11.57 35.281 14.164 1 97.38 246 VAL A CA 1
ATOM 2052 C C . VAL A 1 246 ? 11.477 36.594 13.414 1 97.38 246 VAL A C 1
ATOM 2054 O O . VAL A 1 246 ? 12.211 36.812 12.445 1 97.38 246 VAL A O 1
ATOM 2057 N N . LYS A 1 247 ? 10.555 37.375 13.82 1 95.69 247 LYS A N 1
ATOM 2058 C CA . LYS A 1 247 ? 10.422 38.719 13.25 1 95.69 247 LYS A CA 1
ATOM 2059 C C . LYS A 1 247 ? 11.477 39.656 13.805 1 95.69 247 LYS A C 1
ATOM 2061 O O . LYS A 1 247 ? 11.664 39.75 15.023 1 95.69 247 LYS A O 1
ATOM 2066 N N . MET B 1 1 ? -14.43 -19.75 -2.145 1 32.5 1 MET B N 1
ATOM 2067 C CA . MET B 1 1 ? -15.117 -18.516 -1.822 1 32.5 1 MET B CA 1
ATOM 2068 C C . MET B 1 1 ? -14.172 -17.328 -1.903 1 32.5 1 MET B C 1
ATOM 2070 O O . MET B 1 1 ? -14.609 -16.172 -1.931 1 32.5 1 MET B O 1
ATOM 2074 N N . ALA B 1 2 ? -12.938 -17.656 -1.44 1 41.09 2 ALA B N 1
ATOM 2075 C CA . ALA B 1 2 ? -11.68 -16.922 -1.469 1 41.09 2 ALA B CA 1
ATOM 2076 C C . ALA B 1 2 ? -11.266 -16.578 -2.9 1 41.09 2 ALA B C 1
ATOM 2078 O O . ALA B 1 2 ? -10.781 -15.484 -3.176 1 41.09 2 ALA B O 1
ATOM 2079 N N . TYR B 1 3 ? -11.344 -17.578 -3.725 1 47.56 3 TYR B N 1
ATOM 2080 C CA . TYR B 1 3 ? -10.82 -17.547 -5.086 1 47.56 3 TYR B CA 1
ATOM 2081 C C . TYR B 1 3 ? -11.586 -16.531 -5.941 1 47.56 3 TYR B C 1
ATOM 2083 O O . TYR B 1 3 ? -11.062 -16.047 -6.949 1 47.56 3 TYR B O 1
ATOM 2091 N N . GLU B 1 4 ? -12.727 -16.156 -5.41 1 54.78 4 GLU B N 1
ATOM 2092 C CA . GLU B 1 4 ? -13.531 -15.234 -6.203 1 54.78 4 GLU B CA 1
ATOM 2093 C C . GLU B 1 4 ? -12.93 -13.836 -6.219 1 54.78 4 GLU B C 1
ATOM 2095 O O . GLU B 1 4 ? -12.906 -13.172 -7.258 1 54.78 4 GLU B O 1
ATOM 2100 N N . VAL B 1 5 ? -12.367 -13.547 -5.062 1 59.09 5 VAL B N 1
ATOM 2101 C CA . VAL B 1 5 ? -11.828 -12.195 -4.957 1 59.09 5 VAL B CA 1
ATOM 2102 C C . VAL B 1 5 ? -10.602 -12.062 -5.852 1 59.09 5 VAL B C 1
ATOM 2104 O O . VAL B 1 5 ? -10.453 -11.07 -6.57 1 59.09 5 VAL B O 1
ATOM 2107 N N . ILE B 1 6 ? -9.836 -13.148 -5.754 1 59.59 6 ILE B N 1
ATOM 2108 C CA . ILE B 1 6 ? -8.562 -13.102 -6.465 1 59.59 6 ILE B CA 1
ATOM 2109 C C . ILE B 1 6 ? -8.812 -13.102 -7.973 1 59.59 6 ILE B C 1
ATOM 2111 O O . ILE B 1 6 ? -8.156 -12.367 -8.719 1 59.59 6 ILE B O 1
ATOM 2115 N N . SER B 1 7 ? -9.781 -13.93 -8.32 1 58.41 7 SER B N 1
ATOM 2116 C CA . SER B 1 7 ? -10.078 -13.961 -9.75 1 58.41 7 SER B CA 1
ATOM 2117 C C . SER B 1 7 ? -10.484 -12.578 -10.258 1 58.41 7 SER B C 1
ATOM 2119 O O . SER B 1 7 ? -10.148 -12.203 -11.383 1 58.41 7 SER B O 1
ATOM 2121 N N . LYS B 1 8 ? -11.039 -11.867 -9.336 1 58.56 8 LYS B N 1
ATOM 2122 C CA . LYS B 1 8 ? -11.531 -10.555 -9.734 1 58.56 8 LYS B CA 1
ATOM 2123 C C . LYS B 1 8 ? -10.398 -9.531 -9.789 1 58.56 8 LYS B C 1
ATOM 2125 O O . LYS B 1 8 ? -10.406 -8.633 -10.625 1 58.56 8 LYS B O 1
ATOM 2130 N N . ILE B 1 9 ? -9.477 -9.766 -8.82 1 61.88 9 ILE B N 1
ATOM 2131 C CA . ILE 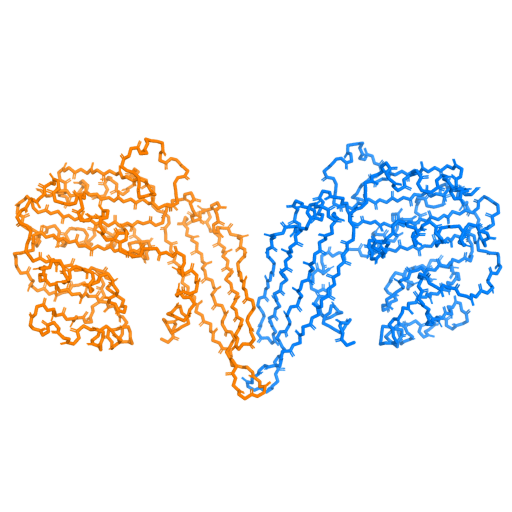B 1 9 ? -8.422 -8.766 -8.742 1 61.88 9 ILE B CA 1
ATOM 2132 C C . ILE B 1 9 ? -7.207 -9.227 -9.539 1 61.88 9 ILE B C 1
ATOM 2134 O O . ILE B 1 9 ? -6.398 -8.414 -9.984 1 61.88 9 ILE B O 1
ATOM 2138 N N . TYR B 1 10 ? -7.199 -10.539 -9.641 1 55.53 10 TYR B N 1
ATOM 2139 C CA . TYR B 1 10 ? -6.047 -11.133 -10.312 1 55.53 10 TYR B CA 1
ATOM 2140 C C . TYR B 1 10 ? -5.848 -10.516 -11.688 1 55.53 10 TYR B C 1
ATOM 2142 O O . TYR B 1 10 ? -4.73 -10.148 -12.055 1 55.53 10 TYR B O 1
ATOM 2150 N N . ASP B 1 11 ? -7.004 -10.422 -12.305 1 53.69 11 ASP B N 1
ATOM 2151 C CA . ASP B 1 11 ? -6.867 -9.867 -13.648 1 53.69 11 ASP B CA 1
ATOM 2152 C C . ASP B 1 11 ? -6.363 -8.43 -13.594 1 53.69 11 ASP B C 1
ATOM 2154 O O . ASP B 1 11 ? -5.566 -8.016 -14.445 1 53.69 11 ASP B O 1
ATOM 2158 N N . GLU B 1 12 ? -6.824 -7.758 -12.641 1 54.56 12 GLU B N 1
ATOM 2159 C CA . GLU B 1 12 ? -6.387 -6.367 -12.531 1 54.56 12 GLU B CA 1
ATOM 2160 C C . GLU B 1 12 ? -4.93 -6.281 -12.086 1 54.56 12 GLU B C 1
ATOM 2162 O O . GLU B 1 12 ? -4.168 -5.461 -12.602 1 54.56 12 GLU B O 1
ATOM 2167 N N . LEU B 1 13 ? -4.645 -7.137 -11.078 1 59.31 13 LEU B N 1
ATOM 2168 C CA . LEU B 1 13 ? -3.266 -7.152 -10.602 1 59.31 13 LEU B CA 1
ATOM 2169 C C . LEU B 1 13 ? -2.332 -7.734 -11.664 1 59.31 13 LEU B C 1
ATOM 2171 O O . LEU B 1 13 ? -1.179 -7.312 -11.773 1 59.31 13 LEU B O 1
ATOM 2175 N N . MET B 1 14 ? -3.033 -8.641 -12.445 1 57.53 14 MET B N 1
ATOM 2176 C CA . MET B 1 14 ? -2.268 -9.359 -13.453 1 57.53 14 MET B CA 1
ATOM 2177 C C . MET B 1 14 ? -2.455 -8.734 -14.836 1 57.53 14 MET B C 1
ATOM 2179 O O . MET B 1 14 ? -2.004 -9.281 -15.836 1 57.53 14 MET B O 1
ATOM 2183 N N . GLU B 1 15 ? -3.365 -7.738 -14.859 1 52.44 15 GLU B N 1
ATOM 2184 C CA . GLU B 1 15 ? -3.641 -7.109 -16.141 1 52.44 15 GLU B CA 1
ATOM 2185 C C . GLU B 1 15 ? -2.35 -6.828 -16.906 1 52.44 15 GLU B C 1
ATOM 2187 O O . GLU B 1 15 ? -2.32 -6.898 -18.141 1 52.44 15 GLU B O 1
ATOM 2192 N N . GLU B 1 16 ? -1.401 -6.727 -16.109 1 58.97 16 GLU B N 1
ATOM 2193 C CA . GLU B 1 16 ? -0.176 -6.379 -16.828 1 58.97 16 GLU B CA 1
ATOM 2194 C C . GLU B 1 16 ? 0.61 -7.629 -17.203 1 58.97 16 GLU B C 1
ATOM 2196 O O . GLU B 1 16 ? 1.588 -7.551 -17.953 1 58.97 16 GLU B O 1
ATOM 2201 N N . VAL B 1 17 ? -0.077 -8.688 -16.797 1 67.19 17 VAL B N 1
ATOM 2202 C CA . VAL B 1 17 ? 0.71 -9.891 -17.078 1 67.19 17 VAL B CA 1
ATOM 2203 C C . VAL B 1 17 ? 0.376 -10.414 -18.469 1 67.19 17 VAL B C 1
ATOM 2205 O O . VAL B 1 17 ? -0.797 -10.594 -18.812 1 67.19 17 VAL B O 1
ATOM 2208 N N . ASP B 1 18 ? 1.303 -10.594 -19.312 1 80.69 18 ASP B N 1
ATOM 2209 C CA . ASP B 1 18 ? 1.184 -11.227 -20.625 1 80.69 18 ASP B CA 1
ATOM 2210 C C . ASP B 1 18 ? 1.3 -12.742 -20.516 1 80.69 18 ASP B C 1
ATOM 2212 O O . ASP B 1 18 ? 2.391 -13.297 -20.656 1 80.69 18 ASP B O 1
ATOM 2216 N N . TYR B 1 19 ? 0.122 -13.398 -20.375 1 85.31 19 TYR B N 1
ATOM 2217 C CA . TYR B 1 19 ? 0.084 -14.844 -20.172 1 85.31 19 TYR B CA 1
ATOM 2218 C C . TYR B 1 19 ? 0.605 -15.586 -21.391 1 85.31 19 TYR B C 1
ATOM 2220 O O . TYR B 1 19 ? 1.196 -16.656 -21.266 1 85.31 19 TYR B O 1
ATOM 2228 N N . ASN B 1 20 ? 0.387 -14.984 -22.5 1 87.88 20 ASN B N 1
ATOM 2229 C CA . ASN B 1 20 ? 0.898 -15.617 -23.703 1 87.88 20 ASN B CA 1
ATOM 2230 C C . ASN B 1 20 ? 2.424 -15.656 -23.719 1 87.88 20 ASN B C 1
ATOM 2232 O O . ASN B 1 20 ? 3.02 -16.688 -24.047 1 87.88 20 ASN B O 1
ATOM 2236 N N . GLN B 1 21 ? 2.902 -14.555 -23.328 1 90.19 21 GLN B N 1
ATOM 2237 C CA . GLN B 1 21 ? 4.359 -14.516 -23.25 1 90.19 21 GLN B CA 1
ATOM 2238 C C . GLN B 1 21 ? 4.875 -15.484 -22.188 1 90.19 21 GLN B C 1
ATOM 2240 O O . GLN B 1 21 ? 5.898 -16.141 -22.391 1 90.19 21 GLN B O 1
ATOM 2245 N N . TRP B 1 22 ? 4.207 -15.539 -21.188 1 92.12 22 TRP B N 1
ATOM 2246 C CA . TRP B 1 22 ? 4.539 -16.438 -20.094 1 92.12 22 TRP B CA 1
ATOM 2247 C C . TRP B 1 22 ? 4.488 -17.891 -20.547 1 92.12 22 TRP B C 1
ATOM 2249 O O . 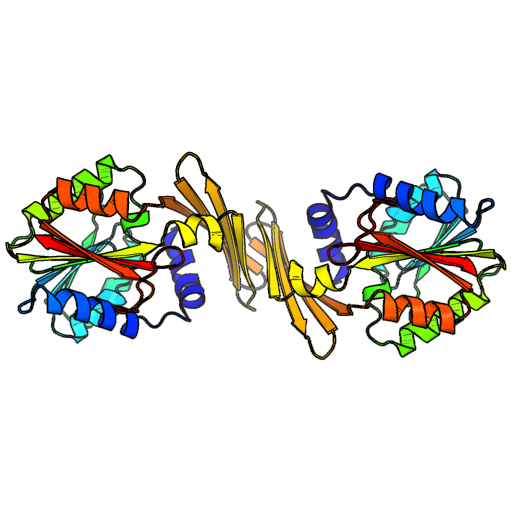TRP B 1 22 ? 5.453 -18.641 -20.359 1 92.12 22 TRP B O 1
ATOM 2259 N N . CYS B 1 23 ? 3.453 -18.25 -21.219 1 95 23 CYS B N 1
ATOM 2260 C CA . CYS B 1 23 ? 3.271 -19.609 -21.734 1 95 23 CYS B CA 1
ATOM 2261 C C . CYS B 1 23 ? 4.324 -19.938 -22.781 1 95 23 CYS B C 1
ATOM 2263 O O . CYS B 1 23 ? 4.934 -21 -22.734 1 95 23 CYS B O 1
ATOM 2265 N N . ASP B 1 24 ? 4.582 -18.953 -23.641 1 95.06 24 ASP B N 1
ATOM 2266 C CA . ASP B 1 24 ? 5.59 -19.125 -24.672 1 95.06 24 ASP B CA 1
ATOM 2267 C C . ASP B 1 24 ? 6.969 -19.375 -24.062 1 95.06 24 ASP B C 1
ATOM 2269 O O . ASP B 1 24 ? 7.715 -20.234 -24.547 1 95.06 24 ASP B O 1
ATOM 2273 N N . PHE B 1 25 ? 7.227 -18.656 -23.109 1 95.62 25 PHE B N 1
ATOM 2274 C CA . PHE B 1 25 ? 8.523 -18.781 -22.469 1 95.62 25 PHE B CA 1
ATOM 2275 C C . PHE B 1 25 ? 8.695 -20.172 -21.859 1 95.62 25 PHE B C 1
ATOM 2277 O O . PHE B 1 25 ? 9.711 -20.844 -22.078 1 95.62 25 PHE B O 1
ATOM 2284 N N . MET B 1 26 ? 7.688 -20.625 -21.156 1 95.62 26 MET B N 1
ATOM 2285 C CA . MET B 1 26 ? 7.754 -21.922 -20.5 1 95.62 26 MET B CA 1
ATOM 2286 C C . MET B 1 26 ? 7.785 -23.047 -21.531 1 95.62 26 MET B C 1
ATOM 2288 O O . MET B 1 26 ? 8.492 -24.047 -21.359 1 95.62 26 MET B O 1
ATOM 2292 N N . GLU B 1 27 ? 7.055 -22.844 -22.578 1 95.81 27 GLU B N 1
ATOM 2293 C CA . GLU B 1 27 ? 7.062 -23.844 -23.656 1 95.81 27 GLU B CA 1
ATOM 2294 C C . GLU B 1 27 ? 8.461 -23.984 -24.25 1 95.81 27 GLU B C 1
ATOM 2296 O O . GLU B 1 27 ? 8.938 -25.109 -24.469 1 95.81 27 GLU B O 1
ATOM 2301 N N . LYS B 1 28 ? 9.031 -22.844 -24.531 1 95.44 28 LYS B N 1
ATOM 2302 C CA . LYS B 1 28 ? 10.391 -22.859 -25.078 1 95.44 28 LYS B CA 1
ATOM 2303 C C . LYS B 1 28 ? 11.336 -23.641 -24.172 1 95.44 28 LYS B C 1
ATOM 2305 O O . LYS B 1 28 ? 12.148 -24.438 -24.656 1 95.44 28 LYS B O 1
ATOM 2310 N N . LEU B 1 29 ? 11.188 -23.469 -22.922 1 94.06 29 LEU B N 1
ATOM 2311 C CA . LEU B 1 29 ? 12.078 -24.109 -21.953 1 94.06 29 LEU B CA 1
ATOM 2312 C C . LEU B 1 29 ? 11.883 -25.609 -21.938 1 94.06 29 LEU B C 1
ATOM 2314 O O . LEU B 1 29 ? 12.859 -26.375 -21.953 1 94.06 29 LEU B O 1
ATOM 2318 N N . PHE B 1 30 ? 10.586 -26.047 -21.953 1 91.56 30 PHE B N 1
ATOM 2319 C CA . PHE B 1 30 ? 10.422 -27.484 -21.828 1 91.56 30 PHE B CA 1
ATOM 2320 C C . PHE B 1 30 ? 10.664 -28.188 -23.172 1 91.56 30 PHE B C 1
ATOM 2322 O O . PHE B 1 30 ? 11.094 -29.344 -23.203 1 91.56 30 PHE B O 1
ATOM 2329 N N . LEU B 1 31 ? 10.547 -27.516 -24.234 1 93.88 31 LEU B N 1
ATOM 2330 C CA . LEU B 1 31 ? 10.805 -28.109 -25.547 1 93.88 31 LEU B CA 1
ATOM 2331 C C . LEU B 1 31 ? 12.305 -28.297 -25.766 1 93.88 31 LEU B C 1
ATOM 2333 O O . LEU B 1 31 ? 12.719 -29.188 -26.516 1 93.88 31 LEU B O 1
ATOM 2337 N N . GLU B 1 32 ? 13.023 -27.484 -25.172 1 93.12 32 GLU B N 1
ATOM 2338 C CA . GLU B 1 32 ? 14.477 -27.609 -25.266 1 93.12 32 GLU B CA 1
ATOM 2339 C C . GLU B 1 32 ? 14.969 -28.906 -24.641 1 93.12 32 GLU B C 1
ATOM 2341 O O . GLU B 1 32 ? 16 -29.453 -25.031 1 93.12 32 GLU B O 1
ATOM 2346 N N . ARG B 1 33 ? 14.211 -29.422 -23.719 1 89.75 33 ARG B N 1
ATOM 2347 C CA . ARG B 1 33 ? 14.641 -30.609 -22.984 1 89.75 33 ARG B CA 1
ATOM 2348 C C . ARG B 1 33 ? 13.891 -31.859 -23.453 1 89.75 33 ARG B C 1
ATOM 2350 O O . ARG B 1 33 ? 14.477 -32.938 -23.578 1 89.75 33 ARG B O 1
ATOM 2357 N N . THR B 1 34 ? 12.57 -31.609 -23.656 1 90.94 34 THR B N 1
ATOM 2358 C CA . THR B 1 34 ? 11.688 -32.656 -24.109 1 90.94 34 THR B CA 1
ATOM 2359 C C . THR B 1 34 ? 10.961 -32.25 -25.391 1 90.94 34 THR B C 1
ATOM 2361 O O . THR B 1 34 ? 9.891 -31.641 -25.328 1 90.94 34 THR B O 1
ATOM 2364 N N . PRO B 1 35 ? 11.453 -32.656 -26.516 1 89.31 35 PRO B N 1
ATOM 2365 C CA . PRO B 1 35 ? 10.914 -32.125 -27.766 1 89.31 35 PRO B CA 1
ATOM 2366 C C . PRO B 1 35 ? 9.578 -32.781 -28.156 1 89.31 35 PRO B C 1
ATOM 2368 O O . PRO B 1 35 ? 8.773 -32.156 -28.859 1 89.31 35 PRO B O 1
ATOM 2371 N N . ASP B 1 36 ? 9.305 -34.031 -27.766 1 90.62 36 ASP B N 1
ATOM 2372 C CA . ASP B 1 36 ? 8.094 -34.719 -28.203 1 90.62 36 ASP B CA 1
ATOM 2373 C C . ASP B 1 36 ? 7.07 -34.781 -27.062 1 90.62 36 ASP B C 1
ATOM 2375 O O . ASP B 1 36 ? 6.746 -35.844 -26.562 1 90.62 36 ASP B O 1
ATOM 2379 N N . ILE B 1 37 ? 6.535 -33.562 -26.734 1 93.62 37 ILE B N 1
ATOM 2380 C CA . ILE B 1 37 ? 5.539 -33.469 -25.672 1 93.62 37 ILE B CA 1
ATOM 2381 C C . ILE B 1 37 ? 4.137 -33.438 -26.281 1 93.62 37 ILE B C 1
ATOM 2383 O O . ILE B 1 37 ? 3.883 -32.719 -27.25 1 93.62 37 ILE B O 1
ATOM 2387 N N . HIS B 1 38 ? 3.309 -34.281 -25.75 1 93.62 38 HIS B N 1
ATOM 2388 C CA . HIS B 1 38 ? 1.917 -34.281 -26.188 1 93.62 38 HIS B CA 1
ATOM 2389 C C . HIS B 1 38 ? 0.967 -34.188 -25 1 93.62 38 HIS B C 1
ATOM 2391 O O . HIS B 1 38 ? 0.002 -33.438 -25.031 1 93.62 38 HIS B O 1
ATOM 2397 N N . HIS B 1 39 ? 1.232 -34.969 -24 1 96.06 39 HIS B N 1
ATOM 2398 C CA . HIS B 1 39 ? 0.375 -35.031 -22.828 1 96.06 39 HIS B CA 1
ATOM 2399 C C . HIS B 1 39 ? 0.957 -34.219 -21.672 1 96.06 39 HIS B C 1
ATOM 2401 O O . HIS B 1 39 ? 2.049 -34.531 -21.172 1 96.06 39 HIS B O 1
ATOM 2407 N N . ILE B 1 40 ? 0.198 -33.219 -21.219 1 97.31 40 ILE B N 1
ATOM 2408 C CA . ILE B 1 40 ? 0.656 -32.312 -20.156 1 97.31 40 ILE B CA 1
ATOM 2409 C C . ILE B 1 40 ? -0.276 -32.406 -18.953 1 97.31 40 ILE B C 1
ATOM 2411 O O . ILE B 1 40 ? -1.5 -32.406 -19.094 1 97.31 40 ILE B O 1
ATOM 2415 N N . LEU B 1 41 ? 0.294 -32.656 -17.797 1 97.06 41 LEU B N 1
ATOM 2416 C CA . LEU B 1 41 ? -0.423 -32.469 -16.531 1 97.06 41 LEU B CA 1
ATOM 2417 C C . LEU B 1 41 ? -0.177 -31.094 -15.945 1 97.06 41 LEU B C 1
ATOM 2419 O O . LEU B 1 41 ? 0.965 -30.734 -15.656 1 97.06 41 LEU B O 1
ATOM 2423 N N . GLU B 1 42 ? -1.225 -30.312 -15.805 1 97.5 42 GLU B N 1
ATOM 2424 C CA . GLU B 1 42 ? -1.094 -28.969 -15.234 1 97.5 42 GLU B CA 1
ATOM 2425 C C . GLU B 1 42 ? -1.564 -28.938 -13.789 1 97.5 42 GLU B C 1
ATOM 2427 O O . GLU B 1 42 ? -2.713 -29.281 -13.492 1 97.5 42 GLU B O 1
ATOM 2432 N N . LEU B 1 43 ? -0.669 -28.562 -12.891 1 97.31 43 LEU B N 1
ATOM 2433 C CA . LEU B 1 43 ? -0.994 -28.406 -11.477 1 97.31 43 LEU B CA 1
ATOM 2434 C C . LEU B 1 43 ? -1.441 -26.969 -11.188 1 97.31 43 LEU B C 1
ATOM 2436 O O . LEU B 1 43 ? -0.751 -26.016 -11.547 1 97.31 43 LEU B O 1
ATOM 2440 N N . GLY B 1 44 ? -2.547 -26.859 -10.484 1 95.5 44 GLY B N 1
ATOM 2441 C CA . GLY B 1 44 ? -3.07 -25.531 -10.203 1 95.5 44 GLY B CA 1
ATOM 2442 C C . GLY B 1 44 ? -3.508 -24.797 -11.453 1 95.5 44 GLY B C 1
ATOM 2443 O O . GLY B 1 44 ? -3.062 -23.672 -11.703 1 95.5 44 GLY B O 1
ATOM 2444 N N . CYS B 1 45 ? -4.48 -25.391 -12.172 1 94.88 45 CYS B N 1
ATOM 2445 C CA . CYS B 1 45 ? -4.816 -24.844 -13.484 1 94.88 45 CYS B CA 1
ATOM 2446 C C . CYS B 1 45 ? -5.715 -23.625 -13.359 1 94.88 45 CYS B C 1
ATOM 2448 O O . CYS B 1 45 ? -5.918 -22.891 -14.328 1 94.88 45 CYS B O 1
ATOM 2450 N N . GLY B 1 46 ? -6.324 -23.375 -12.164 1 91.56 46 GLY B N 1
ATOM 2451 C CA . GLY B 1 46 ? -7.145 -22.203 -11.938 1 91.56 46 GLY B CA 1
ATOM 2452 C C . GLY B 1 46 ? -8.305 -22.078 -12.914 1 91.56 46 GLY B C 1
ATOM 2453 O O . GLY B 1 46 ? -9.031 -23.047 -13.133 1 91.56 46 GLY B O 1
ATOM 2454 N N . SER B 1 47 ? -8.5 -20.891 -13.461 1 88.5 47 SER B N 1
ATOM 2455 C CA . SER B 1 47 ? -9.609 -20.656 -14.383 1 88.5 47 SER B CA 1
ATOM 2456 C C . SER B 1 47 ? -9.258 -21.141 -15.789 1 88.5 47 SER B C 1
ATOM 2458 O O . SER B 1 47 ? -10.031 -20.938 -16.734 1 88.5 47 SER B O 1
ATOM 2460 N N . GLY B 1 48 ? -8.086 -21.594 -15.992 1 93.38 48 GLY B N 1
ATOM 2461 C CA . GLY B 1 48 ? -7.738 -22.266 -17.234 1 93.38 48 GLY B CA 1
ATOM 2462 C C . GLY B 1 48 ? -7.059 -21.359 -18.234 1 93.38 48 GLY B C 1
ATOM 2463 O O . GLY B 1 48 ? -6.984 -21.688 -19.422 1 93.38 48 GLY B O 1
ATOM 2464 N N . ILE B 1 49 ? -6.52 -20.266 -17.812 1 91 49 ILE B N 1
ATOM 2465 C CA . ILE B 1 49 ? -5.902 -19.328 -18.75 1 91 49 ILE B CA 1
ATOM 2466 C C . ILE B 1 49 ? -4.66 -19.953 -19.375 1 91 49 ILE B C 1
ATOM 2468 O O . ILE B 1 49 ? -4.516 -19.984 -20.594 1 91 49 ILE B O 1
ATOM 2472 N N . MET B 1 50 ? -3.822 -20.484 -18.562 1 94.38 50 MET B N 1
ATOM 2473 C CA . MET B 1 50 ? -2.623 -21.141 -19.078 1 94.38 50 MET B CA 1
ATOM 2474 C C . MET B 1 50 ? -2.98 -22.438 -19.812 1 94.38 50 MET B C 1
ATOM 2476 O O . MET B 1 50 ? -2.348 -22.781 -20.812 1 94.38 50 MET B O 1
ATOM 2480 N N . THR B 1 51 ? -3.979 -23.094 -19.297 1 96.75 51 THR B N 1
ATOM 2481 C CA . THR B 1 51 ? -4.469 -24.312 -19.969 1 96.75 51 THR B CA 1
ATOM 2482 C C . THR B 1 51 ? -4.879 -24 -21.406 1 96.75 51 THR B C 1
ATOM 2484 O O . THR B 1 51 ? -4.527 -24.75 -22.328 1 96.75 51 THR B O 1
ATOM 2487 N N . GLU B 1 52 ? -5.59 -22.938 -21.547 1 96.56 52 GLU B N 1
ATOM 2488 C CA . GLU B 1 52 ? -6.039 -22.531 -22.875 1 96.56 52 GLU B CA 1
ATOM 2489 C C . GLU B 1 52 ? -4.855 -22.281 -23.797 1 96.56 52 GLU B C 1
ATOM 2491 O O . GLU B 1 52 ? -4.875 -22.688 -24.969 1 96.56 52 GLU B O 1
ATOM 2496 N N . CYS B 1 53 ? -3.887 -21.656 -23.266 1 95.94 53 CYS B N 1
ATOM 2497 C CA . CYS B 1 53 ? -2.682 -21.375 -24.047 1 95.94 53 CYS B CA 1
ATOM 2498 C C . CYS B 1 53 ? -2.035 -22.672 -24.516 1 95.94 53 CYS B C 1
ATOM 2500 O O . CYS B 1 53 ? -1.688 -22.797 -25.703 1 95.94 53 CYS B O 1
ATOM 2502 N N . LEU B 1 54 ? -1.917 -23.625 -23.672 1 97.5 54 LEU B N 1
ATOM 2503 C CA . LEU B 1 54 ? -1.312 -24.922 -24 1 97.5 54 LEU B CA 1
ATOM 2504 C C . LEU B 1 54 ? -2.143 -25.672 -25.031 1 97.5 54 LEU B C 1
ATOM 2506 O O . LEU B 1 54 ? -1.595 -26.234 -25.984 1 97.5 54 LEU B O 1
ATOM 2510 N N . LEU B 1 55 ? -3.43 -25.625 -24.844 1 97.88 55 LEU B N 1
ATOM 2511 C CA . LEU B 1 55 ? -4.332 -26.328 -25.766 1 97.88 55 LEU B CA 1
ATOM 2512 C C . LEU B 1 55 ? -4.266 -25.703 -27.156 1 97.88 55 LEU B C 1
ATOM 2514 O O . LEU B 1 55 ? -4.27 -26.422 -28.156 1 97.88 55 LEU B O 1
ATOM 2518 N N . ASN B 1 56 ? -4.215 -24.406 -27.172 1 97 56 ASN B N 1
ATOM 2519 C CA . ASN B 1 56 ? -4.102 -23.703 -28.438 1 97 56 ASN B CA 1
ATOM 2520 C C . ASN B 1 56 ? -2.834 -24.094 -29.188 1 97 56 ASN B C 1
ATOM 2522 O O . ASN B 1 56 ? -2.787 -24.031 -30.422 1 97 56 ASN B O 1
ATOM 2526 N N . LYS B 1 57 ? -1.908 -24.578 -28.5 1 95.94 57 LYS B N 1
ATOM 2527 C CA . LYS B 1 57 ? -0.63 -24.953 -29.094 1 95.94 57 LYS B CA 1
ATOM 2528 C C . LYS B 1 57 ? -0.625 -26.422 -29.516 1 95.94 57 LYS B C 1
ATOM 2530 O O . LYS B 1 57 ? 0.362 -26.906 -30.062 1 95.94 57 LYS B O 1
ATOM 2535 N N . GLY B 1 58 ? -1.703 -27.141 -29.172 1 96 58 GLY B N 1
ATOM 2536 C CA . GLY B 1 58 ? -1.886 -28.469 -29.703 1 96 58 GLY B CA 1
ATOM 2537 C C . GLY B 1 58 ? -1.668 -29.562 -28.656 1 96 58 GLY B C 1
ATOM 2538 O O . GLY B 1 58 ? -1.75 -30.75 -28.969 1 96 58 GLY B O 1
ATOM 2539 N N . TYR B 1 59 ? -1.448 -29.188 -27.438 1 97.12 59 TYR B N 1
ATOM 2540 C CA . TYR B 1 59 ? -1.233 -30.172 -26.391 1 97.12 59 TYR B CA 1
ATOM 2541 C C . TYR B 1 59 ? -2.561 -30.719 -25.859 1 97.12 59 TYR B C 1
ATOM 2543 O O . TYR B 1 59 ? -3.607 -30.094 -26.062 1 97.12 59 TYR B O 1
ATOM 2551 N N . GLU B 1 60 ? -2.488 -31.906 -25.328 1 97.38 60 GLU B N 1
ATOM 2552 C CA . GLU B 1 60 ? -3.572 -32.406 -24.484 1 97.38 60 GLU B CA 1
ATOM 2553 C C . GLU B 1 60 ? -3.268 -32.219 -23 1 97.38 60 GLU B C 1
ATOM 2555 O O . GLU B 1 60 ? -2.148 -32.469 -22.547 1 97.38 60 GLU B O 1
ATOM 2560 N N . VAL B 1 61 ? -4.262 -31.719 -22.312 1 97.38 61 VAL B N 1
ATOM 2561 C CA . VAL B 1 61 ? -3.941 -31.234 -20.969 1 97.38 61 VAL B CA 1
ATOM 2562 C C . VAL B 1 61 ? -4.906 -31.859 -19.969 1 97.38 61 VAL B C 1
ATOM 2564 O O . VAL B 1 61 ? -6.117 -31.906 -20.203 1 97.38 61 VAL B O 1
ATOM 2567 N N . VAL B 1 62 ? -4.379 -32.406 -18.922 1 96.44 62 VAL B N 1
ATOM 2568 C CA . VAL B 1 62 ? -5.137 -32.688 -17.703 1 96.44 62 VAL B CA 1
ATOM 2569 C C . VAL B 1 62 ? -4.836 -31.594 -16.656 1 96.44 62 VAL B C 1
ATOM 2571 O O . VAL B 1 62 ? -3.695 -31.453 -16.219 1 96.44 62 VAL B O 1
ATOM 2574 N N . GLY B 1 63 ? -5.82 -30.844 -16.359 1 96.69 63 GLY B N 1
ATOM 2575 C CA . GLY B 1 63 ? -5.656 -29.781 -15.367 1 96.69 63 GLY B CA 1
ATOM 2576 C C . GLY B 1 63 ? -6.246 -30.141 -14.008 1 96.69 63 GLY B C 1
ATOM 2577 O O . GLY B 1 63 ? -7.375 -30.625 -13.93 1 96.69 63 GLY B O 1
ATOM 2578 N N . VAL B 1 64 ? -5.484 -29.906 -12.938 1 95.88 64 VAL B N 1
ATOM 2579 C CA . VAL B 1 64 ? -5.988 -30.188 -11.602 1 95.88 64 VAL B CA 1
ATOM 2580 C C . VAL B 1 64 ? -6.012 -28.906 -10.781 1 95.88 64 VAL B C 1
ATOM 2582 O O . VAL B 1 64 ? -5.121 -28.062 -10.898 1 95.88 64 VAL B O 1
ATOM 2585 N N . ASP B 1 65 ? -7.012 -28.75 -10 1 94.19 65 ASP B N 1
ATOM 2586 C CA . ASP B 1 65 ? -7.145 -27.641 -9.047 1 94.19 65 ASP B CA 1
ATOM 2587 C C . ASP B 1 65 ? -8.023 -28.047 -7.863 1 94.19 65 ASP B C 1
ATOM 2589 O O . ASP B 1 65 ? -8.883 -28.922 -7.996 1 94.19 65 ASP B O 1
ATOM 2593 N N . THR B 1 66 ? -7.742 -27.406 -6.738 1 93.06 66 THR B N 1
ATOM 2594 C CA . THR B 1 66 ? -8.5 -27.75 -5.543 1 93.06 66 THR B CA 1
ATOM 2595 C C . THR B 1 66 ? -9.828 -26.984 -5.512 1 93.06 66 THR B C 1
ATOM 2597 O O . THR B 1 66 ? -10.773 -27.406 -4.848 1 93.06 66 THR B O 1
ATOM 2600 N N . SER B 1 67 ? -9.938 -25.922 -6.262 1 88.81 67 SER B N 1
ATOM 2601 C CA . SER B 1 67 ? -11.094 -25.031 -6.199 1 88.81 67 SER B CA 1
ATOM 2602 C C . SER B 1 67 ? -12.148 -25.438 -7.227 1 88.81 67 SER B C 1
ATOM 2604 O O . SER B 1 67 ? -11.93 -25.281 -8.43 1 88.81 67 SER B O 1
ATOM 2606 N N . GLU B 1 68 ? -13.289 -25.797 -6.691 1 90.12 68 GLU B N 1
ATOM 2607 C CA . GLU B 1 68 ? -14.406 -26.141 -7.57 1 90.12 68 GLU B CA 1
ATOM 2608 C C . GLU B 1 68 ? -14.859 -24.922 -8.391 1 90.12 68 GLU B C 1
ATOM 2610 O O . GLU B 1 68 ? -15.195 -25.062 -9.57 1 90.12 68 GLU B O 1
ATOM 2615 N N . GLU B 1 69 ? -14.844 -23.859 -7.77 1 84.62 69 GLU B N 1
ATOM 2616 C CA . GLU B 1 69 ? -15.258 -22.625 -8.445 1 84.62 69 GLU B CA 1
ATOM 2617 C C . GLU B 1 69 ? -14.336 -22.297 -9.609 1 84.62 69 GLU B C 1
ATOM 2619 O O . GLU B 1 69 ? -14.797 -21.922 -10.688 1 84.62 69 GLU B O 1
ATOM 2624 N N . MET B 1 70 ? -13.086 -22.438 -9.414 1 88 70 MET B N 1
ATOM 2625 C CA . MET B 1 70 ? -12.125 -22.188 -10.484 1 88 70 MET B CA 1
ATOM 2626 C C . MET B 1 70 ? -12.305 -23.188 -11.625 1 88 70 MET B C 1
ATOM 2628 O O . MET B 1 70 ? -12.234 -22.812 -12.797 1 88 70 MET B O 1
ATOM 2632 N N . LEU B 1 71 ? -12.555 -24.391 -11.227 1 92.38 71 LEU B N 1
ATOM 2633 C CA . LEU B 1 71 ? -12.719 -25.438 -12.242 1 92.38 71 LEU B CA 1
ATOM 2634 C C . LEU B 1 71 ? -13.977 -25.188 -13.07 1 92.38 71 LEU B C 1
ATOM 2636 O O . LEU B 1 71 ? -14.008 -25.5 -14.266 1 92.38 71 LEU B O 1
ATOM 2640 N N . PHE B 1 72 ? -14.961 -24.656 -12.422 1 90.94 72 PHE B N 1
ATOM 2641 C CA . PHE B 1 72 ? -16.172 -24.297 -13.156 1 90.94 72 PHE B CA 1
ATOM 2642 C C . PHE B 1 72 ? -15.867 -23.25 -14.219 1 90.94 72 PHE B C 1
ATOM 2644 O O . PHE B 1 72 ? -16.281 -23.375 -15.367 1 90.94 72 PHE B O 1
ATOM 2651 N N . LEU B 1 73 ? -15.156 -22.281 -13.836 1 88.25 73 LEU B N 1
ATOM 2652 C CA . LEU B 1 73 ? -14.75 -21.25 -14.781 1 88.25 73 LEU B CA 1
ATOM 2653 C C . LEU B 1 73 ? -13.883 -21.828 -15.891 1 88.25 73 LEU B C 1
ATOM 2655 O O . LEU B 1 73 ? -14.031 -21.469 -17.062 1 88.25 73 LEU B O 1
ATOM 2659 N N . ALA B 1 74 ? -13.016 -22.688 -15.516 1 92.75 74 ALA B N 1
ATOM 2660 C CA . ALA B 1 74 ? -12.125 -23.328 -16.484 1 92.75 74 ALA B CA 1
ATOM 2661 C C . ALA B 1 74 ? -12.922 -24.156 -17.5 1 92.75 74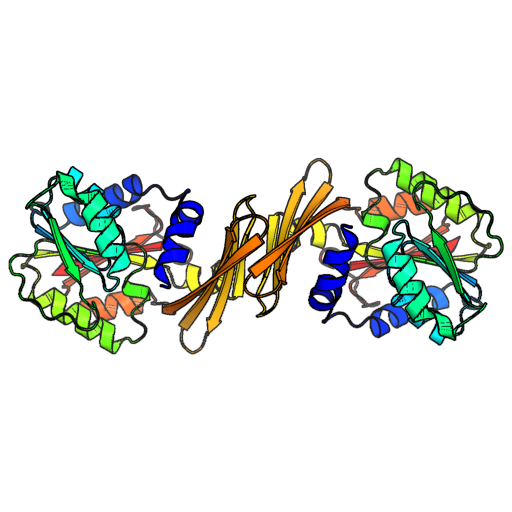 ALA B C 1
ATOM 2663 O O . ALA B 1 74 ? -12.633 -24.141 -18.688 1 92.75 74 ALA B O 1
ATOM 2664 N N . GLN B 1 75 ? -13.852 -24.844 -16.969 1 96 75 GLN B N 1
ATOM 2665 C CA . GLN B 1 75 ? -14.688 -25.656 -17.828 1 96 75 GLN B CA 1
ATOM 2666 C C . GLN B 1 75 ? -15.375 -24.812 -18.891 1 96 75 GLN B C 1
ATOM 2668 O O . GLN B 1 75 ? -15.422 -25.188 -20.078 1 96 75 GLN B O 1
ATOM 2673 N N . GLU B 1 76 ? -15.875 -23.703 -18.5 1 94.25 76 GLU B N 1
ATOM 2674 C CA . GLU B 1 76 ? -16.531 -22.797 -19.438 1 94.25 76 GLU B CA 1
ATOM 2675 C C . GLU B 1 76 ? -15.531 -22.234 -20.438 1 94.25 76 GLU B C 1
ATOM 2677 O O . GLU B 1 76 ? -15.82 -22.188 -21.641 1 94.25 76 GLU B O 1
ATOM 2682 N N . ARG B 1 77 ? -14.383 -21.922 -20.016 1 93.81 77 ARG B N 1
ATOM 2683 C CA . ARG B 1 77 ? -13.344 -21.344 -20.844 1 93.81 77 ARG B CA 1
ATOM 2684 C C . ARG B 1 77 ? -12.844 -22.344 -21.891 1 93.81 77 ARG B C 1
ATOM 2686 O O . ARG B 1 77 ? -12.547 -21.969 -23.031 1 93.81 77 ARG B O 1
ATOM 2693 N N . LEU B 1 78 ? -12.852 -23.594 -21.5 1 97.56 78 LEU B N 1
ATOM 2694 C CA . LEU B 1 78 ? -12.133 -24.594 -22.281 1 97.56 78 LEU B CA 1
ATOM 2695 C C . LEU B 1 78 ? -13.102 -25.5 -23.031 1 97.56 78 LEU B C 1
ATOM 2697 O O . LEU B 1 78 ? -12.688 -26.5 -23.641 1 97.56 78 LEU B O 1
ATOM 2701 N N . ARG B 1 79 ? -14.328 -25.156 -23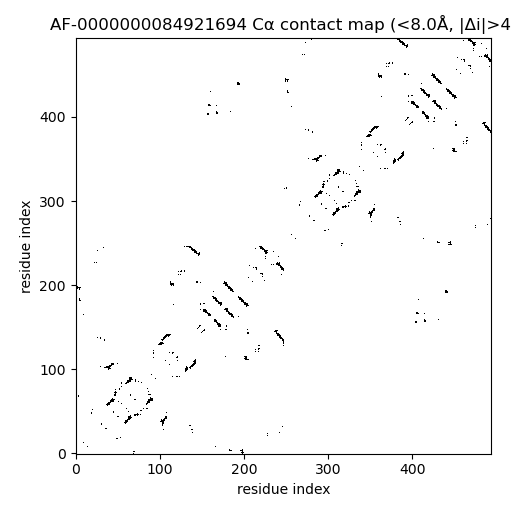.031 1 97.12 79 ARG B N 1
ATOM 2702 C CA . ARG B 1 79 ? -15.391 -26 -23.578 1 97.12 79 ARG B CA 1
ATOM 2703 C C . ARG B 1 79 ? -15.109 -26.359 -25.031 1 97.12 79 ARG B C 1
ATOM 2705 O O . ARG B 1 79 ? -15.352 -27.484 -25.453 1 97.12 79 ARG B O 1
ATOM 2712 N N . ARG B 1 80 ? -14.57 -25.531 -25.75 1 97.06 80 ARG B N 1
ATOM 2713 C CA . ARG B 1 80 ? -14.398 -25.703 -27.188 1 97.06 80 ARG B CA 1
ATOM 2714 C C . ARG B 1 80 ? -13.344 -26.75 -27.5 1 97.06 80 ARG B C 1
ATOM 2716 O O . ARG B 1 80 ? -13.258 -27.25 -28.625 1 97.06 80 ARG B O 1
ATOM 2723 N N . PHE B 1 81 ? -12.586 -27.156 -26.531 1 97.69 81 PHE B N 1
ATOM 2724 C CA . PHE B 1 81 ? -11.469 -28.062 -26.781 1 97.69 81 PHE B CA 1
ATOM 2725 C C . PHE B 1 81 ? -11.898 -29.516 -26.594 1 97.69 81 PHE B C 1
ATOM 2727 O O . PHE B 1 81 ? -11.148 -30.438 -26.922 1 97.69 81 PHE B O 1
ATOM 2734 N N . GLY B 1 82 ? -13.016 -29.75 -26.031 1 94.62 82 GLY B N 1
ATOM 2735 C CA . GLY B 1 82 ? -13.602 -31.078 -25.938 1 94.62 82 GLY B CA 1
ATOM 2736 C C . GLY B 1 82 ? -12.742 -32.062 -25.156 1 94.62 82 GLY B C 1
ATOM 2737 O O . GLY B 1 82 ? -12.336 -31.766 -24.031 1 94.62 82 GLY B O 1
ATOM 2738 N N . ASN B 1 83 ? -12.352 -33.125 -25.891 1 93.81 83 ASN B N 1
ATOM 2739 C CA . ASN B 1 83 ? -11.688 -34.25 -25.203 1 93.81 83 ASN B CA 1
ATOM 2740 C C . ASN B 1 83 ? -10.195 -34 -25.062 1 93.81 83 ASN B C 1
ATOM 2742 O O . ASN B 1 83 ? -9.477 -34.812 -24.484 1 93.81 83 ASN B O 1
ATOM 2746 N N . LYS B 1 84 ? -9.727 -32.906 -25.5 1 96.88 84 LYS B N 1
ATOM 2747 C CA . LYS B 1 84 ? -8.305 -32.594 -25.391 1 96.88 84 LYS B CA 1
ATOM 2748 C C . LYS B 1 84 ? -7.965 -32.094 -23.984 1 96.88 84 LYS B C 1
ATOM 2750 O O . LYS B 1 84 ? -6.789 -31.953 -23.641 1 96.88 84 LYS B O 1
ATOM 2755 N N . VAL B 1 85 ? -8.984 -31.797 -23.188 1 97.69 85 VAL B N 1
ATOM 2756 C CA . VAL B 1 85 ? -8.742 -31.297 -21.844 1 97.69 85 VAL B CA 1
ATOM 2757 C C . VAL B 1 85 ? -9.617 -32.062 -20.844 1 97.69 85 VAL B C 1
ATOM 2759 O O . VAL B 1 85 ? -10.781 -32.344 -21.125 1 97.69 85 VAL B O 1
ATOM 2762 N N . ILE B 1 86 ? -9.062 -32.5 -19.828 1 95.94 86 ILE B N 1
ATOM 2763 C CA . ILE B 1 86 ? -9.758 -33.062 -18.672 1 95.94 86 ILE B CA 1
ATOM 2764 C C . ILE B 1 86 ? -9.453 -32.25 -17.422 1 95.94 86 ILE B C 1
ATOM 2766 O O . ILE B 1 86 ? -8.297 -31.922 -17.156 1 95.94 86 ILE B O 1
ATOM 2770 N N . LEU B 1 87 ? -10.453 -31.844 -16.734 1 96.62 87 LEU B N 1
ATOM 2771 C CA . LEU B 1 87 ? -10.305 -31.078 -15.492 1 96.62 87 LEU B CA 1
ATOM 2772 C C . LEU B 1 87 ? -10.672 -31.938 -14.289 1 96.62 87 LEU B C 1
ATOM 2774 O O . LEU B 1 87 ? -11.703 -32.625 -14.289 1 96.62 87 LEU B O 1
ATOM 2778 N N . MET B 1 88 ? -9.844 -31.906 -13.289 1 94.94 88 MET B N 1
ATOM 2779 C CA . MET B 1 88 ? -10.047 -32.75 -12.102 1 94.94 88 MET B CA 1
ATOM 2780 C C . MET B 1 88 ? -9.898 -31.922 -10.828 1 94.94 88 MET B C 1
ATOM 2782 O O . MET B 1 88 ? -8.938 -31.156 -10.688 1 94.94 88 MET B O 1
ATOM 2786 N N . GLU B 1 89 ? -10.852 -32.094 -9.93 1 94 89 GLU B N 1
ATOM 2787 C CA . GLU B 1 89 ? -10.727 -31.5 -8.609 1 94 89 GLU B CA 1
ATOM 2788 C C . GLU B 1 89 ? -9.82 -32.344 -7.703 1 94 89 GLU B C 1
ATOM 2790 O O . GLU B 1 89 ? -10.195 -33.438 -7.277 1 94 89 GLU B O 1
ATOM 2795 N N . GLN B 1 90 ? -8.625 -31.797 -7.48 1 91.75 90 GLN B N 1
ATOM 2796 C CA . GLN B 1 90 ? -7.652 -32.5 -6.648 1 91.75 90 GLN B CA 1
ATOM 2797 C C . GLN B 1 90 ? -6.844 -31.531 -5.805 1 91.75 90 GLN B C 1
ATOM 2799 O O . GLN B 1 90 ? -6.539 -30.422 -6.25 1 91.75 90 GLN B O 1
ATOM 2804 N N . ASP B 1 91 ? -6.523 -32.062 -4.656 1 92.88 91 ASP B N 1
ATOM 2805 C CA . ASP B 1 91 ? -5.512 -31.391 -3.834 1 92.88 91 ASP B CA 1
ATOM 2806 C C . ASP B 1 91 ? -4.109 -31.859 -4.207 1 92.88 91 ASP B C 1
ATOM 2808 O O . ASP B 1 91 ? -3.777 -33.031 -4.031 1 92.88 91 ASP B O 1
ATOM 2812 N N . ILE B 1 92 ? -3.295 -30.969 -4.672 1 90.75 92 ILE B N 1
ATOM 2813 C CA . ILE B 1 92 ? -1.995 -31.375 -5.199 1 90.75 92 ILE B CA 1
ATOM 2814 C C . ILE B 1 92 ? -1.136 -31.953 -4.078 1 90.75 92 ILE B C 1
ATOM 2816 O O . ILE B 1 92 ? -0.16 -32.656 -4.34 1 90.75 92 ILE B O 1
ATOM 2820 N N . GLU B 1 93 ? -1.455 -31.641 -2.865 1 90.94 93 GLU B N 1
ATOM 2821 C CA . GLU B 1 93 ? -0.703 -32.188 -1.746 1 90.94 93 GLU B CA 1
ATOM 2822 C C . GLU B 1 93 ? -1.125 -33.625 -1.458 1 90.94 93 GLU B C 1
ATOM 2824 O O . GLU B 1 93 ? -0.441 -34.344 -0.727 1 90.94 93 GLU B O 1
ATOM 2829 N N . ASN B 1 94 ? -2.258 -33.969 -1.971 1 87.69 94 ASN B N 1
ATOM 2830 C CA . ASN B 1 94 ? -2.793 -35.312 -1.757 1 87.69 94 ASN B CA 1
ATOM 2831 C C . ASN B 1 94 ? -3.41 -35.875 -3.033 1 87.69 94 ASN B C 1
ATOM 2833 O O . ASN B 1 94 ? -4.566 -36.312 -3.031 1 87.69 94 ASN B O 1
ATOM 2837 N N . MET B 1 95 ? -2.658 -35.875 -4.016 1 86.19 95 MET B N 1
ATOM 2838 C CA . MET B 1 95 ? -3.158 -36.375 -5.293 1 86.19 95 MET B CA 1
ATOM 2839 C C . MET B 1 95 ? -3.223 -37.906 -5.289 1 86.19 95 MET B C 1
ATOM 2841 O O . MET B 1 95 ? -2.363 -38.562 -4.707 1 86.19 95 MET B O 1
ATOM 2845 N N . ASP B 1 96 ? -4.328 -38.406 -5.84 1 80.62 96 ASP B N 1
ATOM 2846 C CA . ASP B 1 96 ? -4.504 -39.875 -5.867 1 80.62 96 ASP B CA 1
ATOM 2847 C C . ASP B 1 96 ? -5.043 -40.312 -7.223 1 80.62 96 ASP B C 1
ATOM 2849 O O . ASP B 1 96 ? -6.191 -40.75 -7.324 1 80.62 96 ASP B O 1
ATOM 2853 N N . PHE B 1 97 ? -4.453 -39.969 -8.266 1 77.19 97 PHE B N 1
ATOM 2854 C CA . PHE B 1 97 ? -4.93 -40.469 -9.539 1 77.19 97 PHE B CA 1
ATOM 2855 C C . PHE B 1 97 ? -3.795 -41.156 -10.305 1 77.19 97 PHE B C 1
ATOM 2857 O O . PHE B 1 97 ? -2.621 -40.906 -10.008 1 77.19 97 PHE B O 1
ATOM 2864 N N . GLU B 1 98 ? -4.246 -42.125 -11.141 1 77.44 98 GLU B N 1
ATOM 2865 C CA . GLU B 1 98 ? -3.293 -42.844 -11.984 1 77.44 98 GLU B CA 1
ATOM 2866 C C . GLU B 1 98 ? -3.314 -42.312 -13.414 1 77.44 98 GLU B C 1
ATOM 2868 O O . GLU B 1 98 ? -4.355 -42.344 -14.078 1 77.44 98 GLU B O 1
ATOM 2873 N N . ILE B 1 99 ? -2.473 -41.375 -13.633 1 71.12 99 ILE B N 1
ATOM 2874 C CA . ILE B 1 99 ? -2.291 -40.969 -15.016 1 71.12 99 ILE B CA 1
ATOM 2875 C C . ILE B 1 99 ? -0.933 -41.438 -15.523 1 71.12 99 ILE B C 1
ATOM 2877 O O . ILE B 1 99 ? 0.085 -41.281 -14.852 1 71.12 99 ILE B O 1
ATOM 2881 N N . TYR B 1 100 ? -1.102 -42.188 -16.609 1 73.94 100 TYR B N 1
ATOM 2882 C CA . TYR B 1 100 ? 0.137 -42.688 -17.172 1 73.94 100 TYR B CA 1
ATOM 2883 C C . TYR B 1 100 ? 0.509 -41.938 -18.438 1 73.94 100 TYR B C 1
ATOM 2885 O O . TYR B 1 100 ? -0.303 -41.156 -18.969 1 73.94 100 TYR B O 1
ATOM 2893 N N . GLU B 1 101 ? 1.801 -41.719 -18.766 1 82.56 101 GLU B N 1
ATOM 2894 C CA . GLU B 1 101 ? 2.363 -41.188 -20 1 82.56 101 GLU B CA 1
ATOM 2895 C C . GLU B 1 101 ? 2.387 -39.656 -19.984 1 82.56 101 GLU B C 1
ATOM 2897 O O . GLU B 1 101 ? 2.041 -39.031 -20.984 1 82.56 101 GLU B O 1
ATOM 2902 N N . ILE B 1 102 ? 2.727 -39.188 -18.891 1 94.44 102 ILE B N 1
ATOM 2903 C CA . ILE B 1 102 ? 2.877 -37.75 -18.812 1 94.44 102 ILE B CA 1
ATOM 2904 C C . ILE B 1 102 ? 4.238 -37.344 -19.391 1 94.44 102 ILE B C 1
ATOM 2906 O O . ILE B 1 102 ? 5.277 -37.781 -18.891 1 94.44 102 ILE B O 1
ATOM 2910 N N . ASP B 1 103 ? 4.16 -36.531 -20.453 1 96.56 103 ASP B N 1
ATOM 2911 C CA . ASP B 1 103 ? 5.398 -36.062 -21.062 1 96.56 103 ASP B CA 1
ATOM 2912 C C . ASP B 1 103 ? 5.949 -34.844 -20.297 1 96.56 103 ASP B C 1
ATOM 2914 O O . ASP B 1 103 ? 7.164 -34.656 -20.203 1 96.56 103 ASP B O 1
ATOM 2918 N N . CYS B 1 104 ? 5.004 -34.094 -19.797 1 97.56 104 CYS B N 1
ATOM 2919 C CA . CYS B 1 104 ? 5.375 -32.844 -19.141 1 97.56 104 CYS B CA 1
ATOM 2920 C C . CYS B 1 104 ? 4.402 -32.5 -18.016 1 97.56 104 CYS B C 1
ATOM 2922 O O . CYS B 1 104 ? 3.189 -32.656 -18.172 1 97.56 104 CYS B O 1
ATOM 2924 N N . ILE B 1 105 ? 4.93 -32.188 -16.906 1 97.5 105 ILE B N 1
ATOM 2925 C CA . ILE B 1 105 ? 4.148 -31.578 -15.828 1 97.5 105 ILE B CA 1
ATOM 2926 C C . ILE B 1 105 ? 4.363 -30.062 -15.812 1 97.5 105 ILE B C 1
ATOM 2928 O O . ILE B 1 105 ? 5.504 -29.594 -15.844 1 97.5 105 ILE B O 1
ATOM 2932 N N . PHE B 1 106 ? 3.27 -29.344 -15.805 1 98.19 106 PHE B N 1
ATOM 2933 C CA . PHE B 1 106 ? 3.256 -27.891 -15.945 1 98.19 106 PHE B CA 1
ATOM 2934 C C . PHE B 1 106 ? 2.568 -27.234 -14.758 1 98.19 106 PHE B C 1
ATOM 2936 O O . PHE B 1 106 ? 1.469 -27.641 -14.367 1 98.19 106 PHE B O 1
ATOM 2943 N N . SER B 1 107 ? 3.238 -26.312 -14.109 1 98 107 SER B N 1
ATOM 2944 C CA . SER B 1 107 ? 2.631 -25.562 -13.016 1 98 107 SER B CA 1
ATOM 2945 C C . SER B 1 107 ? 3.08 -24.109 -13.031 1 98 107 SER B C 1
ATOM 2947 O O . SER B 1 107 ? 4.281 -23.828 -13.008 1 98 107 SER B O 1
ATOM 2949 N N . SER B 1 108 ? 2.082 -23.219 -13.094 1 94.75 108 SER B N 1
ATOM 2950 C CA . SER B 1 108 ? 2.416 -21.797 -13.164 1 94.75 108 SER B CA 1
ATOM 2951 C C . SER B 1 108 ? 1.718 -21 -12.062 1 94.75 108 SER B C 1
ATOM 2953 O O . SER B 1 108 ? 0.974 -21.578 -11.258 1 94.75 108 SER B O 1
ATOM 2955 N N . ASN B 1 109 ? 2.102 -19.781 -11.953 1 91.31 109 ASN B N 1
ATOM 2956 C CA . ASN B 1 109 ? 1.482 -18.812 -11.055 1 91.31 109 ASN B CA 1
ATOM 2957 C C . ASN B 1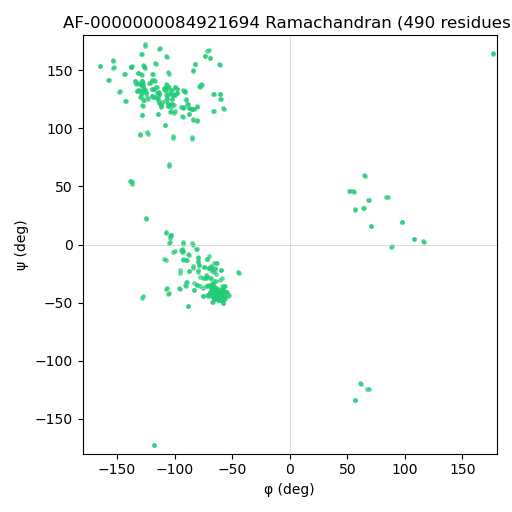 109 ? 1.756 -19.156 -9.594 1 91.31 109 ASN B C 1
ATOM 2959 O O . ASN B 1 109 ? 0.847 -19.125 -8.758 1 91.31 109 ASN B O 1
ATOM 2963 N N . ASP B 1 110 ? 2.92 -19.609 -9.336 1 94 110 ASP B N 1
ATOM 2964 C CA . ASP B 1 110 ? 3.486 -19.781 -8.008 1 94 110 ASP B CA 1
ATOM 2965 C C . ASP B 1 110 ? 2.707 -20.828 -7.211 1 94 110 ASP B C 1
ATOM 2967 O O . ASP B 1 110 ? 2.555 -20.719 -5.996 1 94 110 ASP B O 1
ATOM 2971 N N . THR B 1 111 ? 2.166 -21.797 -7.879 1 95.75 111 THR B N 1
ATOM 2972 C CA . THR B 1 111 ? 1.36 -22.844 -7.266 1 95.75 111 THR B CA 1
ATOM 2973 C C . THR B 1 111 ? 2.143 -23.547 -6.16 1 95.75 111 THR B C 1
ATOM 2975 O O . THR B 1 111 ? 1.612 -23.797 -5.074 1 95.75 111 THR B O 1
ATOM 2978 N N . LEU B 1 112 ? 3.443 -23.812 -6.371 1 97.44 112 LEU B N 1
ATOM 2979 C CA . LEU B 1 112 ? 4.219 -24.594 -5.414 1 97.44 112 LEU B CA 1
ATOM 2980 C C . LEU B 1 112 ? 4.547 -23.766 -4.176 1 97.44 112 LEU B C 1
ATOM 2982 O O . LEU B 1 112 ? 4.914 -24.328 -3.137 1 97.44 112 LEU B O 1
ATOM 2986 N N . ASN B 1 113 ? 4.461 -22.469 -4.301 1 97.75 113 ASN B N 1
ATOM 2987 C CA . ASN B 1 113 ? 4.664 -21.641 -3.125 1 97.75 113 ASN B CA 1
ATOM 2988 C C . ASN B 1 113 ? 3.596 -21.891 -2.064 1 97.75 113 ASN B C 1
ATOM 2990 O O . ASN B 1 113 ? 3.787 -21.562 -0.894 1 97.75 113 ASN B O 1
ATOM 2994 N N . TYR B 1 114 ? 2.51 -22.531 -2.467 1 96.25 114 TYR B N 1
ATOM 2995 C CA . TYR B 1 114 ? 1.401 -22.734 -1.545 1 96.25 114 TYR B CA 1
ATOM 2996 C C . TYR B 1 114 ? 1.594 -24.031 -0.753 1 96.25 114 TYR B C 1
ATOM 2998 O O . TYR B 1 114 ? 0.816 -24.328 0.157 1 96.25 114 TYR B O 1
ATOM 3006 N N . ILE B 1 115 ? 2.559 -24.781 -1.131 1 97.19 115 ILE B N 1
ATOM 3007 C CA . ILE B 1 115 ? 2.936 -25.938 -0.317 1 97.19 115 ILE B CA 1
ATOM 3008 C C . ILE B 1 115 ? 3.881 -25.484 0.798 1 97.19 115 ILE B C 1
ATOM 3010 O O . ILE B 1 115 ? 5.07 -25.266 0.562 1 97.19 115 ILE B O 1
ATOM 3014 N N . LEU B 1 116 ? 3.414 -25.438 2.064 1 97.12 116 LEU B N 1
ATOM 3015 C CA . LEU B 1 116 ? 4.086 -24.719 3.135 1 97.12 116 LEU B CA 1
ATOM 3016 C C . LEU B 1 116 ? 5.137 -25.594 3.812 1 97.12 116 LEU B C 1
ATOM 3018 O O . LEU B 1 116 ? 6.055 -25.078 4.457 1 97.12 116 LEU B O 1
ATOM 3022 N N . GLU B 1 117 ? 4.977 -26.922 3.686 1 96.31 117 GLU B N 1
ATOM 3023 C CA . GLU B 1 117 ? 5.895 -27.844 4.34 1 96.31 117 GLU B CA 1
ATOM 3024 C C . GLU B 1 117 ? 6.789 -28.547 3.326 1 96.31 117 GLU B C 1
ATOM 3026 O O . GLU B 1 117 ? 6.301 -29.078 2.326 1 96.31 117 GLU B O 1
ATOM 3031 N N . GLN B 1 118 ? 8.008 -28.594 3.645 1 96 118 GLN B N 1
ATOM 3032 C CA . GLN B 1 118 ? 8.984 -29.203 2.738 1 96 118 GLN B CA 1
ATOM 3033 C C . GLN B 1 118 ? 8.672 -30.672 2.482 1 96 118 GLN B C 1
ATOM 3035 O O . GLN B 1 118 ? 8.812 -31.156 1.358 1 96 118 GLN B O 1
ATOM 3040 N N . ASP B 1 119 ? 8.25 -31.312 3.531 1 96.12 119 ASP B N 1
ATOM 3041 C CA . ASP B 1 119 ? 7.957 -32.75 3.391 1 96.12 119 ASP B CA 1
ATOM 3042 C C . ASP B 1 119 ? 6.789 -32.969 2.432 1 96.12 119 ASP B C 1
ATOM 3044 O O . ASP B 1 119 ? 6.785 -33.938 1.673 1 96.12 119 ASP B O 1
ATOM 3048 N N . LYS B 1 120 ? 5.867 -32.125 2.492 1 96.81 120 LYS B N 1
ATOM 3049 C CA . LYS B 1 120 ? 4.734 -32.25 1.575 1 96.81 120 LYS B CA 1
ATOM 3050 C C . LYS B 1 120 ? 5.168 -31.984 0.136 1 96.81 120 LYS B C 1
ATOM 3052 O O . LYS B 1 120 ? 4.68 -32.625 -0.792 1 96.81 120 LYS B O 1
ATOM 3057 N N . LEU B 1 121 ? 6.09 -31.062 -0.004 1 97.5 121 LEU B N 1
ATOM 3058 C CA . LEU B 1 121 ? 6.633 -30.797 -1.333 1 97.5 121 LEU B CA 1
ATOM 3059 C C . LEU B 1 121 ? 7.406 -32 -1.856 1 97.5 121 LEU B C 1
ATOM 3061 O O . LEU B 1 121 ? 7.23 -32.406 -3.01 1 97.5 121 LEU B O 1
ATOM 3065 N N . LYS B 1 122 ? 8.172 -32.562 -1.005 1 97.25 122 LYS B N 1
ATOM 3066 C CA . LYS B 1 122 ? 8.93 -33.75 -1.376 1 97.25 122 LYS B CA 1
ATOM 3067 C C . LYS B 1 122 ? 8 -34.875 -1.798 1 97.25 122 LYS B C 1
ATOM 3069 O O . LYS B 1 122 ? 8.25 -35.562 -2.805 1 97.25 122 LYS B O 1
ATOM 3074 N N . ASN B 1 123 ? 6.973 -35.062 -1.011 1 95.88 123 ASN B N 1
ATOM 3075 C CA . ASN B 1 123 ? 6.004 -36.094 -1.33 1 95.88 123 ASN B CA 1
ATOM 3076 C C . ASN B 1 123 ? 5.359 -35.844 -2.693 1 95.88 123 ASN B C 1
ATOM 3078 O O . ASN B 1 123 ? 5.207 -36.781 -3.482 1 95.88 123 ASN B O 1
ATOM 3082 N N . LEU B 1 124 ? 5.004 -34.656 -2.938 1 96.25 124 LEU B N 1
ATOM 3083 C CA . LEU B 1 124 ? 4.391 -34.312 -4.219 1 96.25 124 LEU B CA 1
ATOM 3084 C C . LEU B 1 124 ? 5.355 -34.562 -5.367 1 96.25 124 LEU B C 1
ATOM 3086 O O . LEU B 1 124 ? 4.988 -35.219 -6.352 1 96.25 124 LEU B O 1
ATOM 3090 N N . LEU B 1 125 ? 6.551 -34.156 -5.211 1 97 125 LEU B N 1
ATOM 3091 C CA . LEU B 1 125 ? 7.531 -34.25 -6.285 1 97 125 LEU B CA 1
ATOM 3092 C C . LEU B 1 125 ? 7.879 -35.719 -6.551 1 97 125 LEU B C 1
ATOM 3094 O O . LEU B 1 125 ? 8.055 -36.125 -7.703 1 97 125 LEU B O 1
ATOM 3098 N N . SER B 1 126 ? 7.914 -36.469 -5.504 1 95.38 126 SER B N 1
ATOM 3099 C CA . SER B 1 126 ? 8.141 -37.906 -5.668 1 95.38 126 SER B CA 1
ATOM 3100 C C . SER B 1 126 ? 6.977 -38.562 -6.402 1 95.38 126 SER B C 1
ATOM 3102 O O . SER B 1 126 ? 7.184 -39.375 -7.301 1 95.38 126 SER B O 1
ATOM 3104 N N . TYR B 1 127 ? 5.836 -38.156 -5.961 1 94.62 127 TYR B N 1
ATOM 3105 C CA . TYR B 1 127 ? 4.621 -38.688 -6.586 1 94.62 127 TYR B CA 1
ATOM 3106 C C . TYR B 1 127 ? 4.602 -38.375 -8.078 1 94.62 127 TYR B C 1
ATOM 3108 O O . TYR B 1 127 ? 4.309 -39.219 -8.898 1 94.62 127 TYR B O 1
ATOM 3116 N N . LEU B 1 128 ? 4.918 -37.188 -8.477 1 95.06 128 LEU B N 1
ATOM 3117 C CA . LEU B 1 128 ? 4.914 -36.719 -9.859 1 95.06 128 LEU B CA 1
ATOM 3118 C C . LEU B 1 128 ? 6.008 -37.406 -10.664 1 95.06 128 LEU B C 1
ATOM 3120 O O . LEU B 1 128 ? 5.777 -37.812 -11.812 1 95.06 128 LEU B O 1
ATOM 3124 N N . ASN B 1 129 ? 7.164 -37.531 -10.039 1 95 129 ASN B N 1
ATOM 3125 C CA . ASN B 1 129 ? 8.289 -38.156 -10.727 1 95 129 ASN B CA 1
ATOM 3126 C C . ASN B 1 129 ? 7.941 -39.594 -11.164 1 95 129 ASN B C 1
ATOM 3128 O O . ASN B 1 129 ? 8.289 -40 -12.273 1 95 129 ASN B O 1
ATOM 3132 N N . ARG B 1 130 ? 7.191 -40.281 -10.375 1 92.88 130 ARG B N 1
ATOM 3133 C CA . ARG B 1 130 ? 6.816 -41.688 -10.664 1 92.88 130 ARG B CA 1
ATOM 3134 C C . ARG B 1 130 ? 5.875 -41.75 -11.867 1 92.88 130 ARG B C 1
ATOM 3136 O O . ARG B 1 130 ? 5.793 -42.781 -12.539 1 92.88 130 ARG B O 1
ATOM 3143 N N . ARG B 1 131 ? 5.293 -40.688 -12.156 1 93.25 131 ARG B N 1
ATOM 3144 C CA . ARG B 1 131 ? 4.27 -40.688 -13.195 1 93.25 131 ARG B CA 1
ATOM 3145 C C . ARG B 1 131 ? 4.77 -40 -14.461 1 93.25 131 ARG B C 1
ATOM 3147 O O . ARG B 1 131 ? 4.125 -40.062 -15.508 1 93.25 131 ARG B O 1
ATOM 3154 N N . LEU B 1 132 ? 5.809 -39.344 -14.312 1 94.56 132 LEU B N 1
ATOM 3155 C CA . LEU B 1 132 ? 6.461 -38.719 -15.445 1 94.56 132 LEU B CA 1
ATOM 3156 C C . LEU B 1 132 ? 7.258 -39.719 -16.266 1 94.56 132 LEU B C 1
ATOM 3158 O O . LEU B 1 132 ? 7.953 -40.562 -15.695 1 94.56 132 LEU B O 1
ATOM 3162 N N . LYS B 1 133 ? 7.18 -39.688 -17.594 1 94.31 133 LYS B N 1
ATOM 3163 C CA . LYS B 1 133 ? 7.98 -40.531 -18.453 1 94.31 133 LYS B CA 1
ATOM 3164 C C . LYS B 1 133 ? 9.469 -40.281 -18.25 1 94.31 133 LYS B C 1
ATOM 3166 O O . LYS B 1 133 ? 9.875 -39.188 -17.875 1 94.31 133 LYS B O 1
ATOM 3171 N N . LYS B 1 134 ? 10.211 -41.375 -18.594 1 92.81 134 LYS B N 1
ATOM 3172 C CA . LYS B 1 134 ? 11.648 -41.156 -18.641 1 92.81 134 LYS B CA 1
ATOM 3173 C C . LYS B 1 134 ? 12.008 -40.094 -19.672 1 92.81 134 LYS B C 1
ATOM 3175 O O . LYS B 1 134 ? 11.539 -40.125 -20.812 1 92.81 134 LYS B O 1
ATOM 3180 N N . GLY B 1 135 ? 12.695 -39.125 -19.219 1 93.56 135 GLY B N 1
ATOM 3181 C CA . GLY B 1 135 ? 13.047 -38.031 -20.094 1 93.56 135 GLY B CA 1
ATOM 3182 C C . GLY B 1 135 ? 12 -36.938 -20.109 1 93.56 135 GLY B C 1
ATOM 3183 O O . GLY B 1 135 ? 12.188 -35.875 -20.75 1 93.56 135 GLY B O 1
ATOM 3184 N N . GLY B 1 136 ? 10.922 -37.188 -19.344 1 96.12 136 GLY B N 1
ATOM 3185 C CA . GLY B 1 136 ? 9.906 -36.156 -19.234 1 96.12 136 GLY B CA 1
ATOM 3186 C C . GLY B 1 136 ? 10.352 -34.969 -18.391 1 96.12 136 GLY B C 1
ATOM 3187 O O . GLY B 1 136 ? 11.391 -35.031 -17.734 1 96.12 136 GLY B O 1
ATOM 3188 N N . THR B 1 137 ? 9.578 -33.844 -18.469 1 97.12 137 THR B N 1
ATOM 3189 C CA . THR B 1 137 ? 10 -32.625 -17.828 1 97.12 137 THR B CA 1
ATOM 3190 C C . THR B 1 137 ? 8.906 -32.062 -16.906 1 97.12 137 THR B C 1
ATOM 3192 O O . THR B 1 137 ? 7.723 -32.125 -17.25 1 97.12 137 THR B O 1
ATOM 3195 N N . PHE B 1 138 ? 9.328 -31.625 -15.742 1 98.12 138 PHE B N 1
ATOM 3196 C CA . PHE B 1 138 ? 8.492 -30.812 -14.875 1 98.12 138 PHE B CA 1
ATOM 3197 C C . PHE B 1 138 ? 8.914 -29.344 -14.938 1 98.12 138 PHE B C 1
ATOM 3199 O O . PHE B 1 138 ? 10.031 -29 -14.539 1 98.12 138 PHE B O 1
ATOM 3206 N N . ILE B 1 139 ? 8.023 -28.5 -15.445 1 98.44 139 ILE B N 1
ATOM 3207 C CA . ILE B 1 139 ? 8.305 -27.078 -15.523 1 98.44 139 ILE B CA 1
ATOM 3208 C C . ILE B 1 139 ? 7.34 -26.312 -14.633 1 98.44 139 ILE B C 1
ATOM 3210 O O . ILE B 1 139 ? 6.129 -26.547 -14.664 1 98.44 139 ILE B O 1
ATOM 3214 N N . PHE B 1 140 ? 7.891 -25.438 -13.812 1 98.38 140 PHE B N 1
ATOM 3215 C CA . PHE B 1 140 ? 7.043 -24.641 -12.93 1 98.38 140 PHE B CA 1
ATOM 3216 C C . PHE B 1 140 ? 7.719 -23.328 -12.578 1 98.38 140 PHE B C 1
ATOM 3218 O O . PHE B 1 140 ? 8.922 -23.172 -12.773 1 98.38 140 PHE B O 1
ATOM 3225 N N . ASP B 1 141 ? 6.863 -22.391 -12.195 1 97.38 141 ASP B N 1
ATOM 3226 C CA . ASP B 1 141 ? 7.402 -21.141 -11.672 1 97.38 141 ASP B CA 1
ATOM 3227 C C . ASP B 1 141 ? 7.004 -20.953 -10.211 1 97.38 141 ASP B C 1
ATOM 3229 O O . ASP B 1 141 ? 6.066 -21.578 -9.727 1 97.38 141 ASP B O 1
ATOM 3233 N N . ILE B 1 142 ? 7.812 -20.172 -9.531 1 97.62 142 ILE B N 1
ATOM 3234 C CA . ILE B 1 142 ? 7.488 -19.75 -8.164 1 97.62 142 ILE B CA 1
ATOM 3235 C C . ILE B 1 142 ? 7.816 -18.281 -7.984 1 97.62 142 ILE B C 1
ATOM 3237 O O . ILE B 1 142 ? 8.641 -17.719 -8.719 1 97.62 142 ILE B O 1
ATOM 3241 N N . SER B 1 143 ? 7.098 -17.656 -7.07 1 96.31 143 SER B N 1
ATOM 3242 C CA . SER B 1 143 ? 7.578 -16.375 -6.555 1 96.31 143 SER B CA 1
ATOM 3243 C C . SER B 1 143 ? 8.875 -16.547 -5.77 1 96.31 143 SER B C 1
ATOM 3245 O O . SER B 1 143 ? 8.969 -17.422 -4.902 1 96.31 143 SER B O 1
ATOM 3247 N N . SER B 1 144 ? 9.867 -15.758 -6.094 1 97.06 144 SER B N 1
ATOM 3248 C CA . SER B 1 144 ? 11.172 -15.906 -5.473 1 97.06 144 SER B CA 1
ATOM 3249 C C . SER B 1 144 ? 11.141 -15.492 -4.004 1 97.06 144 SER B C 1
ATOM 3251 O O . SER B 1 144 ? 10.203 -14.812 -3.568 1 97.06 144 SER B O 1
ATOM 3253 N N . GLU B 1 145 ? 12.141 -15.977 -3.324 1 96.81 145 GLU B N 1
ATOM 3254 C CA . GLU B 1 145 ? 12.297 -15.531 -1.944 1 96.81 145 GLU B CA 1
ATOM 3255 C C . GLU B 1 145 ? 12.453 -14.016 -1.87 1 96.81 145 GLU B C 1
ATOM 3257 O O . GLU B 1 145 ? 11.914 -13.375 -0.967 1 96.81 145 GLU B O 1
ATOM 3262 N N . TYR B 1 146 ? 13.164 -13.461 -2.807 1 95.75 146 TYR B N 1
ATOM 3263 C CA . TYR B 1 146 ? 13.336 -12.016 -2.896 1 95.75 146 TYR B CA 1
ATOM 3264 C C . TYR B 1 146 ? 11.992 -11.312 -3.016 1 95.75 146 TYR B C 1
ATOM 3266 O O . TYR B 1 146 ? 11.711 -10.375 -2.266 1 95.75 146 TYR B O 1
ATOM 3274 N N . LYS B 1 147 ? 11.188 -11.734 -3.9 1 95.31 147 LYS B N 1
ATOM 3275 C CA . LYS B 1 147 ? 9.875 -11.125 -4.102 1 95.31 147 LYS B CA 1
ATOM 3276 C C . LYS B 1 147 ? 9.016 -11.234 -2.846 1 95.31 147 LYS B C 1
ATOM 3278 O O . LYS B 1 147 ? 8.453 -10.234 -2.387 1 95.31 147 LYS B O 1
ATOM 3283 N N . LEU B 1 148 ? 8.961 -12.422 -2.244 1 96.69 148 LEU B N 1
ATOM 3284 C CA . LEU B 1 148 ? 8.047 -12.68 -1.134 1 96.69 148 LEU B CA 1
ATOM 3285 C C . LEU B 1 148 ? 8.5 -11.938 0.121 1 96.69 148 LEU B C 1
ATOM 3287 O O . LEU B 1 148 ? 7.676 -11.438 0.887 1 96.69 148 LEU B O 1
ATOM 3291 N N . SER B 1 149 ? 9.82 -11.828 0.322 1 96.31 149 SER B N 1
ATOM 3292 C CA . SER B 1 149 ? 10.336 -11.242 1.558 1 96.31 149 SER B CA 1
ATOM 3293 C C . SER B 1 149 ? 10.523 -9.742 1.418 1 96.31 149 SER B C 1
ATOM 3295 O O . SER B 1 149 ? 10.25 -8.984 2.354 1 96.31 149 SER B O 1
ATOM 3297 N N . GLU B 1 150 ? 10.945 -9.289 0.182 1 92.62 150 GLU B N 1
ATOM 3298 C CA . GLU B 1 150 ? 11.391 -7.902 0.064 1 92.62 150 GLU B CA 1
ATOM 3299 C C . GLU B 1 150 ? 10.367 -7.051 -0.676 1 92.62 150 GLU B C 1
ATOM 3301 O O . GLU B 1 150 ? 10.234 -5.855 -0.407 1 92.62 150 GLU B O 1
ATOM 3306 N N . ILE B 1 151 ? 9.789 -7.602 -1.619 1 90.31 151 ILE B N 1
ATOM 3307 C CA . ILE B 1 151 ? 8.859 -6.82 -2.432 1 90.31 151 ILE B CA 1
ATOM 3308 C C . ILE B 1 151 ? 7.465 -6.871 -1.818 1 90.31 151 ILE B C 1
ATOM 3310 O O . ILE B 1 151 ? 6.879 -5.832 -1.499 1 90.31 151 ILE B O 1
ATOM 3314 N N . LEU B 1 152 ? 6.98 -8.062 -1.565 1 90 152 LEU B N 1
ATOM 3315 C CA . LEU B 1 152 ? 5.648 -8.234 -0.992 1 90 152 LEU B CA 1
ATOM 3316 C C . LEU B 1 152 ? 5.688 -8.078 0.524 1 90 152 LEU B C 1
ATOM 3318 O O . LEU B 1 152 ? 4.789 -7.473 1.113 1 90 152 LEU B O 1
ATOM 3322 N N . GLY B 1 153 ? 6.738 -8.609 1.109 1 90.31 153 GLY B N 1
ATOM 3323 C CA . GLY B 1 153 ? 6.785 -8.703 2.559 1 90.31 153 GLY B CA 1
ATOM 3324 C C . GLY B 1 153 ? 6.625 -7.363 3.248 1 90.31 153 GLY B C 1
ATOM 3325 O O . GLY B 1 153 ? 7.402 -6.438 3.004 1 90.31 153 GLY B O 1
ATOM 3326 N N . ASN B 1 154 ? 5.543 -7.258 4.012 1 88.25 154 ASN B N 1
ATOM 3327 C CA . ASN B 1 154 ? 5.25 -6.137 4.898 1 88.25 154 ASN B CA 1
ATOM 3328 C C . ASN B 1 154 ? 4.891 -4.879 4.109 1 88.25 154 ASN B C 1
ATOM 3330 O O . ASN B 1 154 ? 5.141 -3.762 4.57 1 88.25 154 ASN B O 1
ATOM 3334 N N . ASN B 1 155 ? 4.605 -5.074 2.893 1 90.19 155 ASN B N 1
ATOM 3335 C CA . ASN B 1 155 ? 4.113 -3.982 2.055 1 90.19 155 ASN B CA 1
ATOM 3336 C C . ASN B 1 155 ? 2.621 -4.121 1.775 1 90.19 155 ASN B C 1
ATOM 3338 O O . ASN B 1 155 ? 2.037 -5.18 2.004 1 90.19 155 ASN B O 1
ATOM 3342 N N . VAL B 1 156 ? 2.098 -3 1.39 1 91.62 156 VAL B N 1
ATOM 3343 C CA . VAL B 1 156 ? 0.673 -2.945 1.075 1 91.62 156 VAL B CA 1
ATOM 3344 C C . VAL B 1 156 ? 0.479 -2.488 -0.369 1 91.62 156 VAL B C 1
ATOM 3346 O O . VAL B 1 156 ? 1.211 -1.624 -0.857 1 91.62 156 VAL B O 1
ATOM 3349 N N . PHE B 1 157 ? -0.451 -3.119 -1.021 1 89.81 157 PHE B N 1
ATOM 3350 C CA . PHE B 1 157 ? -0.86 -2.723 -2.363 1 89.81 157 PHE B CA 1
ATOM 3351 C C . PHE B 1 157 ? -2.369 -2.523 -2.434 1 89.81 157 PHE B C 1
ATOM 3353 O O . PHE B 1 157 ? -3.111 -3.064 -1.611 1 89.81 157 PHE B O 1
ATOM 3360 N N . GLY B 1 158 ? -2.82 -1.722 -3.326 1 90.88 158 GLY B N 1
ATOM 3361 C CA . GLY B 1 158 ? -4.246 -1.495 -3.482 1 90.88 158 GLY B CA 1
ATOM 3362 C C . GLY B 1 158 ? -4.574 -0.445 -4.527 1 90.88 158 GLY B C 1
ATOM 3363 O O . GLY B 1 158 ? -3.697 0.308 -4.953 1 90.88 158 GLY B O 1
ATOM 3364 N N . GLN B 1 159 ? -5.789 -0.449 -4.898 1 90.38 159 GLN B N 1
ATOM 3365 C CA . GLN B 1 159 ? -6.297 0.52 -5.863 1 90.38 159 GLN B CA 1
ATOM 3366 C C . GLN B 1 159 ? -7.809 0.679 -5.742 1 90.38 159 GLN B C 1
ATOM 3368 O O . GLN B 1 159 ? -8.523 -0.288 -5.461 1 90.38 159 GLN B O 1
ATOM 3373 N N . SER B 1 160 ? -8.234 1.848 -5.879 1 91.38 160 SER B N 1
ATOM 3374 C CA . SER B 1 160 ? -9.664 2.123 -5.844 1 91.38 160 SER B CA 1
ATOM 3375 C C . SER B 1 160 ? -10.203 2.438 -7.234 1 91.38 160 SER B C 1
ATOM 3377 O O . SER B 1 160 ? -9.586 3.189 -7.988 1 91.38 160 SER B O 1
ATOM 3379 N N . PHE B 1 161 ? -11.242 1.738 -7.582 1 87.69 161 PHE B N 1
ATOM 3380 C CA . PHE B 1 161 ? -12.07 2.016 -8.75 1 87.69 161 PHE B CA 1
ATOM 3381 C C . PHE B 1 161 ? -13.461 2.471 -8.336 1 87.69 161 PHE B C 1
ATOM 3383 O O . PHE B 1 161 ? -13.789 2.463 -7.148 1 87.69 161 PHE B O 1
ATOM 3390 N N . GLU B 1 162 ? -14.188 2.947 -9.258 1 87.38 162 GLU B N 1
ATOM 3391 C CA . GLU B 1 162 ? -15.531 3.412 -8.914 1 87.38 162 GLU B CA 1
ATOM 3392 C C . GLU B 1 162 ? -16.375 2.279 -8.344 1 87.38 162 GLU B C 1
ATOM 3394 O O . GLU B 1 162 ? -17.078 2.467 -7.355 1 87.38 162 GLU B O 1
ATOM 3399 N N . ASP B 1 163 ? -16.281 1.106 -8.891 1 90.19 163 ASP B N 1
ATOM 3400 C CA . ASP B 1 163 ? -17.203 0.029 -8.547 1 90.19 163 ASP B CA 1
ATOM 3401 C C . ASP B 1 163 ? -16.531 -0.998 -7.637 1 90.19 163 ASP B C 1
ATOM 3403 O O . ASP B 1 163 ? -17.156 -1.972 -7.219 1 90.19 163 ASP B O 1
ATOM 3407 N N . MET B 1 164 ? -15.242 -0.723 -7.285 1 89.75 164 MET B N 1
ATOM 3408 C CA . MET B 1 164 ? -14.57 -1.682 -6.414 1 89.75 164 MET B CA 1
ATOM 3409 C C . MET B 1 164 ? -13.305 -1.073 -5.812 1 89.75 164 MET B C 1
ATOM 3411 O O . MET B 1 164 ? -12.727 -0.144 -6.379 1 89.75 164 MET B O 1
ATOM 3415 N N . ILE B 1 165 ? -12.922 -1.566 -4.672 1 90.81 165 ILE B N 1
ATOM 3416 C CA . ILE B 1 165 ? -11.633 -1.284 -4.051 1 90.81 165 ILE B CA 1
ATOM 3417 C C . ILE B 1 165 ? -11 -2.586 -3.57 1 90.81 165 ILE B C 1
ATOM 3419 O O . ILE B 1 165 ? -11.695 -3.48 -3.082 1 90.81 165 ILE B O 1
ATOM 3423 N N . TYR B 1 166 ? -9.719 -2.664 -3.801 1 90.62 166 TYR B N 1
ATOM 3424 C CA . TYR B 1 166 ? -9.055 -3.811 -3.191 1 90.62 166 TYR B CA 1
ATOM 3425 C C . TYR B 1 166 ? -7.84 -3.371 -2.387 1 90.62 166 TYR B C 1
ATOM 3427 O O . TYR B 1 166 ? -7.18 -2.389 -2.732 1 90.62 166 TYR B O 1
ATOM 3435 N N . LEU B 1 167 ? -7.578 -4.023 -1.341 1 92.94 167 LEU B N 1
ATOM 3436 C CA . LEU B 1 167 ? -6.434 -3.844 -0.458 1 92.94 167 LEU B CA 1
ATOM 3437 C C . LEU B 1 167 ? -5.699 -5.164 -0.242 1 92.94 167 LEU B C 1
ATOM 3439 O O . LEU B 1 167 ? -6.305 -6.152 0.178 1 92.94 167 LEU B O 1
ATOM 3443 N N . TRP B 1 168 ? -4.441 -5.164 -0.639 1 91.25 168 TRP B N 1
ATOM 3444 C CA . TRP B 1 168 ? -3.566 -6.32 -0.496 1 91.25 168 TRP B CA 1
ATOM 3445 C C . TRP B 1 168 ? -2.52 -6.082 0.587 1 91.25 168 TRP B C 1
ATOM 3447 O O . TRP B 1 168 ? -1.54 -5.367 0.366 1 91.25 168 TRP B O 1
ATOM 3457 N N . GLU B 1 169 ? -2.762 -6.691 1.761 1 93.94 169 GLU B N 1
ATOM 3458 C CA . GLU B 1 169 ? -1.866 -6.555 2.906 1 93.94 169 GLU B CA 1
ATOM 3459 C C . GLU B 1 169 ? -0.977 -7.785 3.061 1 93.94 169 GLU B C 1
ATOM 3461 O O . GLU B 1 169 ? -1.469 -8.914 3.08 1 93.94 169 GLU B O 1
ATOM 3466 N N . ASN B 1 170 ? 0.323 -7.57 3.178 1 94.25 170 ASN B N 1
ATOM 3467 C CA . ASN B 1 170 ? 1.271 -8.68 3.23 1 94.25 170 ASN B CA 1
ATOM 3468 C C . ASN B 1 170 ? 2.158 -8.594 4.469 1 94.25 170 ASN B C 1
ATOM 3470 O O . ASN B 1 170 ? 2.627 -7.516 4.832 1 94.25 170 ASN B O 1
ATOM 3474 N N . GLU B 1 171 ? 2.307 -9.672 5.145 1 96.5 171 GLU B N 1
ATOM 3475 C CA . GLU B 1 171 ? 3.199 -9.805 6.293 1 96.5 171 GLU B CA 1
ATOM 3476 C C . GLU B 1 171 ? 4.137 -10.992 6.125 1 96.5 171 GLU B C 1
ATOM 3478 O O . GLU B 1 171 ? 3.686 -12.125 5.93 1 96.5 171 GLU B O 1
ATOM 3483 N N . TYR B 1 172 ? 5.406 -10.758 6.211 1 97.62 172 TYR B N 1
ATOM 3484 C CA . TYR B 1 172 ? 6.387 -11.828 6.023 1 97.62 172 TYR B CA 1
ATOM 3485 C C . TYR B 1 172 ? 6.938 -12.305 7.363 1 97.62 172 TYR B C 1
ATOM 3487 O O . TYR B 1 172 ? 7.379 -11.492 8.18 1 97.62 172 TYR B O 1
ATOM 3495 N N . ASP B 1 173 ? 6.863 -13.547 7.652 1 97.69 173 ASP B N 1
ATOM 3496 C CA . ASP B 1 173 ? 7.473 -14.203 8.805 1 97.69 173 ASP B CA 1
ATOM 3497 C C . ASP B 1 173 ? 8.844 -14.766 8.453 1 97.69 173 ASP B C 1
ATOM 3499 O O . ASP B 1 173 ? 8.953 -15.789 7.773 1 97.69 173 ASP B O 1
ATOM 3503 N N . GLU B 1 174 ? 9.891 -14.188 8.992 1 96.31 174 GLU B N 1
ATOM 3504 C CA . GLU B 1 174 ? 11.258 -14.562 8.648 1 96.31 174 GLU B CA 1
ATOM 3505 C C . GLU B 1 174 ? 11.586 -15.961 9.164 1 96.31 174 GLU B C 1
ATOM 3507 O O . GLU B 1 174 ? 12.328 -16.703 8.523 1 96.31 174 GLU B O 1
ATOM 3512 N N . GLU B 1 175 ? 11.047 -16.281 10.312 1 96.44 175 GLU B N 1
ATOM 3513 C CA . GLU B 1 175 ? 11.336 -17.578 10.914 1 96.44 175 GLU B CA 1
ATOM 3514 C C . GLU B 1 175 ? 10.711 -18.719 10.117 1 96.44 175 GLU B C 1
ATOM 3516 O O . GLU B 1 175 ? 11.367 -19.719 9.82 1 96.44 175 GLU B O 1
ATOM 3521 N N . LYS B 1 176 ? 9.523 -18.578 9.672 1 96.94 176 LYS B N 1
ATOM 3522 C CA . LYS B 1 176 ? 8.805 -19.609 8.93 1 96.94 176 LYS B CA 1
ATOM 3523 C C . LYS B 1 176 ? 9.062 -19.484 7.43 1 96.94 176 LYS B C 1
ATOM 3525 O O . LYS B 1 176 ? 8.719 -20.391 6.66 1 96.94 176 LYS B O 1
ATOM 3530 N N . LYS B 1 177 ? 9.633 -18.359 6.977 1 97.69 177 LYS B N 1
ATOM 3531 C CA . LYS B 1 177 ? 9.828 -18.016 5.57 1 97.69 177 LYS B CA 1
ATOM 3532 C C . LYS B 1 177 ? 8.508 -18.062 4.809 1 97.69 177 LYS B C 1
ATOM 3534 O O . LYS B 1 177 ? 8.422 -18.672 3.74 1 97.69 177 LYS B O 1
ATOM 3539 N N . GLN B 1 178 ? 7.523 -17.469 5.426 1 98.31 178 GLN B N 1
ATOM 3540 C CA . GLN B 1 178 ? 6.184 -17.453 4.848 1 98.31 178 GLN B CA 1
ATOM 3541 C C . GLN B 1 178 ? 5.633 -16.031 4.789 1 98.31 178 GLN B C 1
ATOM 3543 O O . GLN B 1 178 ? 5.891 -15.219 5.676 1 98.31 178 GLN B O 1
ATOM 3548 N N . VAL B 1 179 ? 4.961 -15.734 3.713 1 97.56 179 VAL B N 1
ATOM 3549 C CA . VAL B 1 179 ? 4.242 -14.469 3.605 1 97.56 179 VAL B CA 1
ATOM 3550 C C . VAL B 1 179 ? 2.742 -14.711 3.746 1 97.56 179 VAL B C 1
ATOM 3552 O O . VAL B 1 179 ? 2.18 -15.57 3.057 1 97.56 179 VAL B O 1
ATOM 3555 N N . GLU B 1 180 ? 2.164 -14.102 4.699 1 97.19 180 GLU B N 1
ATOM 3556 C CA . GLU B 1 180 ? 0.709 -14.086 4.824 1 97.19 180 GLU B CA 1
ATOM 3557 C C . GLU B 1 180 ? 0.103 -12.914 4.055 1 97.19 180 GLU B C 1
ATOM 3559 O O . GLU B 1 180 ? 0.438 -11.75 4.316 1 97.19 180 GLU B O 1
ATOM 3564 N N . MET B 1 181 ? -0.748 -13.234 3.137 1 93.56 181 MET B N 1
ATOM 3565 C CA . MET B 1 181 ? -1.36 -12.227 2.273 1 93.56 181 MET B CA 1
ATOM 3566 C C . MET B 1 181 ? -2.859 -12.125 2.535 1 93.56 181 MET B C 1
ATOM 3568 O O . MET B 1 181 ? -3.564 -13.141 2.521 1 93.56 181 MET B O 1
ATOM 3572 N N . THR B 1 182 ? -3.297 -11.008 2.873 1 93.62 182 THR B N 1
ATOM 3573 C CA . THR B 1 182 ? -4.719 -10.742 3.047 1 93.62 182 THR B CA 1
ATOM 3574 C C . THR B 1 182 ? -5.223 -9.781 1.969 1 93.62 182 THR B C 1
ATOM 3576 O O . THR B 1 182 ? -4.73 -8.656 1.849 1 93.62 182 THR B O 1
ATOM 3579 N N . ILE B 1 183 ? -6.168 -10.273 1.224 1 91.12 183 ILE B N 1
ATOM 3580 C CA . ILE B 1 183 ? -6.762 -9.43 0.189 1 91.12 183 ILE B CA 1
ATOM 3581 C C . ILE B 1 183 ? -8.211 -9.109 0.553 1 91.12 183 ILE B C 1
ATOM 3583 O O . ILE B 1 183 ? -9.023 -10.008 0.747 1 91.12 183 ILE B O 1
ATOM 3587 N N . THR B 1 184 ? -8.453 -7.895 0.716 1 92.19 184 THR B N 1
ATOM 3588 C CA . THR B 1 184 ? -9.812 -7.41 0.962 1 92.19 184 THR B CA 1
ATOM 3589 C C . THR B 1 184 ? -10.367 -6.715 -0.277 1 92.19 184 THR B C 1
ATOM 3591 O O . THR B 1 184 ? -9.727 -5.824 -0.839 1 92.19 184 THR B O 1
ATOM 3594 N N . LEU B 1 185 ? -11.5 -7.184 -0.701 1 91.12 185 LEU B N 1
ATOM 3595 C CA . LEU B 1 185 ? -12.195 -6.609 -1.852 1 91.12 185 LEU B CA 1
ATOM 3596 C C . LEU B 1 185 ? -13.531 -6.004 -1.438 1 91.12 185 LEU B C 1
ATOM 3598 O O . LEU B 1 185 ? -14.297 -6.633 -0.708 1 91.12 185 LEU B O 1
ATOM 3602 N N . MET B 1 186 ? -13.719 -4.793 -1.771 1 93 186 MET B N 1
ATOM 3603 C CA . MET B 1 186 ? -15.023 -4.148 -1.667 1 93 186 MET B CA 1
ATOM 3604 C C . MET B 1 186 ? -15.656 -3.982 -3.041 1 93 186 MET B C 1
ATOM 3606 O O . MET B 1 186 ? -15.109 -3.307 -3.91 1 93 186 MET B O 1
ATOM 3610 N N . GLU B 1 187 ? -16.812 -4.605 -3.234 1 91.69 187 GLU B N 1
ATOM 3611 C CA . GLU B 1 187 ? -17.5 -4.539 -4.52 1 91.69 187 GLU B CA 1
ATOM 3612 C C . GLU B 1 187 ? -18.844 -3.818 -4.391 1 91.69 187 GLU B C 1
ATOM 3614 O O . GLU B 1 187 ? -19.594 -4.059 -3.445 1 91.69 187 GLU B O 1
ATOM 3619 N N . GLN B 1 188 ? -19.078 -2.965 -5.328 1 93.56 188 GLN B N 1
ATOM 3620 C CA . GLN B 1 188 ? -20.297 -2.148 -5.281 1 93.56 188 GLN B CA 1
ATOM 3621 C C . GLN B 1 188 ? -21.547 -3.02 -5.316 1 93.56 188 GLN B C 1
ATOM 3623 O O . GLN B 1 188 ? -21.625 -3.971 -6.094 1 93.56 188 GLN B O 1
ATOM 3628 N N . GLU B 1 189 ? -22.438 -2.826 -4.445 1 94.44 189 GLU B N 1
ATOM 3629 C CA . GLU B 1 189 ? -23.781 -3.398 -4.363 1 94.44 189 GLU B CA 1
ATOM 3630 C C . GLU B 1 189 ? -24.828 -2.312 -4.141 1 94.44 189 GLU B C 1
ATOM 3632 O O . GLU B 1 189 ? -25.156 -1.971 -3 1 94.44 189 GLU B O 1
ATOM 3637 N N . GLY B 1 190 ? -25.453 -1.838 -5.266 1 94 190 GLY B N 1
ATOM 3638 C CA . GLY B 1 190 ? -26.297 -0.663 -5.164 1 94 190 GLY B CA 1
ATOM 3639 C C . GLY B 1 190 ? -25.531 0.604 -4.844 1 94 190 GLY B C 1
ATOM 3640 O O . GLY B 1 190 ? -24.578 0.953 -5.547 1 94 190 GLY B O 1
ATOM 3641 N N . MET B 1 191 ? -25.938 1.242 -3.775 1 93.88 191 MET B N 1
ATOM 3642 C CA . MET B 1 191 ? -25.25 2.469 -3.371 1 93.88 191 MET B CA 1
ATOM 3643 C C . MET B 1 191 ? -24.156 2.176 -2.354 1 93.88 191 MET B C 1
ATOM 3645 O O . MET B 1 191 ? -23.406 3.074 -1.961 1 93.88 191 MET B O 1
ATOM 3649 N N . LEU B 1 192 ? -24.172 0.912 -2.008 1 96.69 192 LEU B N 1
ATOM 3650 C CA . LEU B 1 192 ? -23.219 0.495 -0.991 1 96.69 192 LEU B CA 1
ATOM 3651 C C . LEU B 1 192 ? -22.25 -0.545 -1.549 1 96.69 192 LEU B C 1
ATOM 3653 O O . LEU B 1 192 ? -22.141 -0.714 -2.766 1 96.69 192 LEU B O 1
ATOM 3657 N N . TYR B 1 193 ? -21.422 -1.115 -0.665 1 95.44 193 TYR B N 1
ATOM 3658 C CA . TYR B 1 193 ? -20.406 -2.064 -1.098 1 95.44 193 TYR B CA 1
ATOM 3659 C C . TYR B 1 193 ? -20.422 -3.314 -0.225 1 95.44 193 TYR B C 1
ATOM 3661 O O . TYR B 1 193 ? -20.672 -3.236 0.978 1 95.44 193 TYR B O 1
ATOM 3669 N N . ARG B 1 194 ? -20.094 -4.367 -0.87 1 95.19 194 ARG B N 1
ATOM 3670 C CA . ARG B 1 194 ? -19.984 -5.645 -0.175 1 95.19 194 ARG B CA 1
ATOM 3671 C C . ARG B 1 194 ? -18.516 -6.035 0.012 1 95.19 194 ARG B C 1
ATOM 3673 O O . ARG B 1 194 ? -17.703 -5.871 -0.901 1 95.19 194 ARG B O 1
ATOM 3680 N N . ARG B 1 195 ? -18.234 -6.484 1.234 1 93.5 195 ARG B N 1
ATOM 3681 C CA . ARG B 1 195 ? -16.875 -6.863 1.573 1 93.5 195 ARG B CA 1
ATOM 3682 C C . ARG B 1 195 ? -16.641 -8.352 1.326 1 93.5 195 ARG B C 1
ATOM 3684 O O . ARG B 1 195 ? -17.484 -9.18 1.674 1 93.5 195 ARG B O 1
ATOM 3691 N N . MET B 1 196 ? -15.594 -8.648 0.687 1 91.06 196 MET B N 1
ATOM 3692 C CA . MET B 1 196 ? -15.055 -10 0.566 1 91.06 196 MET B CA 1
ATOM 3693 C C . MET B 1 196 ? -13.586 -10.039 0.961 1 91.06 196 MET B C 1
ATOM 3695 O O . MET B 1 196 ? -12.852 -9.078 0.727 1 91.06 196 MET B O 1
ATOM 3699 N N . GLN B 1 197 ? -13.211 -11.016 1.633 1 90.44 197 GLN B N 1
ATOM 3700 C CA . GLN B 1 197 ? -11.812 -11.117 2.061 1 90.44 197 GLN B CA 1
ATOM 3701 C C . GLN B 1 197 ? -11.266 -12.523 1.816 1 90.44 197 GLN B C 1
ATOM 3703 O O . GLN B 1 197 ? -11.977 -13.516 2.012 1 90.44 197 GLN B O 1
ATOM 3708 N N . GLU B 1 198 ? -10.062 -12.609 1.392 1 89.38 198 GLU B N 1
ATOM 3709 C CA . GLU B 1 198 ? -9.344 -13.859 1.192 1 89.38 198 GLU B CA 1
ATOM 3710 C C . GLU B 1 198 ? -7.965 -13.82 1.852 1 89.38 198 GLU B C 1
ATOM 3712 O O . GLU B 1 198 ? -7.289 -12.789 1.82 1 89.38 198 GLU B O 1
ATOM 3717 N N . LYS B 1 199 ? -7.633 -14.883 2.453 1 91.81 199 LYS B N 1
ATOM 3718 C CA . LYS B 1 199 ? -6.309 -15.023 3.049 1 91.81 199 LYS B CA 1
ATOM 3719 C C . LYS B 1 199 ? -5.547 -16.188 2.424 1 91.81 199 LYS B C 1
ATOM 3721 O O . LYS B 1 199 ? -6.125 -17.25 2.156 1 91.81 199 LYS B O 1
ATOM 3726 N N . GLN B 1 200 ? -4.367 -15.93 2.121 1 92.06 200 GLN B N 1
ATOM 3727 C CA . GLN B 1 200 ? -3.484 -16.953 1.566 1 92.06 200 GLN B CA 1
ATOM 3728 C C . GLN B 1 200 ? -2.094 -16.875 2.189 1 92.06 200 GLN B C 1
ATOM 3730 O O . GLN B 1 200 ? -1.693 -15.828 2.701 1 92.06 200 GLN B O 1
ATOM 3735 N N . THR B 1 201 ? -1.438 -17.953 2.217 1 96.12 201 THR B N 1
ATOM 3736 C CA . THR B 1 201 ? -0.063 -18.016 2.703 1 96.12 201 THR B CA 1
ATOM 3737 C C . THR B 1 201 ? 0.833 -18.734 1.692 1 96.12 201 THR B C 1
ATOM 3739 O O . THR B 1 201 ? 0.445 -19.75 1.122 1 96.12 201 THR B O 1
ATOM 3742 N N . GLN B 1 202 ? 1.923 -18.172 1.409 1 97.12 202 GLN B N 1
ATOM 3743 C CA . GLN B 1 202 ? 2.93 -18.781 0.555 1 97.12 202 GLN B CA 1
ATOM 3744 C C . GLN B 1 202 ? 4.246 -18.969 1.305 1 97.12 202 GLN B C 1
ATOM 3746 O O . GLN B 1 202 ? 4.594 -18.172 2.174 1 97.12 202 GLN B O 1
ATOM 3751 N N . ARG B 1 203 ? 4.949 -20.031 0.96 1 98.31 203 ARG B N 1
ATOM 3752 C CA . ARG B 1 203 ? 6.285 -20.281 1.487 1 98.31 203 ARG B CA 1
ATOM 3753 C C . ARG B 1 203 ? 7.359 -19.859 0.491 1 98.31 203 ARG B C 1
ATOM 3755 O O . ARG B 1 203 ? 7.23 -20.109 -0.709 1 98.31 203 ARG B O 1
ATOM 3762 N N . ALA B 1 204 ? 8.344 -19.203 1.022 1 98.12 204 ALA B N 1
ATOM 3763 C CA . ALA B 1 204 ? 9.508 -18.844 0.218 1 98.12 204 ALA B CA 1
ATOM 3764 C C . ALA B 1 204 ? 10.5 -20 0.153 1 98.12 204 ALA B C 1
ATOM 3766 O O . ALA B 1 204 ? 11.031 -20.438 1.181 1 98.12 204 ALA B O 1
ATOM 3767 N N . TYR B 1 205 ? 10.727 -20.516 -0.99 1 97.94 205 TYR B N 1
ATOM 3768 C CA . TYR B 1 205 ? 11.766 -21.516 -1.225 1 97.94 205 TYR B CA 1
ATOM 3769 C C . TYR B 1 205 ? 12.969 -20.906 -1.923 1 97.94 205 TYR B C 1
ATOM 3771 O O . TYR B 1 205 ? 12.82 -20.203 -2.926 1 97.94 205 TYR B O 1
ATOM 3779 N N . SER B 1 206 ? 14.141 -21.141 -1.39 1 97.31 206 SER B N 1
ATOM 3780 C CA . SER B 1 206 ? 15.344 -20.719 -2.1 1 97.31 206 SER B CA 1
ATOM 3781 C C . SER B 1 206 ? 15.617 -21.609 -3.303 1 97.31 206 SER B C 1
ATOM 3783 O O . SER B 1 206 ? 15.102 -22.734 -3.385 1 97.31 206 SER B O 1
ATOM 3785 N N . ILE B 1 207 ? 16.438 -21.109 -4.199 1 97.81 207 ILE B N 1
ATOM 3786 C CA . ILE B 1 207 ? 16.844 -21.906 -5.359 1 97.81 207 ILE B CA 1
ATOM 3787 C C . ILE B 1 207 ? 17.516 -23.188 -4.895 1 97.81 207 ILE B C 1
ATOM 3789 O O . ILE B 1 207 ? 17.219 -24.266 -5.395 1 97.81 207 ILE B O 1
ATOM 3793 N N . LYS B 1 208 ? 18.328 -23.062 -3.893 1 97.44 208 LYS B N 1
ATOM 3794 C CA . LYS B 1 208 ? 19.062 -24.219 -3.369 1 97.44 208 LYS B CA 1
ATOM 3795 C C . LYS B 1 208 ? 18.109 -25.234 -2.764 1 97.44 208 LYS B C 1
ATOM 3797 O O . LYS B 1 208 ? 18.219 -26.438 -3.035 1 97.44 208 LYS B O 1
ATOM 3802 N N . GLU B 1 209 ? 17.203 -24.797 -1.976 1 97.44 209 GLU B N 1
ATOM 3803 C CA . GLU B 1 209 ? 16.219 -25.703 -1.358 1 97.44 209 GLU B CA 1
ATOM 3804 C C . GLU B 1 209 ? 15.422 -26.453 -2.412 1 97.44 209 GLU B C 1
ATOM 3806 O O . GLU B 1 209 ? 15.297 -27.672 -2.35 1 97.44 209 GLU B O 1
ATOM 3811 N N . MET B 1 210 ? 14.93 -25.734 -3.377 1 98.19 210 MET B N 1
ATOM 3812 C CA . MET B 1 210 ? 14.07 -26.328 -4.402 1 98.19 210 MET B CA 1
ATOM 3813 C C . MET B 1 210 ? 14.852 -27.312 -5.262 1 98.19 210 MET B C 1
ATOM 3815 O O . MET B 1 210 ? 14.383 -28.422 -5.52 1 98.19 210 MET B O 1
ATOM 3819 N N . THR B 1 211 ? 16.062 -26.938 -5.648 1 98.06 211 THR B N 1
ATOM 3820 C CA . THR B 1 211 ? 16.906 -27.797 -6.473 1 98.06 211 THR B CA 1
ATOM 3821 C C . THR B 1 211 ? 17.25 -29.078 -5.723 1 98.06 211 THR B C 1
ATOM 3823 O O . THR B 1 211 ? 17.203 -30.172 -6.289 1 98.06 211 THR B O 1
ATOM 3826 N N . THR B 1 212 ? 17.531 -28.938 -4.469 1 97.94 212 THR B N 1
ATOM 3827 C CA . THR B 1 212 ? 17.875 -30.078 -3.646 1 97.94 212 THR B CA 1
ATOM 3828 C C . THR B 1 212 ? 16.703 -31.047 -3.537 1 97.94 212 THR B C 1
ATOM 3830 O O . THR B 1 212 ? 16.859 -32.25 -3.715 1 97.94 212 THR B O 1
ATOM 3833 N N . ILE B 1 213 ? 15.555 -30.516 -3.283 1 98.06 213 ILE B N 1
ATOM 3834 C CA . ILE B 1 213 ? 14.367 -31.359 -3.139 1 98.06 213 ILE B CA 1
ATOM 3835 C C . ILE B 1 213 ? 14.07 -32.062 -4.461 1 98.06 213 ILE B C 1
ATOM 3837 O O . ILE B 1 213 ? 13.75 -33.25 -4.477 1 98.06 213 ILE B O 1
ATOM 3841 N N . LEU B 1 214 ? 14.18 -31.344 -5.574 1 98.5 214 LEU B N 1
ATOM 3842 C CA . LEU B 1 214 ? 13.969 -31.922 -6.895 1 98.5 214 LEU B CA 1
ATOM 3843 C C . LEU B 1 214 ? 14.938 -33.062 -7.145 1 98.5 214 LEU B C 1
ATOM 3845 O O . LEU B 1 214 ? 14.523 -34.156 -7.582 1 98.5 214 LEU B O 1
ATOM 3849 N N . GLN B 1 215 ? 16.156 -32.844 -6.809 1 97.69 215 GLN B N 1
ATOM 3850 C CA . GLN B 1 215 ? 17.172 -33.875 -7.027 1 97.69 215 GLN B CA 1
ATOM 3851 C C . GLN B 1 215 ? 16.938 -35.094 -6.121 1 97.69 215 GLN B C 1
ATOM 3853 O O . GLN B 1 215 ? 17.047 -36.219 -6.566 1 97.69 215 GLN B O 1
ATOM 3858 N N . GLU B 1 216 ? 16.547 -34.844 -4.949 1 97.56 216 GLU B N 1
ATOM 3859 C CA . GLU B 1 216 ? 16.297 -35.906 -3.984 1 97.56 216 GLU B CA 1
ATOM 3860 C C . GLU B 1 216 ? 15.086 -36.75 -4.391 1 97.56 216 GLU B C 1
ATOM 3862 O O . GLU B 1 216 ? 14.953 -37.906 -3.979 1 97.56 216 GLU B O 1
ATOM 3867 N N . THR B 1 217 ? 14.273 -36.188 -5.16 1 97.69 217 THR B N 1
ATOM 3868 C CA . THR B 1 217 ? 13.039 -36.875 -5.512 1 97.69 217 THR B CA 1
ATOM 3869 C C . THR B 1 217 ? 13.117 -37.438 -6.922 1 97.69 217 THR B C 1
ATOM 3871 O O . THR B 1 217 ? 12.109 -37.875 -7.484 1 97.69 217 THR B O 1
ATOM 3874 N N . GLY B 1 218 ? 14.242 -37.406 -7.59 1 96.75 218 GLY B N 1
ATOM 3875 C CA . GLY B 1 218 ? 14.461 -38.25 -8.758 1 96.75 218 GLY B CA 1
ATOM 3876 C C . GLY B 1 218 ? 14.633 -37.438 -10.039 1 96.75 218 GLY B C 1
ATOM 3877 O O . GLY B 1 218 ? 14.766 -38 -11.125 1 96.75 218 GLY B O 1
ATOM 3878 N N . TYR B 1 219 ? 14.625 -36.094 -9.969 1 97.56 219 TYR B N 1
ATOM 3879 C CA . TYR B 1 219 ? 14.891 -35.281 -11.148 1 97.56 219 TYR B CA 1
ATOM 3880 C C . TYR B 1 219 ? 16.391 -35.094 -11.352 1 97.56 219 TYR B C 1
ATOM 3882 O O . TYR B 1 219 ? 17.062 -34.469 -10.523 1 97.56 219 TYR B O 1
ATOM 3890 N N . ARG B 1 220 ? 16.844 -35.594 -12.414 1 93.38 220 ARG B N 1
ATOM 3891 C CA . ARG B 1 220 ? 18.281 -35.719 -12.648 1 93.38 220 ARG B CA 1
ATOM 3892 C C . ARG B 1 220 ? 18.906 -34.375 -12.992 1 93.38 220 ARG B C 1
ATOM 3894 O O . ARG B 1 220 ? 20 -34.062 -12.531 1 93.38 220 ARG B O 1
ATOM 3901 N N . GLU B 1 221 ? 18.266 -33.656 -13.836 1 96.44 221 GLU B N 1
ATOM 3902 C CA . GLU B 1 221 ? 18.734 -32.344 -14.25 1 96.44 221 GLU B CA 1
ATOM 3903 C C . GLU B 1 221 ? 17.734 -31.25 -13.867 1 96.44 221 GLU B C 1
ATOM 3905 O O . GLU B 1 221 ? 16.531 -31.406 -14.039 1 96.44 221 GLU B O 1
ATOM 3910 N N . VAL B 1 222 ? 18.328 -30.219 -13.312 1 97.56 222 VAL B N 1
ATOM 3911 C CA . VAL B 1 222 ? 17.5 -29.078 -12.922 1 97.56 222 VAL B CA 1
ATOM 3912 C C . VAL B 1 222 ? 18.094 -27.797 -13.477 1 97.56 222 VAL B C 1
ATOM 3914 O O . VAL B 1 222 ? 19.297 -27.516 -13.289 1 97.56 222 VAL B O 1
ATOM 3917 N N . PHE B 1 223 ? 17.234 -27.047 -14.188 1 96.88 223 PHE B N 1
ATOM 3918 C CA . PHE B 1 223 ? 17.609 -25.734 -14.711 1 96.88 223 PHE B CA 1
ATOM 3919 C C . PHE B 1 223 ? 16.734 -24.641 -14.109 1 96.88 223 PHE B C 1
ATOM 3921 O O . PHE B 1 223 ? 15.539 -24.844 -13.898 1 96.88 223 PHE B O 1
ATOM 3928 N N . VAL B 1 224 ? 17.359 -23.516 -13.828 1 97.44 224 VAL B N 1
ATOM 3929 C CA . VAL B 1 224 ? 16.625 -22.422 -13.203 1 97.44 224 VAL B CA 1
ATOM 3930 C C . VAL B 1 224 ? 16.812 -21.141 -14.016 1 97.44 224 VAL B C 1
ATOM 3932 O O . VAL B 1 224 ? 17.922 -20.844 -14.477 1 97.44 224 VAL B O 1
ATOM 3935 N N . TYR B 1 225 ? 15.68 -20.453 -14.242 1 96.81 225 TYR B N 1
ATOM 3936 C CA . TYR B 1 225 ? 15.664 -19.188 -14.969 1 96.81 225 TYR B CA 1
ATOM 3937 C C . TYR B 1 225 ? 14.93 -18.109 -14.18 1 96.81 225 TYR B C 1
ATOM 3939 O O . TYR B 1 225 ? 14.18 -18.422 -13.25 1 96.81 225 TYR B O 1
ATOM 3947 N N . GLY B 1 226 ? 15.164 -16.812 -14.625 1 95.31 226 GLY B N 1
ATOM 3948 C CA . GLY B 1 226 ? 14.562 -15.703 -13.906 1 95.31 226 GLY B CA 1
ATOM 3949 C C . GLY B 1 226 ? 13.812 -14.742 -14.805 1 95.31 226 GLY B C 1
ATOM 3950 O O . GLY B 1 226 ? 14.305 -14.375 -15.875 1 95.31 226 GLY B O 1
ATOM 3951 N N . ASP B 1 227 ? 12.625 -14.273 -14.422 1 89.81 227 ASP B N 1
ATOM 3952 C CA . ASP B 1 227 ? 11.836 -13.172 -14.961 1 89.81 227 ASP B CA 1
ATOM 3953 C C . ASP B 1 227 ? 11.656 -13.305 -16.469 1 89.81 227 ASP B C 1
ATOM 3955 O O . ASP B 1 227 ? 11.82 -12.336 -17.219 1 89.81 227 ASP B O 1
ATOM 3959 N N . LEU B 1 228 ? 11.367 -14.25 -16.953 1 90.19 228 LEU B N 1
ATOM 3960 C CA . LEU B 1 228 ? 11.078 -14.562 -18.344 1 90.19 228 LEU B CA 1
ATOM 3961 C C . LEU B 1 228 ? 12.266 -14.195 -19.234 1 90.19 228 LEU B C 1
ATOM 3963 O O . LEU B 1 228 ? 12.078 -13.688 -20.344 1 90.19 228 LEU B O 1
ATOM 3967 N N . ASP B 1 229 ? 13.406 -14.258 -18.734 1 88.94 229 ASP B N 1
ATOM 3968 C CA . ASP B 1 229 ? 14.641 -13.977 -19.453 1 88.94 229 ASP B CA 1
ATOM 3969 C C . ASP B 1 229 ? 15.641 -15.117 -19.297 1 88.94 229 ASP B C 1
ATOM 3971 O O . ASP B 1 229 ? 16.297 -15.242 -18.266 1 88.94 229 ASP B O 1
ATOM 3975 N N . LYS B 1 230 ? 15.875 -15.789 -20.391 1 89.5 230 LYS B N 1
ATOM 3976 C CA . LYS B 1 230 ? 16.75 -16.953 -20.359 1 89.5 230 LYS B CA 1
ATOM 3977 C C . LYS B 1 230 ? 18.203 -16.547 -20.141 1 89.5 230 LYS B C 1
ATOM 3979 O O . LYS B 1 230 ? 19.031 -17.375 -19.734 1 89.5 230 LYS B O 1
ATOM 3984 N N . GLU B 1 231 ? 18.516 -15.336 -20.406 1 86.81 231 GLU B N 1
ATOM 3985 C CA . GLU B 1 231 ? 19.891 -14.875 -20.328 1 86.81 231 GLU B CA 1
ATOM 3986 C C . GLU B 1 231 ? 20.188 -14.258 -18.953 1 86.81 231 GLU B C 1
ATOM 3988 O O . GLU B 1 231 ? 21.328 -13.875 -18.672 1 86.81 231 GLU B O 1
ATOM 3993 N N . GLN B 1 232 ? 19.172 -14.18 -18.156 1 85.25 232 GLN B N 1
ATOM 3994 C CA . GLN B 1 232 ? 19.375 -13.625 -16.812 1 85.25 232 GLN B CA 1
ATOM 3995 C C . GLN B 1 232 ? 20.266 -14.523 -15.969 1 85.25 232 GLN B C 1
ATOM 3997 O O . GLN B 1 232 ? 19.859 -15.625 -15.578 1 85.25 232 GLN B O 1
ATOM 4002 N N . LYS B 1 233 ? 21.438 -14.055 -15.594 1 84.88 233 LYS B N 1
ATOM 4003 C CA . LYS B 1 233 ? 22.406 -14.891 -14.875 1 84.88 233 LYS B CA 1
ATOM 4004 C C . LYS B 1 233 ? 22.297 -14.68 -13.375 1 84.88 233 LYS B C 1
ATOM 4006 O O . LYS B 1 233 ? 22.391 -15.633 -12.594 1 84.88 233 LYS B O 1
ATOM 4011 N N . ASP B 1 234 ? 22.078 -13.461 -13.109 1 91.56 234 ASP B N 1
ATOM 4012 C CA . ASP B 1 234 ? 21.938 -13.148 -11.688 1 91.56 234 ASP B CA 1
ATOM 4013 C C . ASP B 1 234 ? 20.5 -13.328 -11.227 1 91.56 234 ASP B C 1
ATOM 4015 O O . ASP B 1 234 ? 19.609 -12.578 -11.633 1 91.56 234 ASP B O 1
ATOM 4019 N N . LEU B 1 235 ? 20.328 -14.328 -10.383 1 94.81 235 LEU B N 1
ATOM 4020 C CA . LEU B 1 235 ? 18.984 -14.711 -10.008 1 94.81 235 LEU B CA 1
ATOM 4021 C C . LEU B 1 235 ? 18.641 -14.195 -8.617 1 94.81 235 LEU B C 1
ATOM 4023 O O . LEU B 1 235 ? 17.547 -14.477 -8.094 1 94.81 235 LEU B O 1
ATOM 4027 N N . ASP B 1 236 ? 19.484 -13.375 -8.031 1 91.5 236 ASP B N 1
ATOM 4028 C CA . ASP B 1 236 ? 19.344 -12.961 -6.637 1 91.5 236 ASP B CA 1
ATOM 4029 C C . ASP B 1 236 ? 18.172 -11.992 -6.465 1 91.5 236 ASP B C 1
ATOM 4031 O O . ASP B 1 236 ? 17.562 -11.93 -5.398 1 91.5 236 ASP B O 1
ATOM 4035 N N . PHE B 1 237 ? 17.875 -11.273 -7.535 1 92.5 237 PHE B N 1
ATOM 4036 C CA . PHE B 1 237 ? 16.891 -10.203 -7.383 1 92.5 237 PHE B CA 1
ATOM 4037 C C . PHE B 1 237 ? 15.758 -10.359 -8.383 1 92.5 237 PHE B C 1
ATOM 4039 O O . PHE B 1 237 ? 15.094 -9.391 -8.734 1 92.5 237 PHE B O 1
ATOM 4046 N N . VAL B 1 238 ? 15.555 -11.562 -8.859 1 94.62 238 VAL B N 1
ATOM 4047 C CA . VAL B 1 238 ? 14.43 -11.812 -9.758 1 94.62 238 VAL B CA 1
ATOM 4048 C C . VAL B 1 238 ? 13.164 -12.062 -8.938 1 94.62 238 VAL B C 1
ATOM 4050 O O . VAL B 1 238 ? 13.234 -12.547 -7.809 1 94.62 238 VAL B O 1
ATOM 4053 N N . GLU B 1 239 ? 12.078 -11.703 -9.492 1 93.69 239 GLU B N 1
ATOM 4054 C CA . GLU B 1 239 ? 10.805 -11.828 -8.781 1 93.69 239 GLU B CA 1
ATOM 4055 C C . GLU B 1 239 ? 10.164 -13.188 -9.031 1 93.69 239 GLU B C 1
ATOM 4057 O O . GLU B 1 239 ? 9.453 -13.711 -8.172 1 93.69 239 GLU B O 1
ATOM 4062 N N . ARG B 1 240 ? 10.398 -13.688 -10.203 1 95.62 240 ARG B N 1
ATOM 4063 C CA . ARG B 1 240 ? 9.844 -14.984 -10.57 1 95.62 240 ARG B CA 1
ATOM 4064 C C . ARG B 1 240 ? 10.945 -15.945 -11.023 1 95.62 240 ARG B C 1
ATOM 4066 O O . ARG B 1 240 ? 11.828 -15.562 -11.789 1 95.62 240 ARG B O 1
ATOM 4073 N N . LEU B 1 241 ? 10.906 -17.094 -10.461 1 97.44 241 LEU B N 1
ATOM 4074 C CA . LEU B 1 241 ? 11.844 -18.156 -10.844 1 97.44 241 LEU B CA 1
ATOM 4075 C C . LEU B 1 241 ? 11.133 -19.234 -11.648 1 97.44 241 LEU B C 1
ATOM 4077 O O . LEU B 1 241 ? 10.008 -19.625 -11.32 1 97.44 241 LEU B O 1
ATOM 4081 N N . PHE B 1 242 ? 11.758 -19.703 -12.672 1 97.69 242 PHE B N 1
ATOM 4082 C CA . PHE B 1 242 ? 11.281 -20.812 -13.477 1 97.69 242 PHE B CA 1
ATOM 4083 C C . PHE B 1 242 ? 12.211 -22.016 -13.344 1 97.69 242 PHE B C 1
ATOM 4085 O O . PHE B 1 242 ? 13.422 -21.891 -13.492 1 97.69 242 PHE B O 1
ATOM 4092 N N . PHE B 1 243 ? 11.664 -23.156 -13.055 1 98.25 243 PHE B N 1
ATOM 4093 C CA . PHE B 1 243 ? 12.43 -24.391 -12.914 1 98.25 243 PHE B CA 1
ATOM 4094 C C . PHE B 1 243 ? 12.055 -25.391 -14.008 1 98.25 243 PHE B C 1
ATOM 4096 O O . PHE B 1 243 ? 10.867 -25.562 -14.312 1 98.25 243 PHE B O 1
ATOM 4103 N N . VAL B 1 244 ? 13.039 -25.938 -14.641 1 97.94 244 VAL B N 1
ATOM 4104 C CA . VAL B 1 244 ? 12.883 -27.078 -15.539 1 97.94 244 VAL B CA 1
ATOM 4105 C C . VAL B 1 244 ? 13.609 -28.281 -14.953 1 97.94 244 VAL B C 1
ATOM 4107 O O . VAL B 1 244 ? 14.836 -28.297 -14.852 1 97.94 244 VAL B O 1
ATOM 4110 N N . ALA B 1 245 ? 12.867 -29.266 -14.555 1 98.25 245 ALA B N 1
ATOM 4111 C CA . ALA B 1 245 ? 13.414 -30.484 -13.961 1 98.25 245 ALA B CA 1
ATOM 4112 C C . ALA B 1 245 ? 13.156 -31.688 -14.852 1 98.25 245 ALA B C 1
ATOM 4114 O O . ALA B 1 245 ? 12.008 -31.984 -15.188 1 98.25 245 ALA B O 1
ATOM 4115 N N . VAL B 1 246 ? 14.211 -32.344 -15.172 1 97.31 246 VAL B N 1
ATOM 4116 C CA . VAL B 1 246 ? 14.102 -33.469 -16.094 1 97.31 246 VAL B CA 1
ATOM 4117 C C . VAL B 1 246 ? 14.289 -34.781 -15.352 1 97.31 246 VAL B C 1
ATOM 4119 O O . VAL B 1 246 ? 15.172 -34.906 -14.492 1 97.31 246 VAL B O 1
ATOM 4122 N N . LYS B 1 247 ? 13.43 -35.688 -15.648 1 95.62 247 LYS B N 1
ATOM 4123 C CA . LYS B 1 247 ? 13.555 -37.031 -15.062 1 95.62 247 LYS B CA 1
ATOM 4124 C C . LYS B 1 247 ? 14.648 -37.844 -15.766 1 95.62 247 LYS B C 1
ATOM 4126 O O . LYS B 1 247 ? 14.688 -37.906 -17 1 95.62 247 LYS B O 1
#

Sequence (494 aa):
MAYEVISKIYDELMEEVDYNQWCDFMEKLFLERTPDIHHILELGCGSGIMTECLLNKGYEVVGVDTSEEMLFLAQERLRRFGNKVILMEQDIENMDFEIYEIDCIFSSNDTLNYILEQDKLKNLLSYLNRRLKKGGTFIFDISSEYKLSEILGNNVFGQSFEDMIYLWENEYDEEKKQVEMTITLMEQEGMLYRRMQEKQTQRAYSIKEMTTILQETGYREVFVYGDLDKEQKDLDFVERLFFVAVKMAYEVISKIYDELMEEVDYNQWCDFMEKLFLERTPDIHHILELGCGSGIMTECLLNKGYEVVGVDTSEEMLFLAQERLRRFGNKVILMEQDIENMDFEIYEIDCIFSSNDTLNYILEQDKLKNLLSYLNRRLKKGGTFIFDISSEYKLSEILGNNVFGQSFEDMIYLWENEYDEEKKQVEMTITLMEQEGMLYRRMQEKQTQRAYSIKEMTTILQETGYREVFVYGDLDKEQKDLDFVERLFFVAVK

Secondary structure (DSSP, 8-state):
--HHHHHHHHHHHHTT--HHHHHHHHHHHHHHH-S---EEEEES-TTSHHHHHHHHTT-EEEEEES-HHHHHHHHHHTGGGGGGEEEEE--GGG-------EEEEEE-TTGGGG---HHHHHHHHHHHHHHEEEEEEEEEEEE-HHIIIIIITT-EEEEE-SSEEEEEEEEEETTTTEEEEEEEEEEEETTEEEEEEEEEEEE---HHHHHHHHHHTT--EEEEEETTBTT----TT-SEEEEEEE-/--HHHHHHHHHHHSTT--HHHHHHHHHHHHHHH-S---EEEEES-TTSHHHHHHHHTT-EEEEEES-HHHHHHHHHHHGGGGGGEEEEE--GGG-------EEEEEE-TTGGGG---HHHHHHHHHHHHHHEEEEEEEEEEEE-HHIIIIIITT-EEEEE-SSEEEEEEEEEETTTTEEEEEEEEEEEETTEEEEEEEEEEEE---HHHHHHHHHHTT--EEEEEETTBTT----TT-SEEEEEEE-

Foldseek 3Di:
DQLVVCVVCVCVVCVVPDLLLVLVLLVVVQCVQQVDAAEEEEEACFLPPSVVSCVVVHHQYEYEEQDPVRVVNNCVVCVVSPPSYHYYNDDLLDDDDQDADHQEYEYEDANCQQVQDLVSVLVSLLVVVVRHDASGKYKYKHFALQCQCPVQAQDKDWDDDPFKIKIWGWHADPVSQKIKIKIWMWGHDPPGTDIDIHIGMGHHDHPVSVVVSNVVSPFPDKDKDADSDNPDDDRPNGGMMMMMTTD/DQLVVCVVCVCVVCVVPDLLLVLVLLVVVQCVQQVDAAEEEEEACFLPPSVVSCVVVPHQYEYEDQDPVRVVNNCVVCVVSPPSYHYYNDDLLDDDDQDADHQEYEYEDANCQQVQDLVSVLVSLLVVVVRHDASGKYKYKHFALQCQCPVQAQDKDWDDDPFKIKIWGWHADPVSQKIKIKIWMWGDDPPGTDIDIHIGMGHHDHPVSVVVSNVVSPFPDKDKDADSDNPDDDRPNGGMMMMMTTD

Solvent-accessible surface area (backbone atoms only — not comparable to full-atom values): 25470 Å² total; per-residue (Å²): 124,45,64,56,55,45,59,65,41,38,48,66,75,36,60,79,55,56,62,64,58,50,51,51,50,54,48,53,57,47,40,75,72,33,73,85,61,47,36,33,39,27,46,53,33,48,51,26,66,65,52,48,55,46,42,76,72,68,35,32,37,39,30,27,25,69,48,66,69,31,44,52,46,15,50,67,70,46,53,90,55,53,88,42,47,47,80,43,84,35,44,73,81,64,66,85,76,91,61,79,70,26,32,28,38,39,28,46,86,28,47,66,22,54,52,74,44,68,67,50,46,42,50,34,45,34,56,49,47,74,32,36,33,88,52,13,36,39,37,34,31,30,53,19,39,43,27,43,55,65,62,43,23,65,32,48,47,67,54,78,52,96,58,32,36,39,40,37,42,27,42,49,41,80,90,77,35,30,30,43,36,38,38,38,36,36,37,56,53,88,90,30,25,38,78,47,67,28,76,48,58,35,27,48,52,49,73,65,57,51,52,50,47,42,44,74,35,59,26,75,43,76,45,79,37,24,64,93,31,89,80,50,78,74,61,77,79,28,47,33,34,36,38,42,31,27,63,125,44,62,57,54,44,61,62,42,40,49,65,75,36,60,78,55,57,62,64,58,52,50,49,50,53,47,54,57,47,41,75,73,34,74,88,63,48,36,32,39,28,44,53,34,49,52,26,67,66,53,48,54,44,42,74,72,67,36,30,37,40,31,27,25,69,48,65,69,33,42,52,47,16,49,65,71,46,52,88,55,52,88,42,48,47,81,43,84,35,45,74,80,66,66,85,76,91,62,80,69,26,31,28,37,37,30,48,87,28,47,66,22,54,50,74,44,69,67,52,45,41,50,35,46,35,56,49,48,74,34,38,32,89,50,13,34,41,37,35,31,31,54,21,39,44,28,42,55,64,61,42,23,66,33,47,46,66,55,78,53,96,59,33,35,39,41,38,42,28,43,50,39,80,89,79,33,29,31,42,35,39,36,38,34,35,36,57,53,88,92,31,24,39,79,45,67,30,76,49,59,36,28,48,54,48,71,67,57,50,52,50,47,41,45,73,35,60,27,75,44,78,46,78,38,25,64,91,31,88,80,50,77,74,62,77,78,28,46,34,35,36,38,43,31,27,64